Protein AF-A0A812T2Y7-F1 (afdb_monomer_lite)

InterPro domains:
  IPR005046 Protein of unknown function DUF285 [PF03382] (9-56)
  IPR009030 Growth factor receptor cysteine-rich domain superfamily [SSF57184] (56-132)

pLDDT: mean 75.28, std 18.83, range [27.0, 98.19]

Organism: Symbiodinium pilosum (NCBI:txid2952)

Foldseek 3Di:
DPPCVPPNAQLPDACQPPQDQFCVCALVQPDAGQNLNYDYPDDVCRNCHNNNPHDDAWAAKQWAQDPSNRHTDGDFAQWIDATNRHDTHHHAWQWAQDPRSRDIDGADPQFTQDRRDTDHADPPFHDDPRDTDRDDDDDDDDDDDDDDDDDDDPPPPVVPVVVVVVVVVVVVVVVVPDDVVVVLVVVLVPDPCLVVCVVVVVVVPDDPVRSVVVNLVSLQVLLLQKFFFLCCLLDPVNQVLQCVQLVHNWDFLVSSLCSADVDPDHQQQCPQASNPRHGAYFQSVRDDSVGMDGAQEEEQDDSPDISLWSNQFSVVVVVVDPDGHGYPDCNRRPRCCVVPVVVDVVNLVCVVVSLLVSCVVNLAYEYEFAALAQTLLQQALRSLVSLLSCVVVVRYYHYTTGPVRVVVLVVLLVVPPRSLVNSLCRQLPHFNCRRDDPDVVNSCVSQVCCCVPVHRVRSSVSSSVVSNVVSVVVSVVVVVVVVVVVVVVVVVVVVVVVVVVVVVVPDDD

Structure (mmCIF, N/CA/C/O backbone):
data_AF-A0A812T2Y7-F1
#
_entry.id   AF-A0A812T2Y7-F1
#
loop_
_atom_site.group_PDB
_atom_site.id
_atom_site.type_symbol
_atom_site.label_atom_id
_atom_site.label_alt_id
_atom_site.label_comp_id
_atom_site.label_asym_id
_atom_site.label_entity_id
_atom_site.label_seq_id
_atom_site.pdbx_PDB_ins_code
_atom_site.Cartn_x
_atom_site.Cartn_y
_atom_site.Cartn_z
_atom_site.occupancy
_atom_site.B_iso_or_equiv
_atom_site.auth_seq_id
_atom_site.auth_comp_id
_atom_site.auth_asym_id
_atom_site.auth_atom_id
_atom_site.pdbx_PDB_model_num
ATOM 1 N N . ILE A 1 1 ? 5.141 15.670 -42.143 1.00 45.75 1 ILE A N 1
ATOM 2 C CA . ILE A 1 1 ? 5.082 14.190 -41.992 1.00 45.75 1 ILE A CA 1
ATOM 3 C C . ILE A 1 1 ? 6.483 13.540 -41.997 1.00 45.75 1 ILE A C 1
ATOM 5 O O . ILE A 1 1 ? 6.673 12.600 -41.246 1.00 45.75 1 ILE A O 1
ATOM 9 N N . GLN A 1 2 ? 7.495 14.062 -42.711 1.00 49.53 2 GLN A N 1
ATOM 10 C CA . GLN A 1 2 ? 8.847 13.450 -42.784 1.00 49.53 2 GLN A CA 1
ATOM 11 C C . GLN A 1 2 ? 9.821 13.718 -41.607 1.00 49.53 2 GLN A C 1
ATOM 13 O O . GLN A 1 2 ? 10.803 12.994 -41.461 1.00 49.53 2 GLN A O 1
ATOM 18 N N . LEU A 1 3 ? 9.588 14.727 -40.756 1.00 50.50 3 LEU A N 1
ATOM 19 C CA . LEU A 1 3 ? 10.511 15.070 -39.654 1.00 50.50 3 LEU A CA 1
ATOM 20 C C . LEU A 1 3 ? 10.306 14.201 -38.400 1.00 50.50 3 LEU A C 1
ATOM 22 O O . LEU A 1 3 ? 11.281 13.743 -37.811 1.00 50.50 3 LEU A O 1
ATOM 26 N N . ARG A 1 4 ? 9.051 13.890 -38.044 1.00 56.31 4 ARG A N 1
ATOM 27 C CA . ARG A 1 4 ? 8.692 13.098 -36.847 1.00 56.31 4 ARG A CA 1
ATOM 28 C C . ARG A 1 4 ? 9.176 11.642 -36.932 1.00 56.31 4 ARG A C 1
ATOM 30 O O . ARG A 1 4 ? 9.530 11.058 -35.919 1.00 56.31 4 ARG A O 1
ATOM 37 N N . SER A 1 5 ? 9.239 11.075 -38.142 1.00 56.22 5 SER A N 1
ATOM 38 C CA . SER A 1 5 ? 9.780 9.728 -38.389 1.00 56.22 5 SER A CA 1
ATOM 39 C C . SER A 1 5 ? 11.308 9.668 -38.369 1.00 56.22 5 SER A C 1
ATOM 41 O O . SER A 1 5 ? 11.864 8.587 -38.223 1.00 56.22 5 SER A O 1
ATOM 43 N N . THR A 1 6 ? 11.980 10.807 -38.557 1.00 65.94 6 THR A N 1
ATOM 44 C CA . THR A 1 6 ? 13.444 10.879 -38.687 1.00 65.94 6 THR A CA 1
ATOM 45 C C . THR A 1 6 ? 14.108 11.305 -37.377 1.00 65.94 6 THR A C 1
ATOM 47 O O . THR A 1 6 ? 15.169 10.791 -37.043 1.00 65.94 6 THR A O 1
ATOM 50 N N . TYR A 1 7 ? 13.476 12.205 -36.616 1.00 65.12 7 TYR A N 1
ATOM 51 C CA . TYR A 1 7 ? 14.047 12.803 -35.400 1.00 65.12 7 TYR A CA 1
ATOM 52 C C . TYR A 1 7 ? 13.211 12.558 -34.135 1.00 65.12 7 TYR A C 1
ATOM 54 O O . TYR A 1 7 ? 13.529 13.079 -33.069 1.00 65.12 7 TYR A O 1
ATOM 62 N N . GLY A 1 8 ? 12.138 11.771 -34.233 1.00 71.50 8 GLY A N 1
ATOM 63 C CA . GLY A 1 8 ? 11.206 11.569 -33.129 1.00 71.50 8 GLY A CA 1
ATOM 64 C C . GLY A 1 8 ? 10.326 12.791 -32.863 1.00 71.50 8 GLY A C 1
ATOM 65 O O . GLY A 1 8 ? 10.373 13.806 -33.561 1.00 71.50 8 GLY A O 1
ATOM 66 N N . GLU A 1 9 ? 9.459 12.665 -31.867 1.00 75.94 9 GLU A N 1
ATOM 67 C CA . GLU A 1 9 ? 8.581 13.746 -31.439 1.00 75.94 9 GLU A CA 1
ATOM 68 C C . GLU A 1 9 ? 9.346 14.750 -30.565 1.00 75.94 9 GLU A C 1
ATOM 70 O O . GLU A 1 9 ? 10.039 14.373 -29.620 1.00 75.94 9 GLU A O 1
ATOM 75 N N . ILE A 1 10 ? 9.222 16.035 -30.911 1.00 78.25 10 ILE A N 1
ATOM 76 C CA . ILE A 1 10 ? 10.043 17.127 -30.371 1.00 78.25 10 ILE A CA 1
ATOM 77 C C . ILE A 1 10 ? 9.914 17.288 -28.848 1.00 78.25 10 ILE A C 1
ATOM 79 O O . ILE A 1 10 ? 10.864 17.701 -28.187 1.00 78.25 10 ILE A O 1
ATOM 83 N N . SER A 1 11 ? 8.777 16.889 -28.270 1.00 73.81 11 SER A N 1
ATOM 84 C CA . SER A 1 11 ? 8.529 16.917 -26.825 1.00 73.81 11 SER A CA 1
ATOM 85 C C . SER A 1 11 ? 9.474 16.019 -26.017 1.00 73.81 11 SER A C 1
ATOM 87 O O . SER A 1 11 ? 9.636 16.248 -24.822 1.00 73.81 11 SER A O 1
ATOM 89 N N . TYR A 1 12 ? 10.097 15.012 -26.644 1.00 71.44 12 TYR A N 1
ATOM 90 C CA . TYR A 1 12 ? 10.996 14.052 -25.987 1.00 71.44 12 TYR A CA 1
ATOM 91 C C . TYR A 1 12 ? 12.483 14.357 -26.175 1.00 71.44 12 TYR A C 1
ATOM 93 O O . TYR A 1 12 ? 13.330 13.565 -25.762 1.00 71.44 12 TYR A O 1
ATOM 101 N N . TRP A 1 13 ? 12.826 15.466 -26.827 1.00 81.62 13 TRP A N 1
ATOM 102 C CA . TRP A 1 13 ? 14.224 15.805 -27.068 1.00 81.62 13 TRP A CA 1
ATOM 103 C C . TRP A 1 13 ? 14.939 16.186 -25.767 1.00 81.62 13 TRP A C 1
ATOM 105 O O . TRP A 1 13 ? 14.469 17.018 -24.991 1.00 81.62 13 TRP A O 1
ATOM 115 N N . GLU A 1 14 ? 16.106 15.583 -25.550 1.00 77.75 14 GLU A N 1
ATOM 116 C CA . GLU A 1 14 ? 17.025 15.939 -24.473 1.00 77.75 14 GLU A CA 1
ATOM 117 C C . GLU A 1 14 ? 17.855 17.144 -24.940 1.00 77.75 14 GLU A C 1
ATOM 119 O O . GLU A 1 14 ? 18.667 17.031 -25.856 1.00 77.75 14 GLU A O 1
ATOM 124 N N . VAL A 1 15 ? 17.587 18.320 -24.365 1.00 79.81 15 VAL A N 1
ATOM 125 C CA . VAL A 1 15 ? 18.214 19.593 -24.771 1.00 79.81 15 VAL A CA 1
ATOM 126 C C . VAL A 1 15 ? 19.054 20.229 -23.661 1.00 79.81 15 VAL A C 1
ATOM 128 O O . VAL A 1 15 ? 19.528 21.352 -23.823 1.00 79.81 15 VAL A O 1
ATOM 131 N N . SER A 1 16 ? 19.271 19.538 -22.534 1.00 79.94 16 SER A N 1
ATOM 132 C CA . SER A 1 16 ? 19.928 20.142 -21.364 1.00 79.94 16 SER A CA 1
ATOM 133 C C . SER A 1 16 ? 21.415 20.424 -21.587 1.00 79.94 16 SER A C 1
ATOM 135 O O . SER A 1 16 ? 21.977 21.317 -20.954 1.00 79.94 16 SER A O 1
ATOM 137 N N . ALA A 1 17 ? 22.042 19.711 -22.527 1.00 79.88 17 ALA A N 1
ATOM 138 C CA . ALA A 1 17 ? 23.425 19.934 -22.939 1.00 79.88 17 ALA A CA 1
ATOM 139 C C . ALA A 1 17 ? 23.598 21.094 -23.942 1.00 79.88 17 ALA A C 1
ATOM 141 O O . ALA A 1 17 ? 24.732 21.471 -24.250 1.00 79.88 17 ALA A O 1
ATOM 142 N N . VAL A 1 18 ? 22.506 21.662 -24.471 1.00 79.38 18 VAL A N 1
ATOM 143 C CA . VAL A 1 18 ? 22.559 22.746 -25.461 1.00 79.38 18 VAL A CA 1
ATOM 144 C C . VAL A 1 18 ? 22.703 24.090 -24.749 1.00 79.38 18 VAL A C 1
ATOM 146 O O . VAL A 1 18 ? 21.869 24.478 -23.933 1.00 79.38 18 VAL A O 1
ATOM 149 N N . THR A 1 19 ? 23.776 24.817 -25.057 1.00 79.38 19 THR A N 1
ATOM 150 C CA . THR A 1 19 ? 24.141 26.066 -24.368 1.00 79.38 19 THR A CA 1
ATOM 151 C C . THR A 1 19 ? 23.641 27.334 -25.063 1.00 79.38 19 THR A C 1
ATOM 153 O O . THR A 1 19 ? 23.525 28.372 -24.412 1.00 79.38 19 THR A O 1
ATOM 156 N N . ASP A 1 20 ? 23.314 27.264 -26.355 1.00 81.06 20 ASP A N 1
ATOM 157 C CA . ASP A 1 20 ? 22.736 28.369 -27.122 1.00 81.06 20 ASP A CA 1
ATOM 158 C C . ASP A 1 20 ? 21.632 27.861 -28.053 1.00 81.06 20 ASP A C 1
ATOM 160 O O . ASP A 1 20 ? 21.867 27.026 -28.925 1.00 81.06 20 ASP A O 1
ATOM 164 N N . MET A 1 21 ? 20.419 28.371 -27.846 1.00 79.88 21 MET A N 1
ATOM 165 C CA . MET A 1 21 ? 19.246 28.117 -28.691 1.00 79.88 21 MET A CA 1
ATOM 166 C C . MET A 1 21 ? 18.643 29.411 -29.247 1.00 79.88 21 MET A C 1
ATOM 168 O O . MET A 1 21 ? 17.481 29.442 -29.657 1.00 79.88 21 MET A O 1
ATOM 172 N N . SER A 1 22 ? 19.413 30.502 -29.244 1.00 81.88 22 SER A N 1
ATOM 173 C CA . SER A 1 22 ? 18.971 31.790 -29.778 1.00 81.88 22 SER A CA 1
ATOM 174 C C . SER A 1 22 ? 18.583 31.647 -31.254 1.00 81.88 22 SER A C 1
ATOM 176 O O . SER A 1 22 ? 19.358 31.135 -32.056 1.00 81.88 22 SER A O 1
ATOM 178 N N . GLY A 1 23 ? 17.378 32.092 -31.610 1.00 79.94 23 GLY A N 1
ATOM 179 C CA . GLY A 1 23 ? 16.859 32.044 -32.977 1.00 79.94 23 GLY A CA 1
ATOM 180 C C . GLY A 1 23 ? 16.452 30.657 -33.492 1.00 79.94 23 GLY A C 1
ATOM 181 O O . GLY A 1 23 ? 16.157 30.526 -34.676 1.00 79.94 23 GLY A O 1
ATOM 182 N N . LEU A 1 24 ? 16.404 29.619 -32.641 1.00 82.38 24 LEU A N 1
ATOM 183 C CA . LEU A 1 24 ? 16.078 28.246 -33.066 1.00 82.38 24 LEU A CA 1
ATOM 184 C C . LEU A 1 24 ? 14.729 28.142 -33.802 1.00 82.38 24 LEU A C 1
ATOM 186 O O . LEU A 1 24 ? 14.595 27.337 -34.723 1.00 82.38 24 LEU A O 1
ATOM 190 N N . PHE A 1 25 ? 13.750 28.962 -33.409 1.00 83.81 25 PHE A N 1
ATOM 191 C CA . PHE A 1 25 ? 12.443 29.049 -34.058 1.00 83.81 25 PHE A CA 1
ATOM 192 C C . PHE A 1 25 ? 12.125 30.468 -34.552 1.00 83.81 25 PHE A C 1
ATOM 194 O O . PHE A 1 25 ? 10.954 30.844 -34.635 1.00 83.81 25 PHE A O 1
ATOM 201 N N . GLU A 1 26 ? 13.151 31.262 -34.875 1.00 83.81 26 GLU A N 1
ATOM 202 C CA . GLU A 1 26 ? 12.962 32.624 -35.381 1.00 83.81 26 GLU A CA 1
ATOM 203 C C . GLU A 1 26 ? 12.116 32.628 -36.664 1.00 83.81 26 GLU A C 1
ATOM 205 O O . GLU A 1 26 ? 12.333 31.823 -37.571 1.00 83.81 26 GLU A O 1
ATOM 210 N N . ASP A 1 27 ? 11.102 33.500 -36.704 1.00 82.56 27 ASP A N 1
ATOM 211 C CA . ASP A 1 27 ? 10.152 33.667 -37.817 1.00 82.56 27 ASP A CA 1
ATOM 212 C C . ASP A 1 27 ? 9.380 32.398 -38.251 1.00 82.56 27 ASP A C 1
ATOM 214 O O . ASP A 1 27 ? 8.727 32.373 -39.301 1.00 82.56 27 ASP A O 1
ATOM 218 N N . LEU A 1 28 ? 9.368 31.334 -37.438 1.00 81.88 28 LEU A N 1
ATOM 219 C CA . LEU A 1 28 ? 8.558 30.143 -37.706 1.00 81.88 28 LEU A CA 1
ATOM 220 C C . LEU A 1 28 ? 7.097 30.370 -37.309 1.00 81.88 28 LEU A C 1
ATOM 222 O O . LEU A 1 28 ? 6.607 29.897 -36.284 1.00 81.88 28 LEU A O 1
ATOM 226 N N . LEU A 1 29 ? 6.373 31.064 -38.187 1.00 80.06 29 LEU A N 1
ATOM 227 C CA . LEU A 1 29 ? 4.994 31.513 -37.969 1.00 80.06 29 LEU A CA 1
ATOM 228 C C . LEU A 1 29 ? 3.995 30.397 -37.630 1.00 80.06 29 LEU A C 1
ATOM 230 O O . LEU A 1 29 ? 2.953 30.701 -37.064 1.00 80.06 29 LEU A O 1
ATOM 234 N N . ALA A 1 30 ? 4.266 29.135 -37.978 1.00 80.38 30 ALA A N 1
ATOM 235 C CA . ALA A 1 30 ? 3.360 27.999 -37.764 1.00 80.38 30 ALA A CA 1
ATOM 236 C C . ALA A 1 30 ? 3.735 27.102 -36.567 1.00 80.38 30 ALA A C 1
ATOM 238 O O . ALA A 1 30 ? 3.055 26.106 -36.322 1.00 80.38 30 ALA A O 1
ATOM 239 N N . PHE A 1 31 ? 4.817 27.403 -35.845 1.00 79.06 31 PHE A N 1
ATOM 240 C CA . PHE A 1 31 ? 5.270 26.564 -34.737 1.00 79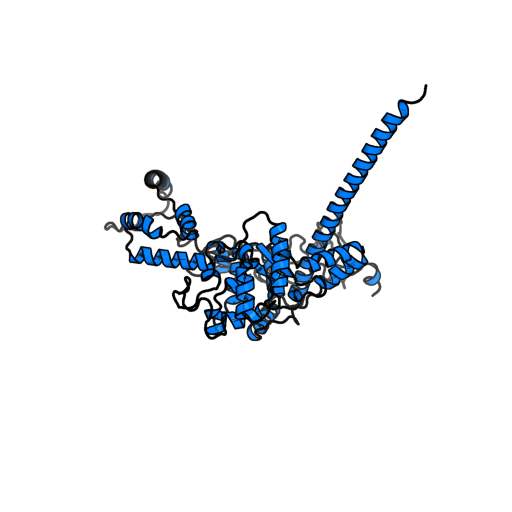.06 31 PHE A CA 1
ATOM 241 C C . PHE A 1 31 ? 4.368 26.727 -33.501 1.00 79.06 31 PHE A C 1
ATOM 243 O O . PHE A 1 31 ? 4.205 27.836 -32.997 1.00 79.06 31 PHE A O 1
ATOM 250 N N . ASN A 1 32 ? 3.793 25.621 -33.013 1.00 74.94 32 ASN A N 1
ATOM 251 C CA . ASN A 1 32 ? 2.955 25.574 -31.804 1.00 74.94 32 ASN A CA 1
ATOM 252 C C . ASN A 1 32 ? 2.981 24.182 -31.127 1.00 74.94 32 ASN A C 1
ATOM 254 O O . ASN A 1 32 ? 1.970 23.692 -30.628 1.00 74.94 32 ASN A O 1
ATOM 258 N N . GLU A 1 33 ? 4.119 23.489 -31.191 1.00 78.75 33 GLU A N 1
ATOM 259 C CA . GLU A 1 33 ? 4.272 22.150 -30.605 1.00 78.75 33 GLU A CA 1
ATOM 260 C C . GLU A 1 33 ? 4.494 22.224 -29.081 1.00 78.75 33 GLU A C 1
ATOM 262 O O . GLU A 1 33 ? 5.046 23.199 -28.565 1.00 78.75 33 GLU A O 1
ATOM 267 N N . ASN A 1 34 ? 4.098 21.179 -28.343 1.00 74.12 34 ASN A N 1
ATOM 268 C CA . ASN A 1 34 ? 4.289 21.125 -26.890 1.00 74.12 34 ASN A CA 1
ATOM 269 C C . ASN A 1 34 ? 5.749 20.794 -26.531 1.00 74.12 34 ASN A C 1
ATOM 271 O O . ASN A 1 34 ? 6.205 19.666 -26.709 1.00 74.12 34 ASN A O 1
ATOM 275 N N . ILE A 1 35 ? 6.456 21.773 -25.969 1.00 79.88 35 ILE A N 1
ATOM 276 C CA . ILE A 1 35 ? 7.863 21.672 -25.538 1.00 79.88 35 ILE A CA 1
ATOM 277 C C . ILE A 1 35 ? 8.047 22.009 -24.051 1.00 79.88 35 ILE A C 1
ATOM 279 O O . ILE A 1 35 ? 9.135 22.362 -23.604 1.00 79.88 35 ILE A O 1
ATOM 283 N N . THR A 1 36 ? 6.978 21.895 -23.260 1.00 73.88 36 THR A N 1
ATOM 284 C CA . THR A 1 36 ? 6.977 22.210 -21.816 1.00 73.88 36 THR A CA 1
ATOM 285 C C . THR A 1 36 ? 8.018 21.414 -21.012 1.00 73.88 36 THR A C 1
ATOM 287 O O . THR A 1 36 ? 8.483 21.887 -19.976 1.00 73.88 36 THR A O 1
ATOM 290 N N . ALA A 1 37 ? 8.412 20.232 -21.504 1.00 69.50 37 ALA A N 1
ATOM 291 C CA . ALA A 1 37 ? 9.387 19.334 -20.882 1.00 69.50 37 ALA A CA 1
ATOM 292 C C . ALA A 1 37 ? 10.862 19.705 -21.142 1.00 69.50 37 ALA A C 1
ATOM 294 O O . ALA A 1 37 ? 11.759 19.091 -20.566 1.00 69.50 37 ALA A O 1
ATOM 295 N N . TRP A 1 38 ? 11.141 20.685 -22.005 1.00 80.94 38 TRP A N 1
ATOM 296 C CA . TRP A 1 38 ? 12.512 21.060 -22.347 1.00 80.94 38 TRP A CA 1
ATOM 297 C C . TRP A 1 38 ? 13.209 21.782 -21.196 1.00 80.94 38 TRP A C 1
ATOM 299 O O . TRP A 1 38 ? 12.714 22.776 -20.665 1.00 80.94 38 TRP A O 1
ATOM 309 N N . ASN A 1 39 ? 14.400 21.315 -20.833 1.00 71.88 39 ASN A N 1
ATOM 310 C CA . ASN A 1 39 ? 15.233 21.972 -19.834 1.00 71.88 39 ASN A CA 1
ATOM 311 C C . ASN A 1 39 ? 16.254 22.882 -20.526 1.00 71.88 39 ASN A C 1
ATOM 313 O O . ASN A 1 39 ? 17.288 22.411 -20.992 1.00 71.88 39 ASN A O 1
ATOM 317 N N . THR A 1 40 ? 15.943 24.174 -20.626 1.00 71.31 40 THR A N 1
ATOM 318 C CA . THR A 1 40 ? 16.745 25.145 -21.380 1.00 71.31 40 THR A CA 1
ATOM 319 C C . THR A 1 40 ? 17.361 26.185 -20.455 1.00 71.31 40 THR A C 1
ATOM 321 O O . THR A 1 40 ? 16.677 26.719 -19.585 1.00 71.31 40 THR A O 1
ATOM 324 N N . THR A 1 41 ? 18.624 26.542 -20.684 1.00 67.56 41 THR A N 1
ATOM 325 C CA . THR A 1 41 ? 19.306 27.631 -19.956 1.00 67.56 41 THR A CA 1
ATOM 326 C C . THR A 1 41 ? 19.239 28.981 -20.685 1.00 67.56 41 THR A C 1
ATOM 328 O O . THR A 1 41 ? 19.570 30.015 -20.107 1.00 67.56 41 THR A O 1
ATOM 331 N N . SER A 1 42 ? 18.806 28.989 -21.951 1.00 62.81 42 SER A N 1
ATOM 332 C CA . SER A 1 42 ? 18.718 30.180 -22.803 1.00 62.81 42 SER A CA 1
ATOM 333 C C . SER A 1 42 ? 17.426 30.983 -22.577 1.00 62.81 42 SER A C 1
ATOM 335 O O . SER A 1 42 ? 16.393 30.442 -22.191 1.00 62.81 42 SER A O 1
ATOM 337 N N . ASN A 1 43 ? 17.467 32.290 -22.858 1.00 68.44 43 ASN A N 1
ATOM 338 C CA . ASN A 1 43 ? 16.298 33.169 -22.772 1.00 68.44 43 ASN A CA 1
ATOM 339 C C . ASN A 1 43 ? 15.286 32.851 -23.893 1.00 68.44 43 ASN A C 1
ATOM 341 O O . ASN A 1 43 ? 15.567 33.085 -25.068 1.00 68.44 43 ASN A O 1
ATOM 345 N N . ILE A 1 44 ? 14.105 32.367 -23.509 1.00 72.62 44 ILE A N 1
ATOM 346 C CA . ILE A 1 44 ? 13.008 31.928 -24.392 1.00 72.62 44 ILE A CA 1
ATOM 347 C C . ILE A 1 44 ? 12.558 33.005 -25.367 1.00 72.62 44 ILE A C 1
ATOM 349 O O . ILE A 1 44 ? 12.248 32.690 -26.513 1.00 72.62 44 ILE A O 1
ATOM 353 N N . ASP A 1 45 ? 12.570 34.273 -24.955 1.00 75.06 45 ASP A N 1
ATOM 354 C CA . ASP A 1 45 ? 12.126 35.370 -25.817 1.00 75.06 45 ASP A CA 1
ATOM 355 C C . ASP A 1 45 ? 13.021 35.499 -27.067 1.00 75.06 45 ASP A C 1
ATOM 357 O O . ASP A 1 45 ? 12.576 35.977 -28.107 1.00 75.06 45 ASP A O 1
ATOM 361 N N . ARG A 1 46 ? 14.273 35.013 -27.002 1.00 76.56 46 ARG A N 1
ATOM 362 C CA . ARG A 1 46 ? 15.197 34.955 -28.150 1.00 76.56 46 ARG A CA 1
ATOM 363 C C . ARG A 1 46 ? 15.046 33.686 -28.987 1.00 76.56 46 ARG A C 1
ATOM 365 O O . ARG A 1 46 ? 15.498 33.672 -30.124 1.00 76.56 46 ARG A O 1
ATOM 372 N N . ILE A 1 47 ? 14.452 32.626 -28.441 1.00 80.62 47 ILE A N 1
ATOM 373 C CA . ILE A 1 47 ? 14.223 31.359 -29.153 1.00 80.62 47 ILE A CA 1
ATOM 374 C C . ILE A 1 47 ? 13.035 31.510 -30.122 1.00 80.62 47 ILE A C 1
ATOM 376 O O . ILE A 1 47 ? 13.085 30.996 -31.236 1.00 80.62 47 ILE A O 1
ATOM 380 N N . PHE A 1 48 ? 12.005 32.260 -29.711 1.00 79.44 48 PHE A N 1
ATOM 381 C CA . PHE A 1 48 ? 10.729 32.434 -30.427 1.00 79.44 48 PHE A CA 1
ATOM 382 C C . PHE A 1 48 ? 10.534 33.837 -31.019 1.00 79.44 48 PHE A C 1
ATOM 384 O O . PHE A 1 48 ? 9.401 34.263 -31.255 1.00 79.44 48 PHE A O 1
ATOM 391 N N . HIS A 1 49 ? 11.615 34.587 -31.240 1.00 81.56 49 HIS A N 1
ATOM 392 C CA . HIS A 1 49 ? 11.528 35.919 -31.835 1.00 81.56 49 HIS A CA 1
ATOM 393 C C . HIS A 1 49 ? 10.818 35.843 -33.206 1.00 81.56 49 HIS A C 1
ATOM 395 O O . HIS A 1 49 ? 11.198 35.053 -34.061 1.00 81.56 49 HIS A O 1
ATOM 401 N N . GLY A 1 50 ? 9.728 36.593 -33.398 1.00 76.06 50 GLY A N 1
ATOM 402 C CA . GLY A 1 50 ? 8.942 36.556 -34.643 1.00 76.06 50 GLY A CA 1
ATOM 403 C C . GLY A 1 50 ? 8.004 35.346 -34.829 1.00 76.06 50 GLY A C 1
ATOM 404 O O . GLY A 1 50 ? 7.238 35.321 -35.792 1.00 76.06 50 GLY A O 1
ATOM 405 N N . ALA A 1 51 ? 7.970 34.367 -33.914 1.00 80.00 51 ALA A N 1
ATOM 406 C CA . ALA A 1 51 ? 7.086 33.197 -34.006 1.00 80.00 51 ALA A CA 1
ATOM 407 C C . ALA A 1 51 ? 5.650 33.518 -33.539 1.00 80.00 51 ALA A C 1
ATOM 409 O O . ALA A 1 51 ? 5.284 33.322 -32.381 1.00 80.00 51 ALA A O 1
ATOM 410 N N . SER A 1 52 ? 4.806 34.016 -34.446 1.00 73.56 52 SER A N 1
ATOM 411 C CA . SER A 1 52 ? 3.491 34.584 -34.096 1.00 73.56 52 SER A CA 1
ATOM 412 C C . SER A 1 52 ? 2.440 33.595 -33.569 1.00 73.56 52 SER A C 1
ATOM 414 O O . SER A 1 52 ? 1.506 34.028 -32.898 1.00 73.56 52 SER A O 1
ATOM 416 N N . SER A 1 53 ? 2.542 32.298 -33.887 1.00 77.50 53 SER A N 1
ATOM 417 C CA . SER A 1 53 ? 1.564 31.282 -33.443 1.00 77.50 53 SER A CA 1
ATOM 418 C C . SER A 1 53 ? 1.949 30.574 -32.146 1.00 77.50 53 SER A C 1
ATOM 420 O O . SER A 1 53 ? 1.130 29.837 -31.600 1.00 77.50 53 SER A O 1
ATOM 422 N N . PHE A 1 54 ? 3.165 30.792 -31.639 1.00 72.50 54 PHE A N 1
ATOM 423 C CA . PHE A 1 54 ? 3.589 30.221 -30.370 1.00 72.50 54 PHE A CA 1
ATOM 424 C C . PHE A 1 54 ? 3.023 31.069 -29.229 1.00 72.50 54 PHE A C 1
ATOM 426 O O . PHE A 1 54 ? 3.487 32.181 -28.966 1.00 72.50 54 PHE A O 1
ATOM 433 N N . HIS A 1 55 ? 1.998 30.556 -28.551 1.00 68.94 55 HIS A N 1
ATOM 434 C CA . HIS A 1 55 ? 1.400 31.222 -27.401 1.00 68.94 55 HIS A CA 1
ATOM 435 C C . HIS A 1 55 ? 1.525 30.351 -26.156 1.00 68.94 55 HIS A C 1
ATOM 437 O O . HIS A 1 55 ? 1.136 29.186 -26.155 1.00 68.94 55 HIS A O 1
ATOM 443 N N . ARG A 1 56 ? 2.046 30.939 -25.076 1.00 68.38 56 ARG A N 1
ATOM 444 C CA . ARG A 1 56 ? 2.081 30.294 -23.763 1.00 68.38 56 ARG A CA 1
ATOM 445 C C . ARG A 1 56 ? 0.695 30.428 -23.134 1.00 68.38 56 ARG A C 1
ATOM 447 O O . ARG A 1 56 ? 0.313 31.563 -22.841 1.00 68.38 56 ARG A O 1
ATOM 454 N N . PRO A 1 57 ? -0.059 29.335 -22.923 1.00 71.25 57 PRO A N 1
ATOM 455 C CA . PRO A 1 57 ? -1.285 29.439 -22.149 1.00 71.25 57 PRO A CA 1
ATOM 456 C C . PRO A 1 57 ? -0.951 29.951 -20.734 1.00 71.25 57 PRO A C 1
ATOM 458 O O . PRO A 1 57 ? 0.128 29.635 -20.215 1.00 71.25 57 PRO A O 1
ATOM 461 N N . PRO A 1 58 ? -1.831 30.754 -20.108 1.00 79.50 58 PRO A N 1
ATOM 462 C CA . PRO A 1 58 ? -1.656 31.146 -18.715 1.00 79.50 58 PRO A CA 1
ATOM 463 C C . PRO A 1 58 ? -1.571 29.897 -17.834 1.00 79.50 58 PRO A C 1
ATOM 465 O O . PRO A 1 58 ? -2.246 28.898 -18.087 1.00 79.50 58 PRO A O 1
ATOM 468 N N . CYS A 1 59 ? -0.721 29.940 -16.806 1.00 81.50 59 CYS A N 1
ATOM 469 C CA . CYS A 1 59 ? -0.597 28.810 -15.897 1.00 81.50 59 CYS A CA 1
ATOM 470 C C . CYS A 1 59 ? -1.903 28.596 -15.125 1.00 81.50 59 CYS A C 1
ATOM 472 O O . CYS A 1 59 ? -2.479 29.578 -14.648 1.00 81.50 59 CYS A O 1
ATOM 474 N N . PRO A 1 60 ? -2.378 27.344 -14.996 1.00 78.81 60 PRO A N 1
ATOM 475 C CA . PRO A 1 60 ? -3.571 27.059 -14.216 1.00 78.81 60 PRO A CA 1
ATOM 476 C C . PRO A 1 60 ? -3.345 27.424 -12.748 1.00 78.81 60 PRO A C 1
ATOM 478 O O . PRO A 1 60 ? -2.207 27.464 -12.265 1.00 78.81 60 PRO A O 1
ATOM 481 N N . ALA A 1 61 ? -4.442 27.664 -12.032 1.00 81.75 61 ALA A N 1
ATOM 482 C CA . ALA A 1 61 ? -4.402 27.920 -10.600 1.00 81.75 61 ALA A CA 1
ATOM 483 C C . ALA A 1 61 ? -3.579 26.855 -9.843 1.00 81.75 61 ALA A C 1
ATOM 485 O O . ALA A 1 61 ? -3.593 25.673 -10.186 1.00 81.75 61 ALA A O 1
ATOM 486 N N . GLY A 1 62 ? -2.819 27.292 -8.838 1.00 76.44 62 GLY A N 1
ATOM 487 C CA . GLY A 1 62 ? -1.864 26.460 -8.102 1.00 76.44 62 GLY A CA 1
ATOM 488 C C . GLY A 1 62 ? -0.511 26.271 -8.794 1.00 76.44 62 GLY A C 1
ATOM 489 O O . GLY A 1 62 ? 0.330 25.527 -8.286 1.00 76.44 62 GLY A O 1
ATOM 490 N N . SER A 1 63 ? -0.265 26.935 -9.926 1.00 81.88 63 SER A N 1
ATOM 491 C CA . SER A 1 63 ? 1.009 26.863 -10.644 1.00 81.88 63 SER A CA 1
ATOM 492 C C . SER A 1 63 ? 1.456 28.218 -11.197 1.00 81.88 63 SER A C 1
ATOM 494 O O . SER A 1 63 ? 0.645 29.103 -11.457 1.00 81.88 63 SER A O 1
ATOM 496 N N . ALA A 1 64 ? 2.764 28.374 -11.378 1.00 84.50 64 ALA A N 1
ATOM 497 C CA . ALA A 1 64 ? 3.400 29.564 -11.936 1.00 84.50 64 ALA A CA 1
ATOM 498 C C . ALA A 1 64 ? 4.442 29.162 -12.994 1.00 84.50 64 ALA A C 1
ATOM 500 O O . ALA A 1 64 ? 4.840 27.997 -13.033 1.00 84.50 64 ALA A O 1
ATOM 501 N N . PRO A 1 65 ? 4.916 30.078 -13.857 1.00 85.44 65 PRO A N 1
ATOM 502 C CA . PRO A 1 65 ? 5.947 29.771 -14.843 1.00 85.44 65 PRO A CA 1
ATOM 503 C C . PRO A 1 65 ? 7.164 29.075 -14.217 1.00 85.44 65 PRO A C 1
ATOM 505 O O . PRO A 1 65 ? 7.755 29.553 -13.248 1.00 85.44 65 PRO A O 1
ATOM 508 N N . ALA A 1 66 ? 7.530 27.921 -14.769 1.00 77.00 66 ALA A N 1
ATOM 509 C CA . ALA A 1 66 ? 8.714 27.178 -14.366 1.00 77.00 66 ALA A CA 1
ATOM 510 C C . ALA A 1 66 ? 9.989 27.979 -14.685 1.00 77.00 66 ALA A C 1
ATOM 512 O O . ALA A 1 66 ? 9.988 28.857 -15.544 1.00 77.00 66 ALA A O 1
ATOM 513 N N . GLY A 1 67 ? 11.105 27.673 -14.014 1.00 72.00 67 GLY A N 1
ATOM 514 C CA . GLY A 1 67 ? 12.369 28.409 -14.192 1.00 72.00 67 GLY A CA 1
ATOM 515 C C . GLY A 1 67 ? 12.953 28.344 -15.612 1.00 72.00 67 GLY A C 1
ATOM 516 O O . GLY A 1 67 ? 13.739 29.206 -15.985 1.00 72.00 67 GLY A O 1
ATOM 517 N N . ASN A 1 68 ? 12.531 27.359 -16.411 1.00 69.44 68 ASN A N 1
ATOM 518 C CA . ASN A 1 68 ? 12.839 27.238 -17.839 1.00 69.44 68 ASN A CA 1
ATOM 519 C C . ASN A 1 68 ? 11.894 28.060 -18.737 1.00 69.44 68 ASN A C 1
ATOM 521 O O . ASN A 1 68 ? 12.072 28.015 -19.943 1.00 69.44 68 ASN A O 1
ATOM 525 N N . GLY A 1 69 ? 10.866 28.711 -18.169 1.00 70.12 69 GLY A N 1
ATOM 526 C CA . GLY A 1 69 ? 9.824 29.564 -18.765 1.00 70.12 69 GLY A CA 1
ATOM 527 C C . GLY A 1 69 ? 8.963 28.969 -19.893 1.00 70.12 69 GLY A C 1
ATOM 528 O O . GLY A 1 69 ? 8.239 29.724 -20.556 1.00 70.12 69 GLY A O 1
ATOM 529 N N . LEU A 1 70 ? 9.072 27.657 -20.142 1.00 74.12 70 LEU A N 1
ATOM 530 C CA . LEU A 1 70 ? 8.373 26.922 -21.208 1.00 74.12 70 LEU A CA 1
ATOM 531 C C . LEU A 1 70 ? 7.132 26.171 -20.709 1.00 74.12 70 LEU A C 1
ATOM 533 O O . LEU A 1 70 ? 6.305 25.765 -21.519 1.00 74.12 70 LEU A O 1
ATOM 537 N N . GLY A 1 71 ? 6.991 25.987 -19.395 1.00 75.00 71 GLY A N 1
ATOM 538 C CA . GLY A 1 71 ? 5.861 25.299 -18.771 1.00 75.00 71 GLY A CA 1
ATOM 539 C C . GLY A 1 71 ? 5.515 25.880 -17.403 1.00 75.00 71 GLY A C 1
ATOM 540 O O . GLY A 1 71 ? 6.106 26.869 -16.970 1.00 75.00 71 GLY A O 1
ATOM 541 N N . CYS A 1 72 ? 4.560 25.260 -16.715 1.00 80.69 72 CYS A N 1
ATOM 542 C CA . CYS A 1 72 ? 4.120 25.677 -15.385 1.00 80.69 72 CYS A CA 1
ATOM 543 C C . CYS A 1 72 ? 4.687 24.737 -14.318 1.00 80.69 72 CYS A C 1
ATOM 545 O O . CYS A 1 72 ? 4.596 23.516 -14.438 1.00 80.69 72 CYS A O 1
ATOM 547 N N . LYS A 1 73 ? 5.274 25.310 -13.269 1.00 80.88 73 LYS A N 1
ATOM 548 C CA . LYS A 1 73 ? 5.675 24.621 -12.046 1.00 80.88 73 LYS A CA 1
ATOM 549 C C . LYS A 1 73 ? 4.566 24.802 -11.012 1.00 80.88 73 LYS A C 1
ATOM 551 O O . LYS A 1 73 ? 4.121 25.921 -10.767 1.00 80.88 73 LYS A O 1
ATOM 556 N N . ILE A 1 74 ? 4.144 23.708 -10.390 1.00 78.44 74 ILE A N 1
ATOM 557 C CA . ILE A 1 74 ? 3.225 23.757 -9.248 1.00 78.44 74 ILE A CA 1
ATOM 558 C C . ILE A 1 74 ? 3.898 24.506 -8.096 1.00 78.44 74 ILE A C 1
ATOM 560 O O . ILE A 1 74 ? 5.108 24.386 -7.876 1.00 78.44 74 ILE A O 1
ATOM 564 N N . CYS A 1 75 ? 3.108 25.296 -7.382 1.00 81.19 75 CYS A N 1
ATOM 565 C CA . CYS A 1 75 ? 3.581 26.040 -6.234 1.00 81.19 75 CYS A CA 1
ATOM 566 C C . CYS A 1 75 ? 4.069 25.119 -5.116 1.00 81.19 75 CYS A C 1
ATOM 568 O O . CYS A 1 75 ? 3.464 24.089 -4.823 1.00 81.19 75 CYS A O 1
ATOM 570 N N . ASP A 1 76 ? 5.190 25.501 -4.500 1.00 76.31 76 ASP A N 1
ATOM 571 C CA . ASP A 1 76 ? 5.764 24.752 -3.387 1.00 76.31 76 ASP A CA 1
ATOM 572 C C . ASP A 1 76 ? 4.790 24.749 -2.193 1.00 76.31 76 ASP A C 1
ATOM 574 O O . ASP A 1 76 ? 3.934 25.624 -2.055 1.00 76.31 76 ASP A O 1
ATOM 578 N N . MET A 1 77 ? 4.917 23.762 -1.306 1.00 67.00 77 MET A N 1
ATOM 579 C CA . MET A 1 77 ? 4.006 23.587 -0.171 1.00 67.00 77 MET A CA 1
ATOM 580 C C . MET A 1 77 ? 3.772 24.887 0.610 1.00 67.00 77 MET A C 1
ATOM 582 O O . MET A 1 77 ? 4.704 25.622 0.947 1.00 67.00 77 MET A O 1
ATOM 586 N N . GLY A 1 78 ? 2.502 25.166 0.911 1.00 71.81 78 GLY A N 1
ATOM 587 C CA . GLY A 1 78 ? 2.103 26.397 1.589 1.00 71.81 78 GLY A CA 1
ATOM 588 C C . GLY A 1 78 ? 2.071 27.629 0.687 1.00 71.81 78 GLY A C 1
ATOM 589 O O . GLY A 1 78 ? 1.910 28.721 1.218 1.00 71.81 78 GLY A O 1
ATOM 590 N N . HIS A 1 79 ? 2.214 27.475 -0.632 1.00 82.62 79 HIS A N 1
ATOM 591 C CA . HIS A 1 79 ? 2.088 28.559 -1.600 1.00 82.62 79 HIS A CA 1
ATOM 592 C C . HIS A 1 79 ? 0.914 28.322 -2.556 1.00 82.62 79 HIS A C 1
ATOM 594 O O . HIS A 1 79 ? 0.570 27.184 -2.868 1.00 82.62 79 HIS A O 1
ATOM 600 N N . PHE A 1 80 ? 0.304 29.405 -3.022 1.00 86.75 80 PHE A N 1
ATOM 601 C CA . PHE A 1 80 ? -0.832 29.417 -3.938 1.00 86.75 80 PHE A CA 1
ATOM 602 C C . PHE A 1 80 ? -0.527 30.322 -5.140 1.00 86.75 80 PHE A C 1
ATOM 604 O O . PHE A 1 80 ? 0.392 31.143 -5.101 1.00 86.75 80 PHE A O 1
ATOM 611 N N . ALA A 1 81 ? -1.292 30.170 -6.215 1.00 89.44 81 ALA A N 1
ATOM 612 C CA . ALA A 1 81 ? -1.218 31.036 -7.387 1.00 89.44 81 ALA A CA 1
ATOM 613 C C . ALA A 1 81 ? -2.585 31.075 -8.068 1.00 89.44 81 ALA A C 1
ATOM 615 O O . ALA A 1 81 ? -3.165 30.027 -8.346 1.00 89.44 81 ALA A O 1
ATOM 616 N N . ALA A 1 82 ? -3.101 32.268 -8.354 1.00 89.12 82 ALA A N 1
ATOM 617 C CA . ALA A 1 82 ? -4.273 32.397 -9.209 1.00 89.12 82 ALA A CA 1
ATOM 618 C C . ALA A 1 82 ? -3.914 32.010 -10.655 1.00 89.12 82 ALA A C 1
ATOM 620 O O . ALA A 1 82 ? -2.744 31.984 -11.041 1.00 89.12 82 ALA A O 1
ATOM 621 N N . GLU A 1 83 ? -4.924 31.709 -11.468 1.00 87.25 83 GLU A N 1
ATOM 622 C CA . GLU A 1 83 ? -4.706 31.444 -12.890 1.00 87.25 83 GLU A CA 1
ATOM 623 C C . GLU A 1 83 ? -3.999 32.635 -13.561 1.00 87.25 83 GLU A C 1
ATOM 625 O O . GLU A 1 83 ? -4.400 33.789 -13.405 1.00 87.25 83 GLU A O 1
ATOM 630 N N . GLY A 1 84 ? -2.917 32.355 -14.287 1.00 83.31 84 GLY A N 1
ATOM 631 C CA . GLY A 1 84 ? -2.096 33.366 -14.951 1.00 83.31 84 GLY A CA 1
ATOM 632 C C . GLY A 1 84 ? -1.109 34.113 -14.046 1.00 83.31 84 GLY A C 1
ATOM 633 O O . GLY A 1 84 ? -0.432 35.022 -14.531 1.00 83.31 84 GLY A O 1
ATOM 634 N N . SER A 1 85 ? -0.978 33.746 -12.766 1.00 87.81 85 SER A N 1
ATOM 635 C CA . SER A 1 85 ? 0.032 34.330 -11.877 1.00 87.81 85 SER A CA 1
ATOM 636 C C . SER A 1 85 ? 1.460 34.079 -12.380 1.00 87.81 85 SER A C 1
ATOM 638 O O . SER A 1 85 ? 1.804 32.999 -12.856 1.00 87.81 85 SER A O 1
ATOM 640 N N . SER A 1 86 ? 2.324 35.089 -12.240 1.00 85.44 86 SER A N 1
ATOM 641 C CA . SER A 1 86 ? 3.731 35.032 -12.670 1.00 85.44 86 SER A CA 1
ATOM 642 C C . SER A 1 86 ? 4.665 34.348 -11.666 1.00 85.44 86 SER A C 1
ATOM 644 O O . SER A 1 86 ? 5.793 34.009 -12.016 1.00 85.44 86 SER A O 1
ATOM 646 N N . HIS A 1 87 ? 4.219 34.163 -10.424 1.00 87.94 87 HIS A N 1
ATOM 647 C CA . HIS A 1 87 ? 4.951 33.500 -9.348 1.00 87.94 87 HIS A CA 1
ATOM 648 C C . HIS A 1 87 ? 3.972 32.944 -8.308 1.00 87.94 87 HIS A C 1
ATOM 650 O O . HIS A 1 87 ? 2.802 33.321 -8.274 1.00 87.94 87 HIS A O 1
ATOM 656 N N . CYS A 1 88 ? 4.472 32.042 -7.470 1.00 88.00 88 CYS A N 1
ATOM 657 C CA . CYS A 1 88 ? 3.734 31.484 -6.345 1.00 88.00 88 CYS A CA 1
ATOM 658 C C . CYS A 1 88 ? 3.880 32.370 -5.107 1.00 88.00 88 CYS A C 1
ATOM 660 O O . CYS A 1 88 ? 4.986 32.806 -4.781 1.00 88.00 88 CYS A O 1
ATOM 662 N N . GLU A 1 89 ? 2.780 32.584 -4.394 1.00 90.88 89 GLU A N 1
ATOM 663 C CA . GLU A 1 89 ? 2.720 33.397 -3.179 1.00 90.88 89 GLU A CA 1
ATOM 664 C C . GLU A 1 89 ? 2.523 32.516 -1.948 1.00 90.88 89 GLU A C 1
ATOM 666 O O . GLU A 1 89 ? 1.776 31.546 -1.990 1.00 90.88 89 GLU A O 1
ATOM 671 N N . ALA A 1 90 ? 3.182 32.838 -0.835 1.00 85.56 90 ALA A N 1
ATOM 672 C CA . ALA A 1 90 ? 3.040 32.075 0.402 1.00 85.56 90 ALA A CA 1
ATOM 673 C C . ALA A 1 90 ? 1.698 32.370 1.088 1.00 85.56 90 ALA A C 1
ATOM 675 O O . ALA A 1 90 ? 1.313 33.529 1.249 1.00 85.56 90 ALA A O 1
ATOM 676 N N . CYS A 1 91 ? 1.027 31.328 1.571 1.00 80.19 91 CYS A N 1
ATOM 677 C CA . CYS A 1 91 ? -0.119 31.477 2.451 1.00 80.19 91 CYS A CA 1
ATOM 678 C C . CYS A 1 91 ? 0.286 32.054 3.809 1.00 80.19 91 CYS A C 1
ATOM 680 O O . CYS A 1 91 ? 1.348 31.751 4.363 1.00 80.19 91 CYS A O 1
ATOM 682 N N . SER A 1 92 ? -0.607 32.875 4.362 1.00 80.44 92 SER A N 1
ATOM 683 C CA . SER A 1 92 ? -0.500 33.391 5.724 1.00 80.44 92 SER A CA 1
ATOM 684 C C . SER A 1 92 ? -0.423 32.252 6.747 1.00 80.44 92 SER A C 1
ATOM 686 O O . SER A 1 92 ? -0.920 31.146 6.527 1.00 80.44 92 SER A O 1
ATOM 688 N N . LYS A 1 93 ? 0.200 32.522 7.901 1.00 69.31 93 LYS A N 1
ATOM 689 C CA . LYS A 1 93 ? 0.251 31.560 9.012 1.00 69.31 93 LYS A CA 1
ATOM 690 C C . LYS A 1 93 ? -1.163 31.152 9.418 1.00 69.31 93 LYS A C 1
ATOM 692 O O . LYS A 1 93 ? -2.017 32.011 9.580 1.00 69.31 93 LYS A O 1
ATOM 697 N N . GLY A 1 94 ? -1.375 29.852 9.608 1.00 70.06 94 GLY A N 1
ATOM 698 C CA . GLY A 1 94 ? -2.696 29.306 9.932 1.00 70.06 94 GLY A CA 1
ATOM 699 C C . GLY A 1 94 ? -3.565 28.979 8.714 1.00 70.06 94 GLY A C 1
ATOM 700 O O . GLY A 1 94 ? -4.602 28.354 8.896 1.00 70.06 94 GLY A O 1
ATOM 701 N N . SER A 1 95 ? -3.118 29.289 7.495 1.00 77.56 95 SER A N 1
ATOM 702 C CA . SER A 1 95 ? -3.836 28.978 6.254 1.00 77.56 95 SER A CA 1
ATOM 703 C C . SER A 1 95 ? -3.000 28.058 5.350 1.00 77.56 95 SER A C 1
ATOM 705 O O . SER A 1 95 ? -1.765 28.049 5.402 1.00 77.56 95 SER A O 1
ATOM 707 N N . ILE A 1 96 ? -3.668 27.258 4.525 1.00 76.94 96 ILE A N 1
ATOM 708 C CA . ILE A 1 96 ? -3.067 26.391 3.500 1.00 76.94 96 ILE A CA 1
ATOM 709 C C . ILE A 1 96 ? -3.668 26.718 2.131 1.00 76.94 96 ILE A C 1
ATOM 711 O O . ILE A 1 96 ? -4.742 27.314 2.079 1.00 76.94 96 ILE A O 1
ATOM 715 N N . PRO A 1 97 ? -3.027 26.345 1.014 1.00 76.06 97 PRO A N 1
ATOM 716 C CA . PRO A 1 97 ? -3.649 26.470 -0.297 1.00 76.06 97 PRO A CA 1
ATOM 717 C C . PRO A 1 97 ? -4.985 25.712 -0.339 1.00 76.06 97 PRO A C 1
ATOM 719 O O . PRO A 1 97 ? -5.130 24.646 0.265 1.00 76.06 97 PRO A O 1
ATOM 722 N N . SER A 1 98 ? -5.976 26.275 -1.025 1.00 76.38 98 SER A N 1
ATOM 723 C CA . SER A 1 98 ? -7.255 25.616 -1.289 1.00 76.38 98 SER A CA 1
ATOM 724 C C . SER A 1 98 ? -7.063 24.380 -2.170 1.00 76.38 98 SER A C 1
ATOM 726 O O . SER A 1 98 ? -6.002 24.181 -2.761 1.00 76.38 98 SER A O 1
ATOM 728 N N . SER A 1 99 ? -8.090 23.535 -2.288 1.00 70.81 99 SER A N 1
ATOM 729 C CA . SER A 1 99 ? -8.029 22.316 -3.113 1.00 70.81 99 SER A CA 1
ATOM 730 C C . SER A 1 99 ? -7.666 22.583 -4.580 1.00 70.81 99 SER A C 1
ATOM 732 O O . SER A 1 99 ? -7.061 21.729 -5.223 1.00 70.81 99 SER A O 1
ATOM 734 N N . SER A 1 100 ? -7.988 23.773 -5.098 1.00 68.81 100 SER A N 1
ATOM 735 C CA . SER A 1 100 ? -7.613 24.228 -6.441 1.00 68.81 100 SER A CA 1
ATOM 736 C C . SER A 1 100 ? -6.253 24.933 -6.509 1.00 68.81 100 SER A C 1
ATOM 738 O O . SER A 1 100 ? -5.809 25.281 -7.598 1.00 68.81 100 SER A O 1
ATOM 740 N N . GLY A 1 101 ? -5.608 25.216 -5.371 1.00 71.25 101 GLY A N 1
ATOM 741 C CA . GLY A 1 101 ? -4.359 25.981 -5.293 1.00 71.25 101 GLY A CA 1
ATOM 742 C C . GLY A 1 101 ? -4.480 27.455 -5.710 1.00 71.25 101 GLY A C 1
ATOM 743 O O . GLY A 1 101 ? -3.469 28.155 -5.764 1.00 71.25 101 GLY A O 1
ATOM 744 N N . ALA A 1 102 ? -5.699 27.934 -5.992 1.00 78.69 102 ALA A N 1
ATOM 745 C CA . ALA A 1 102 ? -5.978 29.283 -6.493 1.00 78.69 102 ALA A CA 1
ATOM 746 C C . ALA A 1 102 ? -5.889 30.369 -5.415 1.00 78.69 102 ALA A C 1
ATOM 748 O O . ALA A 1 102 ? -5.690 31.543 -5.718 1.00 78.69 102 ALA A O 1
ATOM 749 N N . THR A 1 103 ? -6.107 29.983 -4.160 1.00 85.69 103 THR A N 1
ATOM 750 C CA . THR A 1 103 ? -6.251 30.866 -2.997 1.00 85.69 103 THR A CA 1
ATOM 751 C C . THR A 1 103 ? -5.763 30.148 -1.742 1.00 85.69 103 THR A C 1
ATOM 753 O O . THR A 1 103 ? -5.550 28.937 -1.764 1.00 85.69 103 THR A O 1
ATOM 756 N N . CYS A 1 104 ? -5.628 30.867 -0.629 1.00 85.44 104 CYS A N 1
ATOM 757 C CA . CYS A 1 104 ? -5.472 30.247 0.684 1.00 85.44 104 CYS A CA 1
ATOM 758 C C . CYS A 1 104 ? -6.832 30.058 1.360 1.00 85.44 104 CYS A C 1
ATOM 760 O O . CYS A 1 104 ? -7.725 30.894 1.230 1.00 85.44 104 CYS A O 1
ATOM 762 N N . GLN A 1 105 ? -6.954 28.975 2.114 1.00 84.88 105 GLN A N 1
ATOM 763 C CA . GLN A 1 105 ? -8.052 28.687 3.023 1.00 84.88 105 GLN A CA 1
ATOM 764 C C . GLN A 1 105 ? -7.500 28.495 4.434 1.00 84.88 105 GLN A C 1
ATOM 766 O O . GLN A 1 105 ? -6.407 27.953 4.616 1.00 84.88 105 GLN A O 1
ATOM 771 N N . ASP A 1 106 ? -8.250 28.939 5.435 1.00 81.88 106 ASP A N 1
ATOM 772 C CA . ASP A 1 106 ? -7.843 28.781 6.826 1.00 81.88 106 ASP A CA 1
ATOM 773 C C . ASP A 1 106 ? -7.888 27.318 7.249 1.00 81.88 106 ASP A C 1
ATOM 775 O O . ASP A 1 106 ? -8.728 26.533 6.797 1.00 81.88 106 ASP A O 1
ATOM 779 N N . CYS A 1 107 ? -6.964 26.945 8.128 1.00 69.88 107 CYS A N 1
ATOM 780 C CA . CYS A 1 107 ? -6.968 25.616 8.696 1.00 69.88 107 CYS A CA 1
ATOM 781 C C . CYS A 1 107 ? -8.241 25.370 9.515 1.00 69.88 107 CYS A C 1
ATOM 783 O O . CYS A 1 107 ? -8.708 26.271 10.220 1.00 69.88 107 CYS A O 1
ATOM 785 N N . PRO A 1 108 ? -8.793 24.142 9.472 1.00 69.75 108 PRO A N 1
ATOM 786 C CA . PRO A 1 108 ? -9.929 23.777 10.301 1.00 69.75 108 PRO A CA 1
ATOM 787 C C . PRO A 1 108 ? -9.667 24.080 11.786 1.00 69.75 108 PRO A C 1
ATOM 789 O O . PRO A 1 108 ? -8.527 23.915 12.251 1.00 69.75 108 PRO A O 1
ATOM 792 N N . PRO A 1 109 ? -10.703 24.465 12.557 1.00 60.72 109 PRO A N 1
ATOM 793 C CA . PRO A 1 109 ? -10.568 24.707 13.990 1.00 60.72 109 PRO A CA 1
ATOM 794 C C . PRO A 1 109 ? -9.850 23.544 14.689 1.00 60.72 109 PRO A C 1
ATOM 796 O O . PRO A 1 109 ? -10.241 22.390 14.534 1.00 60.72 109 PRO A O 1
ATOM 799 N N . GLY A 1 110 ? -8.795 23.838 15.456 1.00 54.44 110 GLY A N 1
ATOM 800 C CA . GLY A 1 110 ? -7.991 22.811 16.137 1.00 54.44 110 GLY A CA 1
ATOM 801 C C . GLY A 1 110 ? -6.675 22.429 15.441 1.00 54.44 110 GLY A C 1
ATOM 802 O O . GLY A 1 110 ? -5.919 21.630 15.995 1.00 54.44 110 GLY A O 1
ATOM 803 N N . THR A 1 111 ? -6.359 23.004 14.275 1.00 61.84 111 THR A N 1
ATOM 804 C CA . THR A 1 111 ? -5.145 22.689 13.497 1.00 61.84 111 THR A CA 1
ATOM 805 C C . THR A 1 111 ? -4.384 23.948 13.068 1.00 61.84 111 THR A C 1
ATOM 807 O O . THR A 1 111 ? -4.975 25.016 12.938 1.00 61.84 111 THR A O 1
ATOM 810 N N . VAL A 1 112 ? -3.061 23.853 12.885 1.00 69.31 112 VAL A N 1
ATOM 811 C CA . VAL A 1 112 ? -2.221 24.940 12.345 1.00 69.31 112 VAL A CA 1
ATOM 812 C C . VAL A 1 112 ? -1.564 24.529 11.039 1.00 69.31 112 VAL A C 1
ATOM 814 O O . VAL A 1 112 ? -1.165 23.379 10.859 1.00 69.31 112 VAL A O 1
ATOM 817 N N . SER A 1 113 ? -1.361 25.512 10.164 1.00 66.62 113 SER A N 1
ATOM 818 C CA . SER A 1 113 ? -0.546 25.359 8.962 1.00 66.62 113 SER A CA 1
ATOM 819 C C . SER A 1 113 ? 0.935 25.237 9.336 1.00 66.62 113 SER A C 1
ATOM 821 O O . SER A 1 113 ? 1.543 26.186 9.840 1.00 66.62 113 SER A O 1
ATOM 823 N N . LYS A 1 114 ? 1.533 24.065 9.106 1.00 65.44 114 LYS A N 1
ATOM 824 C CA . LYS A 1 114 ? 2.981 23.838 9.222 1.00 65.44 114 LYS A CA 1
ATOM 825 C C . LYS A 1 114 ? 3.448 22.981 8.050 1.00 65.44 114 LYS A C 1
ATOM 827 O O . LYS A 1 114 ? 2.884 21.925 7.781 1.00 65.44 114 LYS A O 1
ATOM 832 N N . ALA A 1 115 ? 4.472 23.478 7.352 1.00 58.34 115 ALA A N 1
ATOM 833 C CA . ALA A 1 115 ? 4.975 22.920 6.093 1.00 58.34 115 ALA A CA 1
ATOM 834 C C . ALA A 1 115 ? 3.893 22.772 4.998 1.00 58.34 115 ALA A C 1
ATOM 836 O O . ALA A 1 115 ? 3.943 21.844 4.202 1.00 58.34 115 ALA A O 1
ATOM 837 N N . GLY A 1 116 ? 2.911 23.683 4.966 1.00 59.53 116 GLY A N 1
ATOM 838 C CA . GLY A 1 116 ? 1.857 23.711 3.946 1.00 59.53 116 GLY A CA 1
ATOM 839 C C . GLY A 1 116 ? 0.664 22.785 4.192 1.00 59.53 116 GLY A C 1
ATOM 840 O O . GLY A 1 116 ? -0.206 22.707 3.332 1.00 59.53 116 GLY A O 1
ATOM 841 N N . PHE A 1 117 ? 0.592 22.132 5.356 1.00 63.91 117 PHE A N 1
ATOM 842 C CA . PHE A 1 117 ? -0.539 21.298 5.767 1.00 63.91 117 PHE A CA 1
ATOM 843 C C . PHE A 1 117 ? -1.115 21.756 7.102 1.00 63.91 117 PHE A C 1
ATOM 845 O O . PHE A 1 117 ? -0.374 22.203 7.983 1.00 63.91 117 PHE A O 1
ATOM 852 N N . CYS A 1 118 ? -2.421 21.565 7.275 1.00 67.25 118 CYS A N 1
ATOM 853 C CA . CYS A 1 118 ? -3.080 21.724 8.562 1.00 67.25 118 CYS A CA 1
ATOM 854 C C . CYS A 1 118 ? -2.814 20.492 9.416 1.00 67.25 118 CYS A C 1
ATOM 856 O O . CYS A 1 118 ? -3.314 19.405 9.140 1.00 67.25 118 CYS A O 1
ATOM 858 N N . GLN A 1 119 ? -2.007 20.663 10.453 1.00 60.84 119 GLN A N 1
ATOM 859 C CA . GLN A 1 119 ? -1.694 19.613 11.407 1.00 60.84 119 GLN A CA 1
ATOM 860 C C . GLN A 1 119 ? -2.152 20.026 12.808 1.00 60.84 119 GLN A C 1
ATOM 862 O O . GLN A 1 119 ? -2.027 21.198 13.179 1.00 60.84 119 GLN A O 1
ATOM 867 N N . PRO A 1 120 ? -2.691 19.094 13.609 1.00 57.56 120 PRO A N 1
ATOM 868 C CA . PRO A 1 120 ? -2.924 19.353 15.020 1.00 57.56 120 PRO A CA 1
ATOM 869 C C . PRO A 1 120 ? -1.576 19.552 15.719 1.00 57.56 120 PRO A C 1
ATOM 871 O O . PRO A 1 120 ? -0.569 18.946 15.341 1.00 57.56 120 PRO A O 1
ATOM 874 N N . CYS A 1 121 ? -1.536 20.390 16.753 1.00 54.12 121 CYS A N 1
ATOM 875 C CA . CYS A 1 121 ? -0.308 20.546 17.520 1.00 54.12 121 CYS A CA 1
ATOM 876 C C . CYS A 1 121 ? 0.081 19.217 18.177 1.00 54.12 121 CYS A C 1
ATOM 878 O O . CYS A 1 121 ? -0.691 18.626 18.934 1.00 54.12 121 CYS A O 1
ATOM 880 N N . GLN A 1 122 ? 1.289 18.741 17.869 1.00 45.34 122 GLN A N 1
ATOM 881 C CA . GLN A 1 122 ? 1.874 17.599 18.558 1.00 45.34 122 GLN A CA 1
ATOM 882 C C . GLN A 1 122 ? 2.188 17.997 19.998 1.00 45.34 122 GLN A C 1
ATOM 884 O O . GLN A 1 122 ? 2.768 19.053 20.255 1.00 45.34 122 GLN A O 1
ATOM 889 N N . PHE A 1 123 ? 1.815 17.138 20.941 1.00 39.59 123 PHE A N 1
ATOM 890 C CA . PHE A 1 123 ? 2.188 17.294 22.342 1.00 39.59 123 PHE A CA 1
ATOM 891 C C . PHE A 1 123 ? 3.720 17.439 22.463 1.00 39.59 123 PHE A C 1
ATOM 893 O O . PHE A 1 123 ? 4.431 16.715 21.765 1.00 39.59 123 PHE A O 1
ATOM 900 N N . PRO A 1 124 ? 4.256 18.347 23.306 1.00 36.75 124 PRO A N 1
ATOM 901 C CA . PRO A 1 124 ? 3.604 19.168 24.341 1.00 36.75 124 PRO A CA 1
ATOM 902 C C . PRO A 1 124 ? 3.110 20.561 23.886 1.00 36.75 124 PRO A C 1
ATOM 904 O O . PRO A 1 124 ? 2.964 21.466 24.712 1.00 36.75 124 PRO A O 1
ATOM 907 N N . PHE A 1 125 ? 2.869 20.769 22.592 1.00 45.75 125 PHE A N 1
ATOM 908 C CA . PHE A 1 125 ? 2.443 22.057 22.046 1.00 45.75 125 PHE A CA 1
ATOM 909 C C . PHE A 1 125 ? 0.921 22.096 21.848 1.00 45.75 125 PHE A C 1
ATOM 911 O O . PHE A 1 125 ? 0.327 21.096 21.445 1.00 45.75 125 PHE A O 1
ATOM 918 N N . LEU A 1 126 ? 0.278 23.236 22.119 1.00 47.31 126 LEU A N 1
ATOM 919 C CA . LEU A 1 126 ? -1.163 23.435 21.899 1.00 47.31 126 LEU A CA 1
ATOM 920 C C . LEU A 1 126 ? -1.434 24.636 20.989 1.00 47.31 126 LEU A C 1
ATOM 922 O O . LEU A 1 126 ? -0.601 25.534 20.856 1.00 47.31 126 LEU A O 1
ATOM 926 N N . LEU A 1 127 ? -2.595 24.592 20.330 1.00 45.22 127 LEU A N 1
ATOM 927 C CA . LEU A 1 127 ? -3.024 25.569 19.335 1.00 45.22 127 LEU A CA 1
ATOM 928 C C . LEU A 1 127 ? -3.413 26.887 20.016 1.00 45.22 127 LEU A C 1
ATOM 930 O O . LEU A 1 127 ? -4.337 26.911 20.829 1.00 45.22 127 LEU A O 1
ATOM 934 N N . GLN A 1 128 ? -2.732 27.973 19.668 1.00 51.50 128 GLN A N 1
ATOM 935 C CA . GLN A 1 128 ? -3.079 29.345 20.048 1.00 51.50 128 GLN A CA 1
ATOM 936 C C . GLN A 1 128 ? -3.246 30.187 18.770 1.00 51.50 128 GLN A C 1
ATOM 938 O O . GLN A 1 128 ? -2.871 29.707 17.703 1.00 51.50 128 GLN A O 1
ATOM 943 N N . GLU A 1 129 ? -3.817 31.399 18.860 1.00 47.59 129 GLU A N 1
ATOM 944 C CA . GLU A 1 129 ? -4.336 32.190 17.715 1.00 47.59 129 GLU A CA 1
ATOM 945 C C . GLU A 1 129 ? -3.439 32.208 16.453 1.00 47.59 129 GLU A C 1
ATOM 947 O O . GLU A 1 129 ? -3.985 32.164 15.358 1.00 47.59 129 GLU A O 1
ATOM 952 N N . ASP A 1 130 ? -2.101 32.144 16.583 1.00 48.66 130 ASP A N 1
ATOM 953 C CA . ASP A 1 130 ? -1.155 32.184 15.452 1.00 48.66 130 ASP A CA 1
ATOM 954 C C . ASP A 1 130 ? -0.116 31.024 15.390 1.00 48.66 130 ASP A C 1
ATOM 956 O O . ASP A 1 130 ? 0.898 31.142 14.686 1.00 48.66 130 ASP A O 1
ATOM 960 N N . GLY A 1 131 ? -0.282 29.905 16.120 1.00 52.47 131 GLY A N 1
ATOM 961 C CA . GLY A 1 131 ? 0.723 28.820 16.111 1.00 52.47 131 GLY A CA 1
ATOM 962 C C . GLY A 1 131 ? 0.613 27.731 17.189 1.00 52.47 131 GLY A C 1
ATOM 963 O O . GLY A 1 131 ? -0.242 27.775 18.068 1.00 52.47 131 GLY A O 1
ATOM 964 N N . CYS A 1 132 ? 1.524 26.747 17.132 1.00 50.22 132 CYS A N 1
ATOM 965 C CA . CYS A 1 132 ? 1.732 25.764 18.204 1.00 50.22 132 CYS A CA 1
ATOM 966 C C . CYS A 1 132 ? 2.760 26.286 19.214 1.00 50.22 132 CYS A C 1
ATOM 968 O O . CYS A 1 132 ? 3.958 26.305 18.917 1.00 50.22 132 CYS A O 1
ATOM 970 N N . GLU A 1 133 ? 2.317 26.673 20.409 1.00 48.19 133 GLU A N 1
ATOM 971 C CA . GLU A 1 133 ? 3.209 27.114 21.488 1.00 48.19 133 GLU A CA 1
ATOM 972 C C . GLU A 1 133 ? 3.434 26.005 22.524 1.00 48.19 133 GLU A C 1
ATOM 974 O O . GLU A 1 133 ? 2.541 25.207 22.817 1.00 48.19 133 GLU A O 1
ATOM 979 N N . LEU A 1 134 ? 4.662 25.934 23.061 1.00 40.84 134 LEU A N 1
ATOM 980 C CA . LEU A 1 134 ? 5.034 24.997 24.122 1.00 40.84 134 LEU A CA 1
ATOM 981 C C . LEU A 1 134 ? 4.265 25.401 25.380 1.00 40.84 134 LEU A C 1
ATOM 983 O O . LEU A 1 134 ? 4.403 26.536 25.834 1.00 40.84 134 LEU A O 1
ATOM 987 N N . TRP A 1 135 ? 3.480 24.495 25.952 1.00 38.38 135 TRP A N 1
ATOM 988 C CA . TRP A 1 135 ? 2.671 24.803 27.128 1.00 38.38 135 TRP A CA 1
ATOM 989 C C . TRP A 1 135 ? 3.560 25.213 28.319 1.00 38.38 135 TRP A C 1
ATOM 991 O O . TRP A 1 135 ? 4.335 24.404 28.837 1.00 38.38 135 TRP A O 1
ATOM 1001 N N . PRO A 1 136 ? 3.438 26.462 28.806 1.00 47.84 136 PRO A N 1
ATOM 1002 C CA . PRO A 1 136 ? 2.940 26.584 30.166 1.00 47.84 136 PRO A CA 1
ATOM 1003 C C . PRO A 1 136 ? 1.915 27.720 30.283 1.00 47.84 136 PRO A C 1
ATOM 1005 O O . PRO A 1 136 ? 2.190 28.854 29.908 1.00 47.84 136 PRO A O 1
ATOM 1008 N N . PHE A 1 137 ? 0.753 27.425 30.863 1.00 38.72 137 PHE A N 1
ATOM 1009 C CA . PHE A 1 137 ? 0.204 28.079 32.064 1.00 38.72 137 PHE A CA 1
ATOM 1010 C C . PHE A 1 137 ? -1.329 28.039 32.097 1.00 38.72 137 PHE A C 1
ATOM 1012 O O . PHE A 1 137 ? -2.018 28.448 31.169 1.00 38.72 137 PHE A O 1
ATOM 1019 N N . LEU A 1 138 ? -1.835 27.637 33.264 1.00 32.28 138 LEU A N 1
ATOM 1020 C CA . LEU A 1 138 ? -3.153 27.987 33.778 1.00 32.28 138 LEU A CA 1
ATOM 1021 C C . LEU A 1 138 ? -3.330 29.510 33.825 1.00 32.28 138 LEU A C 1
ATOM 1023 O O . LEU A 1 138 ? -2.486 30.239 34.356 1.00 32.28 138 LEU A O 1
ATOM 1027 N N . VAL A 1 139 ? -4.484 29.964 33.347 1.00 28.17 139 VAL A N 1
ATOM 1028 C CA . VAL A 1 139 ? -5.052 31.271 33.675 1.00 28.17 139 VAL A CA 1
ATOM 1029 C C . VAL A 1 139 ? -5.402 31.267 35.165 1.00 28.17 139 VAL A C 1
ATOM 1031 O O . VAL A 1 139 ? -6.252 30.498 35.600 1.00 28.17 139 VAL A O 1
ATOM 1034 N N . VAL A 1 140 ? -4.767 32.136 35.955 1.00 31.84 140 VAL A N 1
ATOM 1035 C CA . VAL A 1 140 ? -5.267 32.517 37.283 1.00 31.84 140 VAL A CA 1
ATOM 1036 C C . VAL A 1 140 ? -5.737 33.958 37.188 1.00 31.84 140 VAL A C 1
ATOM 1038 O O . VAL A 1 140 ? -4.946 34.876 36.970 1.00 31.84 140 VAL A O 1
ATOM 1041 N N . THR A 1 141 ? -7.040 34.155 37.351 1.00 39.47 141 THR A N 1
ATOM 1042 C CA . THR A 1 141 ? -7.639 35.466 37.583 1.00 39.47 141 THR A CA 1
ATOM 1043 C C . THR A 1 141 ? -7.122 36.042 38.897 1.00 39.47 141 THR A C 1
ATOM 1045 O O . THR A 1 141 ? -7.334 35.448 39.953 1.00 39.47 141 THR A O 1
ATOM 1048 N N . VAL A 1 142 ? -6.510 37.226 38.855 1.00 33.34 142 VAL A N 1
ATOM 1049 C CA . VAL A 1 142 ? -6.318 38.063 40.045 1.00 33.34 142 VAL A CA 1
ATOM 1050 C C . VAL A 1 142 ? -6.741 39.493 39.719 1.00 33.34 142 VAL A C 1
ATOM 1052 O O . VAL A 1 142 ? -6.082 40.177 38.948 1.00 33.34 142 VAL A O 1
ATOM 1055 N N . GLY A 1 143 ? -7.858 39.904 40.323 1.00 31.27 143 GLY A N 1
ATOM 1056 C CA . GLY A 1 143 ? -8.096 41.245 40.865 1.00 31.27 143 GLY A CA 1
ATOM 1057 C C . GLY A 1 143 ? -7.841 42.474 39.983 1.00 31.27 143 GLY A C 1
ATOM 1058 O O . GLY A 1 143 ? -6.730 42.980 39.926 1.00 31.27 143 GLY A O 1
ATOM 1059 N N . VAL A 1 144 ? -8.934 43.007 39.427 1.00 43.72 144 VAL A N 1
ATOM 1060 C CA . VAL A 1 144 ? -9.313 44.436 39.353 1.00 43.72 144 VAL A CA 1
ATOM 1061 C C . VAL A 1 144 ? -8.181 45.464 39.161 1.00 43.72 144 VAL A C 1
ATOM 1063 O O . VAL A 1 144 ? -7.587 45.931 40.127 1.00 43.72 144 VAL A O 1
ATOM 1066 N N . THR A 1 145 ? -7.977 45.925 37.921 1.00 31.33 145 THR A N 1
ATOM 1067 C CA . THR A 1 145 ? -7.994 47.358 37.529 1.00 31.33 145 THR A CA 1
ATOM 1068 C C . THR A 1 145 ? -7.737 47.507 36.025 1.00 31.33 145 THR A C 1
ATOM 1070 O O . THR A 1 145 ? -6.721 47.064 35.496 1.00 31.33 145 THR A O 1
ATOM 1073 N N . PHE A 1 146 ? -8.674 48.151 35.326 1.00 38.00 146 PHE A N 1
ATOM 1074 C CA . PHE A 1 146 ? -8.491 48.631 33.957 1.00 38.00 146 PHE A CA 1
ATOM 1075 C C . PHE A 1 146 ? -7.625 49.897 33.996 1.00 38.00 146 PHE A C 1
ATOM 1077 O O . PHE A 1 146 ? -8.064 50.915 34.526 1.00 38.00 146 PHE A O 1
ATOM 1084 N N . VAL A 1 147 ? -6.427 49.860 33.411 1.00 27.69 147 VAL A N 1
ATOM 1085 C CA . VAL A 1 147 ? -5.703 51.072 32.998 1.00 27.69 147 VAL A CA 1
ATOM 1086 C C . VAL A 1 147 ? -5.117 50.829 31.608 1.00 27.69 147 VAL A C 1
ATOM 1088 O O . VAL A 1 147 ? -4.155 50.083 31.444 1.00 27.69 147 VAL A O 1
ATOM 1091 N N . MET A 1 148 ? -5.717 51.458 30.593 1.00 33.53 148 MET A N 1
ATOM 1092 C CA . MET A 1 148 ? -5.125 51.594 29.262 1.00 33.53 148 MET A CA 1
ATOM 1093 C C . MET A 1 148 ? -4.000 52.633 29.311 1.00 33.53 148 MET A C 1
ATOM 1095 O O . MET A 1 148 ? -4.304 53.818 29.381 1.00 33.53 148 MET A O 1
ATOM 1099 N N . VAL A 1 149 ? -2.732 52.216 29.202 1.00 27.61 149 VAL A N 1
ATOM 1100 C CA . VAL A 1 149 ? -1.652 53.057 28.644 1.00 27.61 149 VAL A CA 1
ATOM 1101 C C . VAL A 1 149 ? -0.649 52.188 27.861 1.00 27.61 149 VAL A C 1
ATOM 1103 O O . VAL A 1 149 ? 0.113 51.411 28.428 1.00 27.61 149 VAL A O 1
ATOM 1106 N N . SER A 1 150 ? -0.691 52.357 26.539 1.00 28.45 150 SER A N 1
ATOM 1107 C CA . SER A 1 150 ? 0.362 52.228 25.516 1.00 28.45 150 SER A CA 1
ATOM 1108 C C . SER A 1 150 ? 1.316 51.018 25.522 1.00 28.45 150 SER A C 1
ATOM 1110 O O . SER A 1 150 ? 2.394 50.989 26.113 1.00 28.45 150 SER A O 1
ATOM 1112 N N . VAL A 1 151 ? 0.920 50.064 24.681 1.00 42.25 151 VAL A N 1
ATOM 1113 C CA . VAL A 1 151 ? 1.637 48.923 24.101 1.00 42.25 151 VAL A CA 1
ATOM 1114 C C . VAL A 1 151 ? 2.910 49.358 23.349 1.00 42.25 151 VAL A C 1
ATOM 1116 O O . VAL A 1 151 ? 2.803 50.094 22.375 1.00 42.25 151 VAL A O 1
ATOM 1119 N N . ARG A 1 152 ? 4.100 48.873 23.761 1.00 29.45 152 ARG A N 1
ATOM 1120 C CA . ARG A 1 152 ? 5.165 48.306 22.877 1.00 29.45 152 ARG A CA 1
ATOM 1121 C C . ARG A 1 152 ? 6.532 48.046 23.532 1.00 29.45 152 ARG A C 1
ATOM 1123 O O . ARG A 1 152 ? 7.317 47.324 22.932 1.00 29.45 152 ARG A O 1
ATOM 1130 N N . PHE A 1 153 ? 6.838 48.530 24.741 1.00 27.72 153 PHE A N 1
ATOM 1131 C CA . PHE A 1 153 ? 8.229 48.467 25.252 1.00 27.72 153 PHE A CA 1
ATOM 1132 C C . PHE A 1 153 ? 8.523 47.477 26.401 1.00 27.72 153 PHE A C 1
ATOM 1134 O O . PHE A 1 153 ? 9.685 47.239 26.716 1.00 27.72 153 PHE A O 1
ATOM 1141 N N . LEU A 1 154 ? 7.519 46.829 27.008 1.00 27.00 154 LEU A N 1
ATOM 1142 C CA . LEU A 1 154 ? 7.730 45.934 28.168 1.00 27.00 154 LEU A CA 1
ATOM 1143 C C . LEU A 1 154 ? 7.766 44.425 27.850 1.00 27.00 154 LEU A C 1
ATOM 1145 O O . LEU A 1 154 ? 8.017 43.616 28.747 1.00 27.00 154 LEU A O 1
ATOM 1149 N N . LEU A 1 155 ? 7.564 44.018 26.592 1.00 31.84 155 LEU A N 1
ATOM 1150 C CA . LEU A 1 155 ? 7.521 42.596 26.208 1.00 31.84 155 LEU A CA 1
ATOM 1151 C C . LEU A 1 155 ? 8.903 41.926 26.108 1.00 31.84 155 LEU A C 1
ATOM 1153 O O . LEU A 1 155 ? 8.988 40.702 26.192 1.00 31.84 155 LEU A O 1
ATOM 1157 N N . VAL A 1 156 ? 9.993 42.693 26.015 1.00 33.38 156 VAL A N 1
ATOM 1158 C CA . VAL A 1 156 ? 11.343 42.122 25.852 1.00 33.38 156 VAL A CA 1
ATOM 1159 C C . VAL A 1 156 ? 11.964 41.703 27.196 1.00 33.38 156 VAL A C 1
ATOM 1161 O O . VAL A 1 156 ? 12.586 40.647 27.284 1.00 33.38 156 VAL A O 1
ATOM 1164 N N . CYS A 1 157 ? 11.713 42.426 28.293 1.00 32.84 157 CYS A N 1
ATOM 1165 C CA . CYS A 1 157 ? 12.369 42.139 29.580 1.00 32.84 157 CYS A CA 1
ATOM 1166 C C . CYS A 1 157 ? 11.662 41.089 30.460 1.00 32.84 157 CYS A C 1
ATOM 1168 O O . CYS A 1 157 ? 12.250 40.601 31.425 1.00 32.84 157 CYS A O 1
ATOM 1170 N N . ARG A 1 158 ? 10.415 40.695 30.154 1.00 33.97 158 ARG A N 1
ATOM 1171 C CA . ARG A 1 158 ? 9.670 39.699 30.957 1.00 33.97 158 ARG A CA 1
ATOM 1172 C C . ARG A 1 158 ? 9.907 38.244 30.517 1.00 33.97 158 ARG A C 1
ATOM 1174 O O . ARG A 1 158 ? 9.527 37.335 31.257 1.00 33.97 158 ARG A O 1
ATOM 1181 N N . ARG A 1 159 ? 10.564 38.020 29.367 1.00 36.75 159 ARG A N 1
ATOM 1182 C CA . ARG A 1 159 ? 10.921 36.683 28.851 1.00 36.75 159 ARG A CA 1
ATOM 1183 C C . ARG A 1 159 ? 12.076 36.025 29.626 1.00 36.75 159 ARG A C 1
ATOM 1185 O O . ARG A 1 159 ? 11.984 34.835 29.904 1.00 36.75 159 ARG A O 1
ATOM 1192 N N . SER A 1 160 ? 13.091 36.768 30.090 1.00 39.50 160 SER A N 1
ATOM 1193 C CA . SER A 1 160 ? 14.263 36.144 30.746 1.00 39.50 160 SER A CA 1
ATOM 1194 C C . SER A 1 160 ? 13.999 35.656 32.178 1.00 39.50 160 SER A C 1
ATOM 1196 O O . SER A 1 160 ? 14.415 34.561 32.544 1.00 39.50 160 SER A O 1
ATOM 1198 N N . ARG A 1 161 ? 13.230 36.401 32.990 1.00 37.81 161 ARG A N 1
ATOM 1199 C CA . ARG A 1 161 ? 12.885 35.969 34.363 1.00 37.81 161 ARG A CA 1
ATOM 1200 C C . ARG A 1 161 ? 11.861 34.830 34.402 1.00 37.81 161 ARG A C 1
ATOM 1202 O O . ARG A 1 161 ? 11.828 34.082 35.374 1.00 37.81 161 ARG A O 1
ATOM 1209 N N . LYS A 1 162 ? 11.024 34.695 33.366 1.00 36.91 162 LYS A N 1
ATOM 1210 C CA . LYS A 1 162 ? 10.083 33.572 33.227 1.00 36.91 162 LYS A CA 1
ATOM 1211 C C . LYS A 1 162 ? 10.788 32.304 32.737 1.00 36.91 162 LYS A C 1
ATOM 1213 O O . LYS A 1 162 ? 10.522 31.252 33.303 1.00 36.91 162 LYS A O 1
ATOM 1218 N N . ALA A 1 163 ? 11.734 32.412 31.798 1.00 35.69 163 ALA A N 1
ATOM 1219 C CA . ALA A 1 163 ? 12.562 31.285 31.355 1.00 35.69 163 ALA A CA 1
ATOM 1220 C C . ALA A 1 163 ? 13.355 30.657 32.519 1.00 35.69 163 ALA A C 1
ATOM 1222 O O . ALA A 1 163 ? 13.257 29.456 32.744 1.00 35.69 163 ALA A O 1
ATOM 1223 N N . ALA A 1 164 ? 13.998 31.478 33.357 1.00 38.59 164 ALA A N 1
ATOM 1224 C CA . ALA A 1 164 ? 14.745 30.999 34.527 1.00 38.59 164 ALA A CA 1
ATOM 1225 C C . ALA A 1 164 ? 13.866 30.295 35.587 1.00 38.59 164 ALA A C 1
ATOM 1227 O O . ALA A 1 164 ? 14.324 29.407 36.302 1.00 38.59 164 ALA A O 1
ATOM 1228 N N . LYS A 1 165 ? 12.581 30.668 35.695 1.00 35.00 165 LYS A N 1
ATOM 1229 C CA . LYS A 1 165 ? 11.628 30.035 36.625 1.00 35.00 165 LYS A CA 1
ATOM 1230 C C . LYS A 1 165 ? 11.052 28.726 36.064 1.00 35.00 165 LYS A C 1
ATOM 1232 O O . LYS A 1 165 ? 10.754 27.813 36.830 1.00 35.00 165 LYS A O 1
ATOM 1237 N N . VAL A 1 166 ? 10.926 28.628 34.740 1.00 36.50 166 VAL A N 1
ATOM 1238 C CA . VAL A 1 166 ? 10.511 27.413 34.020 1.00 36.50 166 VAL A CA 1
ATOM 1239 C C . VAL A 1 166 ? 11.612 26.353 34.068 1.00 36.50 166 VAL A C 1
ATOM 1241 O O . VAL A 1 166 ? 11.324 25.202 34.378 1.00 36.50 166 VAL A O 1
ATOM 1244 N N . GLU A 1 167 ? 12.870 26.748 33.888 1.00 35.66 167 GLU A N 1
ATOM 1245 C CA . GLU A 1 167 ? 14.026 25.850 33.981 1.00 35.66 167 GLU A CA 1
ATOM 1246 C C . GLU A 1 167 ? 14.185 25.269 35.398 1.00 35.66 167 GLU A C 1
ATOM 1248 O O . GLU A 1 167 ? 14.350 24.064 35.559 1.00 35.66 167 GLU A O 1
ATOM 1253 N N . ALA A 1 168 ? 13.963 26.080 36.442 1.00 38.59 168 ALA A N 1
ATOM 1254 C CA . ALA A 1 168 ? 13.936 25.610 37.830 1.00 38.59 168 ALA A CA 1
ATOM 1255 C C . ALA A 1 168 ? 12.776 24.634 38.131 1.00 38.59 168 ALA A C 1
ATOM 1257 O O . ALA A 1 168 ? 12.919 23.729 38.953 1.00 38.59 168 ALA A O 1
ATOM 1258 N N . THR A 1 169 ? 11.627 24.782 37.462 1.00 38.00 169 THR A N 1
ATOM 1259 C CA . THR A 1 169 ? 10.452 23.912 37.667 1.00 38.00 169 THR A CA 1
ATOM 1260 C C . THR A 1 169 ? 10.587 22.594 36.895 1.00 38.00 169 THR A C 1
ATOM 1262 O O . THR A 1 169 ? 10.250 21.538 37.429 1.00 38.00 169 THR A O 1
ATOM 1265 N N . LEU A 1 170 ? 11.163 22.629 35.687 1.00 36.62 170 LEU A N 1
ATOM 1266 C CA . LEU A 1 170 ? 11.551 21.441 34.917 1.00 36.62 170 LEU A CA 1
ATOM 1267 C C . LEU A 1 170 ? 12.619 20.626 35.647 1.00 36.62 170 LEU A C 1
ATOM 1269 O O . LEU A 1 170 ? 12.512 19.404 35.710 1.00 36.62 170 LEU A O 1
ATOM 1273 N N . ASP A 1 171 ? 13.587 21.288 36.281 1.00 38.50 171 ASP A N 1
ATOM 1274 C CA . ASP A 1 171 ? 14.589 20.618 37.112 1.00 38.50 171 ASP A CA 1
ATOM 1275 C C . ASP A 1 171 ? 13.951 19.976 38.362 1.00 38.50 171 ASP A C 1
ATOM 1277 O O . ASP A 1 171 ? 14.370 18.913 38.811 1.00 38.50 171 ASP A O 1
ATOM 1281 N N . THR A 1 172 ? 12.849 20.542 38.872 1.00 39.44 172 THR A N 1
ATOM 1282 C CA . THR A 1 172 ? 12.065 19.959 39.979 1.00 39.44 172 THR A CA 1
ATOM 1283 C C . THR A 1 172 ? 11.218 18.754 39.528 1.00 39.44 172 THR A C 1
ATOM 1285 O O . THR A 1 172 ? 11.115 17.767 40.254 1.00 39.44 172 THR A O 1
ATOM 1288 N N . GLY A 1 173 ? 10.653 18.782 38.314 1.00 40.03 173 GLY A N 1
ATOM 1289 C CA . GLY A 1 173 ? 9.933 17.651 37.707 1.00 40.03 173 GLY A CA 1
ATOM 1290 C C . GLY A 1 173 ? 10.854 16.490 37.317 1.00 40.03 173 GLY A C 1
ATOM 1291 O O . GLY A 1 173 ? 10.522 15.328 37.551 1.00 40.03 173 GLY A O 1
ATOM 1292 N N . ARG A 1 174 ? 12.063 16.802 36.832 1.00 41.94 174 ARG A N 1
ATOM 1293 C CA . ARG A 1 174 ? 13.131 15.827 36.561 1.00 41.94 174 ARG A CA 1
ATOM 1294 C C . ARG A 1 174 ? 13.671 15.205 37.854 1.00 41.94 174 ARG A C 1
ATOM 1296 O O . ARG A 1 174 ? 13.922 14.005 37.882 1.00 41.94 174 ARG A O 1
ATOM 1303 N N . ARG A 1 175 ? 13.743 15.980 38.948 1.00 42.09 175 ARG A N 1
ATOM 1304 C CA . ARG A 1 175 ? 14.025 15.485 40.314 1.00 42.09 175 ARG A CA 1
ATOM 1305 C C . ARG A 1 175 ? 12.907 14.605 40.898 1.00 42.09 175 ARG A C 1
ATOM 1307 O O . ARG A 1 175 ? 13.192 13.823 41.797 1.00 42.09 175 ARG A O 1
ATOM 1314 N N . ASN A 1 176 ? 11.680 14.688 40.371 1.00 41.53 176 ASN A N 1
ATOM 1315 C CA . ASN A 1 176 ? 10.513 13.900 40.801 1.00 41.53 176 ASN A CA 1
ATOM 1316 C C . ASN A 1 176 ? 10.126 12.754 39.834 1.00 41.53 176 ASN A C 1
ATOM 1318 O O . ASN A 1 176 ? 9.130 12.073 40.074 1.00 41.53 176 ASN A O 1
ATOM 1322 N N . GLY A 1 177 ? 10.901 12.518 38.766 1.00 44.47 177 GLY A N 1
ATOM 1323 C CA . GLY A 1 177 ? 10.833 11.296 37.948 1.00 44.47 177 GLY A CA 1
ATOM 1324 C C . GLY A 1 177 ? 9.755 11.216 36.852 1.00 44.47 177 GLY A C 1
ATOM 1325 O O . GLY A 1 177 ? 9.527 10.124 36.340 1.00 44.47 177 GLY A O 1
ATOM 1326 N N . PHE A 1 178 ? 9.092 12.312 36.463 1.00 45.97 178 PHE A N 1
ATOM 1327 C CA . PHE A 1 178 ? 8.048 12.294 35.418 1.00 45.97 178 PHE A CA 1
ATOM 1328 C C . PHE A 1 178 ? 8.620 12.594 34.015 1.00 45.97 178 PHE A C 1
ATOM 1330 O O . PHE A 1 178 ? 9.247 13.635 33.819 1.00 45.97 178 PHE A O 1
ATOM 1337 N N . ASN A 1 179 ? 8.398 11.699 33.040 1.00 56.34 179 ASN A N 1
ATOM 1338 C CA . ASN A 1 179 ? 8.818 11.839 31.637 1.00 56.34 179 ASN A CA 1
ATOM 1339 C C . ASN A 1 179 ? 7.633 11.525 30.701 1.00 56.34 179 ASN A C 1
ATOM 1341 O O . ASN A 1 179 ? 7.131 10.404 30.698 1.00 56.34 179 ASN A O 1
ATOM 1345 N N . ALA A 1 180 ? 7.189 12.513 29.921 1.00 46.06 180 ALA A N 1
ATOM 1346 C CA . ALA A 1 180 ? 5.989 12.408 29.093 1.00 46.06 180 ALA A CA 1
ATOM 1347 C C . ALA A 1 180 ? 6.189 11.602 27.794 1.00 46.06 180 ALA A C 1
ATOM 1349 O O . ALA A 1 180 ? 5.278 10.878 27.398 1.00 46.06 180 ALA A O 1
ATOM 1350 N N . ASP A 1 181 ? 7.374 11.660 27.176 1.00 45.09 181 ASP A N 1
ATOM 1351 C CA . ASP A 1 181 ? 7.709 10.828 26.007 1.00 45.09 181 ASP A CA 1
ATOM 1352 C C . ASP A 1 181 ? 7.794 9.356 26.411 1.00 45.09 181 ASP A C 1
ATOM 1354 O O . ASP A 1 181 ? 7.295 8.474 25.715 1.00 45.09 181 ASP A O 1
ATOM 1358 N N . LYS A 1 182 ? 8.347 9.111 27.606 1.00 52.25 182 LYS A N 1
ATOM 1359 C CA . LYS A 1 182 ? 8.355 7.786 28.217 1.00 52.25 182 LYS A CA 1
ATOM 1360 C C . LYS A 1 182 ? 6.933 7.304 28.513 1.00 52.25 182 LYS A C 1
ATOM 1362 O O . LYS A 1 182 ? 6.607 6.198 28.138 1.00 52.25 182 LYS A O 1
ATOM 1367 N N . MET A 1 183 ? 6.051 8.140 29.066 1.00 49.81 183 MET A N 1
ATOM 1368 C CA . MET A 1 183 ? 4.644 7.773 29.296 1.00 49.81 183 MET A CA 1
ATOM 1369 C C . MET A 1 183 ? 3.907 7.414 27.994 1.00 49.81 183 MET A C 1
ATOM 1371 O O . MET A 1 183 ? 3.116 6.476 27.977 1.00 49.81 183 MET A O 1
ATOM 1375 N N . TYR A 1 184 ? 4.157 8.142 26.900 1.00 48.34 184 TYR A N 1
ATOM 1376 C CA . TYR A 1 184 ? 3.575 7.828 25.592 1.00 48.34 184 TYR A CA 1
ATOM 1377 C C . TYR A 1 184 ? 4.067 6.472 25.062 1.00 48.34 184 TYR A C 1
ATOM 1379 O O . TYR A 1 184 ? 3.251 5.688 24.584 1.00 48.34 184 TYR A O 1
ATOM 1387 N N . GLN A 1 185 ? 5.365 6.174 25.195 1.00 51.66 185 GLN A N 1
ATOM 1388 C CA . GLN A 1 185 ? 5.955 4.877 24.833 1.00 51.66 185 GLN A CA 1
ATOM 1389 C C . GLN A 1 185 ? 5.500 3.735 25.764 1.00 51.66 185 GLN A C 1
ATOM 1391 O O . GLN A 1 185 ? 5.074 2.693 25.279 1.00 51.66 185 GLN A O 1
ATOM 1396 N N . ASP A 1 186 ? 5.477 3.951 27.080 1.00 47.50 186 ASP A N 1
ATOM 1397 C CA . ASP A 1 186 ? 5.042 2.989 28.104 1.00 47.50 186 ASP A CA 1
ATOM 1398 C C . ASP A 1 186 ? 3.554 2.600 27.923 1.00 47.50 186 ASP A C 1
ATOM 1400 O O . ASP A 1 186 ? 3.132 1.500 28.280 1.00 47.50 186 ASP A O 1
ATOM 1404 N N . LEU A 1 187 ? 2.740 3.478 27.320 1.00 50.19 187 LEU A N 1
ATOM 1405 C CA . LEU A 1 187 ? 1.338 3.201 26.981 1.00 50.19 187 LEU A CA 1
ATOM 1406 C C . LEU A 1 187 ? 1.159 2.384 25.695 1.00 50.19 187 LEU A C 1
ATOM 1408 O O . LEU A 1 187 ? 0.063 1.865 25.473 1.00 50.19 187 LEU A O 1
ATOM 1412 N N . TRP A 1 188 ? 2.183 2.261 24.843 1.00 47.78 188 TRP A N 1
ATOM 1413 C CA . TRP A 1 188 ? 2.185 1.283 23.747 1.00 47.78 188 TRP A CA 1
ATOM 1414 C C . TRP A 1 188 ? 2.425 -0.144 24.268 1.00 47.78 188 TRP A C 1
ATOM 1416 O O . TRP A 1 188 ? 1.896 -1.089 23.686 1.00 47.78 188 TRP A O 1
ATOM 1426 N N . GLU A 1 189 ? 3.131 -0.302 25.394 1.00 44.12 189 GLU A N 1
ATOM 1427 C CA . GLU A 1 189 ? 3.467 -1.605 25.999 1.00 44.12 189 GLU A CA 1
ATOM 1428 C C . GLU A 1 189 ? 2.366 -2.212 26.893 1.00 44.12 189 GLU A C 1
ATOM 1430 O O . GLU A 1 189 ? 2.567 -3.259 27.500 1.00 44.12 189 GLU A O 1
ATOM 1435 N N . GLU A 1 190 ? 1.174 -1.611 26.952 1.00 45.78 190 GLU A N 1
ATOM 1436 C CA . GLU A 1 190 ? 0.016 -2.135 27.694 1.00 45.78 190 GLU A CA 1
ATOM 1437 C C . GLU A 1 190 ? 0.312 -2.557 29.150 1.00 45.78 190 GLU A C 1
ATOM 1439 O O . GLU A 1 190 ? -0.316 -3.470 29.687 1.00 45.78 190 GLU A O 1
ATOM 1444 N N . PHE A 1 191 ? 1.206 -1.858 29.853 1.00 40.84 191 PHE A N 1
ATOM 1445 C CA . PHE A 1 191 ? 1.134 -1.882 31.309 1.00 40.84 191 PHE A CA 1
ATOM 1446 C C . PHE A 1 191 ? 0.000 -0.946 31.771 1.00 40.84 191 PHE A C 1
ATOM 1448 O O . PHE A 1 191 ? -0.249 0.094 31.155 1.00 40.84 191 PHE A O 1
ATOM 1455 N N . PRO A 1 192 ? -0.705 -1.258 32.872 1.00 44.09 192 PRO A N 1
ATOM 1456 C CA . PRO A 1 192 ? -1.729 -0.393 33.465 1.00 44.09 192 PRO A CA 1
ATOM 1457 C C . PRO A 1 192 ? -1.122 0.877 34.112 1.00 44.09 192 PRO A C 1
ATOM 1459 O O . PRO A 1 192 ? -1.374 1.184 35.273 1.00 44.09 192 PRO A O 1
ATOM 1462 N N . GLU A 1 193 ? -0.286 1.635 33.397 1.00 49.09 193 GLU A N 1
ATOM 1463 C CA . GLU A 1 193 ? 0.580 2.668 33.982 1.00 49.09 193 GLU A CA 1
ATOM 1464 C C . GLU A 1 193 ? 0.031 4.083 33.951 1.00 49.09 193 GLU A C 1
ATOM 1466 O O . GLU A 1 193 ? 0.542 4.912 34.703 1.00 49.09 193 GLU A O 1
ATOM 1471 N N . ILE A 1 194 ? -1.092 4.356 33.274 1.00 50.56 194 ILE A N 1
ATOM 1472 C CA . ILE A 1 194 ? -1.875 5.519 33.718 1.00 50.56 194 ILE A CA 1
ATOM 1473 C C . ILE A 1 194 ? -2.291 5.333 35.179 1.00 50.56 194 ILE A C 1
ATOM 1475 O O . ILE A 1 194 ? -2.286 6.312 35.907 1.00 50.56 194 ILE A O 1
ATOM 1479 N N . GLU A 1 195 ? -2.483 4.109 35.674 1.00 50.84 195 GLU A N 1
ATOM 1480 C CA . GLU A 1 195 ? -2.741 3.875 37.097 1.00 50.84 195 GLU A CA 1
ATOM 1481 C C . GLU A 1 195 ? -1.501 4.119 37.975 1.00 50.84 195 GLU A C 1
ATOM 1483 O O . GLU A 1 195 ? -1.629 4.636 39.085 1.00 50.84 195 GLU A O 1
ATOM 1488 N N . ARG A 1 196 ? -0.283 3.863 37.465 1.00 56.06 196 ARG A N 1
ATOM 1489 C CA . ARG A 1 196 ? 0.972 4.246 38.150 1.00 56.06 196 ARG A CA 1
ATOM 1490 C C . ARG A 1 196 ? 1.190 5.757 38.163 1.00 56.06 196 ARG A C 1
ATOM 1492 O O . ARG A 1 196 ? 1.697 6.297 39.148 1.00 56.06 196 ARG A O 1
ATOM 1499 N N . HIS A 1 197 ? 0.789 6.446 37.100 1.00 58.19 197 HIS A N 1
ATOM 1500 C CA . HIS A 1 197 ? 0.871 7.898 37.000 1.00 58.19 197 HIS A CA 1
ATOM 1501 C C . HIS A 1 197 ? -0.356 8.611 37.573 1.00 58.19 197 HIS A C 1
ATOM 1503 O O . HIS A 1 197 ? -0.264 9.806 37.836 1.00 58.19 197 HIS A O 1
ATOM 1509 N N . ARG A 1 198 ? -1.460 7.913 37.867 1.00 65.31 198 ARG A N 1
ATOM 1510 C CA . ARG A 1 198 ? -2.716 8.486 38.381 1.00 65.31 198 ARG A CA 1
ATOM 1511 C C . ARG A 1 198 ? -2.463 9.281 39.646 1.00 65.31 198 ARG A C 1
ATOM 1513 O O . ARG A 1 198 ? -2.827 10.446 39.717 1.00 65.31 198 ARG A O 1
ATOM 1520 N N . SER A 1 199 ? -1.726 8.707 40.591 1.00 62.62 199 SER A N 1
ATOM 1521 C CA . SER A 1 199 ? -1.352 9.382 41.837 1.00 62.62 199 SER A CA 1
ATOM 1522 C C . SER A 1 199 ? -0.444 10.598 41.609 1.00 62.62 199 SER A C 1
ATOM 1524 O O . SER A 1 199 ? -0.396 11.500 42.442 1.00 62.62 199 SER A O 1
ATOM 1526 N N . ALA A 1 200 ? 0.328 10.641 40.519 1.00 63.19 200 ALA A N 1
ATOM 1527 C CA . ALA A 1 200 ? 1.114 11.816 40.137 1.00 63.19 200 ALA A CA 1
ATOM 1528 C C . ALA A 1 200 ? 0.241 12.878 39.441 1.00 63.19 200 ALA A C 1
ATOM 1530 O O . ALA A 1 200 ? 0.351 14.053 39.772 1.00 63.19 200 ALA A O 1
ATOM 1531 N N . LEU A 1 201 ? -0.669 12.467 38.553 1.00 64.12 201 LEU A N 1
ATOM 1532 C CA . LEU A 1 201 ? -1.615 13.324 37.829 1.00 64.12 201 LEU A CA 1
ATOM 1533 C C . LEU A 1 201 ? -2.636 13.976 38.778 1.00 64.12 201 LEU A C 1
ATOM 1535 O O . LEU A 1 201 ? -2.861 15.182 38.711 1.00 64.12 201 LEU A O 1
ATOM 1539 N N . GLN A 1 202 ? -3.158 13.219 39.745 1.00 68.12 202 GLN A N 1
ATOM 1540 C CA . GLN A 1 202 ? -4.016 13.727 40.820 1.00 68.12 202 GLN A CA 1
ATOM 1541 C C . GLN A 1 202 ? -3.272 14.732 41.713 1.00 68.12 202 GLN A C 1
ATOM 1543 O O . GLN A 1 202 ? -3.817 15.778 42.058 1.00 68.12 202 GLN A O 1
ATOM 1548 N N . ARG A 1 203 ? -1.991 14.479 42.035 1.00 66.44 203 ARG A N 1
ATOM 1549 C CA . ARG A 1 203 ? -1.138 15.443 42.764 1.00 66.44 203 ARG A CA 1
ATOM 1550 C C . ARG A 1 203 ? -0.881 16.734 41.980 1.00 66.44 203 ARG A C 1
ATOM 1552 O O . ARG A 1 203 ? -0.557 17.748 42.592 1.00 66.44 203 ARG A O 1
ATOM 1559 N N . MET A 1 204 ? -1.043 16.706 40.659 1.00 59.00 204 MET A N 1
ATOM 1560 C CA . MET A 1 204 ? -0.975 17.876 39.778 1.00 59.00 204 MET A CA 1
ATOM 1561 C C . MET A 1 204 ? -2.342 18.552 39.561 1.00 59.00 204 MET A C 1
ATOM 1563 O O . MET A 1 204 ? -2.419 19.524 38.814 1.00 59.00 204 MET A O 1
ATOM 1567 N N . GLY A 1 205 ? -3.400 18.091 40.241 1.00 72.81 205 GLY A N 1
ATOM 1568 C CA . GLY A 1 205 ? -4.720 18.726 40.250 1.00 72.81 205 GLY A CA 1
ATOM 1569 C C . GLY A 1 205 ? -5.717 18.197 39.217 1.00 72.81 205 GLY A C 1
ATOM 1570 O O . GLY A 1 205 ? -6.778 18.797 39.077 1.00 72.81 205 GLY A O 1
ATOM 1571 N N . MET A 1 206 ? -5.412 17.103 38.509 1.00 61.97 206 MET A N 1
ATOM 1572 C CA . MET A 1 206 ? -6.365 16.479 37.582 1.00 61.97 206 MET A CA 1
ATOM 1573 C C . MET A 1 206 ? -7.407 15.638 38.321 1.00 61.97 206 MET A C 1
ATOM 1575 O O . MET A 1 206 ? -7.083 14.866 39.226 1.00 61.97 206 MET A O 1
ATOM 1579 N N . THR A 1 207 ? -8.657 15.750 37.888 1.00 78.81 207 THR A N 1
ATOM 1580 C CA . THR A 1 207 ? -9.765 14.901 38.334 1.00 78.81 207 THR A CA 1
ATOM 1581 C C . THR A 1 207 ? -9.712 13.524 37.665 1.00 78.81 207 THR A C 1
ATOM 1583 O O . THR A 1 207 ? -9.166 13.364 36.572 1.00 78.81 207 THR A O 1
ATOM 1586 N N . ASP A 1 208 ? -10.324 12.510 38.283 1.00 75.69 208 ASP A N 1
ATOM 1587 C CA . ASP A 1 208 ? -10.382 11.160 37.698 1.00 75.69 208 ASP A CA 1
ATOM 1588 C C . ASP A 1 208 ? -11.088 11.130 36.335 1.00 75.69 208 ASP A C 1
ATOM 1590 O O . ASP A 1 208 ? -10.684 10.372 35.452 1.00 75.69 208 ASP A O 1
ATOM 1594 N N . THR A 1 209 ? -12.089 11.991 36.135 1.00 79.50 209 THR A N 1
ATOM 1595 C CA . THR A 1 209 ? -12.797 12.139 34.858 1.00 79.50 209 THR A CA 1
ATOM 1596 C C . THR A 1 209 ? -11.877 12.676 33.761 1.00 79.50 209 THR A C 1
ATOM 1598 O O . THR A 1 209 ? -11.905 12.186 32.633 1.00 79.50 209 THR A O 1
ATOM 1601 N N . GLU A 1 210 ? -11.029 13.661 34.076 1.00 70.94 210 GLU A N 1
ATOM 1602 C CA . GLU A 1 210 ? -10.049 14.208 33.128 1.00 70.94 210 GLU A CA 1
ATOM 1603 C C . GLU A 1 210 ? -8.975 13.179 32.778 1.00 70.94 210 GLU A C 1
ATOM 1605 O O . GLU A 1 210 ? -8.618 13.042 31.609 1.00 70.94 210 GLU A O 1
ATOM 1610 N N . ILE A 1 211 ? -8.508 12.411 33.768 1.00 68.06 211 ILE A N 1
ATOM 1611 C CA . ILE A 1 211 ? -7.551 11.320 33.551 1.00 68.06 211 ILE A CA 1
ATOM 1612 C C . ILE A 1 211 ? -8.171 10.260 32.636 1.00 68.06 211 ILE A C 1
ATOM 1614 O O . ILE A 1 211 ? -7.563 9.887 31.637 1.00 68.06 211 ILE A O 1
ATOM 1618 N N . GLN A 1 212 ? -9.398 9.810 32.916 1.00 72.56 212 GLN A N 1
ATOM 1619 C CA . GLN A 1 212 ? -10.092 8.830 32.075 1.00 72.56 212 GLN A CA 1
ATOM 1620 C C . GLN A 1 212 ? -10.304 9.330 30.647 1.00 72.56 212 GLN A C 1
ATOM 1622 O O . GLN A 1 212 ? -10.071 8.572 29.708 1.00 72.56 212 GLN A O 1
ATOM 1627 N N . LYS A 1 213 ? -10.697 10.595 30.467 1.00 73.69 213 LYS A N 1
ATOM 1628 C CA . LYS A 1 213 ? -10.841 11.182 29.132 1.00 73.69 213 LYS A CA 1
ATOM 1629 C C . LYS A 1 213 ? -9.513 11.173 28.374 1.00 73.69 213 LYS A C 1
ATOM 1631 O O . LYS A 1 213 ? -9.476 10.723 27.236 1.00 73.69 213 LYS A O 1
ATOM 1636 N N . GLN A 1 214 ? -8.416 11.576 29.018 1.00 65.75 214 GLN A N 1
ATOM 1637 C CA . GLN A 1 214 ? -7.099 11.547 28.381 1.00 65.75 214 GLN A CA 1
ATOM 1638 C C . GLN A 1 214 ? -6.649 10.132 28.011 1.00 65.75 214 GLN A C 1
ATOM 1640 O O . GLN A 1 214 ? -6.123 9.939 26.919 1.00 65.75 214 GLN A O 1
ATOM 1645 N N . VAL A 1 215 ? -6.899 9.131 28.864 1.00 70.25 215 VAL A N 1
ATOM 1646 C CA . VAL A 1 215 ? -6.633 7.719 28.525 1.00 70.25 215 VAL A CA 1
ATOM 1647 C C . VAL A 1 215 ? -7.350 7.336 27.235 1.00 70.25 215 VAL A C 1
ATOM 1649 O O . VAL A 1 215 ? -6.752 6.707 26.366 1.00 70.25 215 VAL A O 1
ATOM 1652 N N . GLN A 1 216 ? -8.635 7.681 27.124 1.00 73.50 216 GLN A N 1
ATOM 1653 C CA . GLN A 1 216 ? -9.439 7.321 25.960 1.00 73.50 216 GLN A CA 1
ATOM 1654 C C . GLN A 1 216 ? -8.952 8.038 24.701 1.00 73.50 216 GLN A C 1
ATOM 1656 O O . GLN A 1 216 ? -8.711 7.374 23.697 1.00 73.50 216 GLN A O 1
ATOM 1661 N N . ASP A 1 217 ? -8.690 9.345 24.773 1.00 69.75 217 ASP A N 1
ATOM 1662 C CA . ASP A 1 217 ? -8.155 10.115 23.643 1.00 69.75 217 ASP A CA 1
ATOM 1663 C C . ASP A 1 217 ? -6.804 9.550 23.161 1.00 69.75 217 ASP A C 1
ATOM 1665 O O . ASP A 1 217 ? -6.517 9.507 21.964 1.00 69.75 217 ASP A O 1
ATOM 1669 N N . MET A 1 218 ? -5.960 9.076 24.083 1.00 67.50 218 MET A N 1
ATOM 1670 C CA . MET A 1 218 ? -4.688 8.436 23.740 1.00 67.50 218 MET A CA 1
ATOM 1671 C C . MET A 1 218 ? -4.885 7.073 23.077 1.00 67.50 218 MET A C 1
ATOM 1673 O O . MET A 1 218 ? -4.247 6.799 22.060 1.00 67.50 218 MET A O 1
ATOM 1677 N N . LYS A 1 219 ? -5.780 6.235 23.611 1.00 73.38 219 LYS A N 1
ATOM 1678 C CA . LYS A 1 219 ? -6.112 4.929 23.024 1.00 73.38 219 LYS A CA 1
ATOM 1679 C C . LYS A 1 219 ? -6.711 5.069 21.624 1.00 73.38 219 LYS A C 1
ATOM 1681 O O . LYS A 1 219 ? -6.363 4.283 20.743 1.00 73.38 219 LYS A O 1
ATOM 1686 N N . ALA A 1 220 ? -7.552 6.079 21.405 1.00 77.44 220 ALA A N 1
ATOM 1687 C CA . ALA A 1 220 ? -8.088 6.418 20.091 1.00 77.44 220 ALA A CA 1
ATOM 1688 C C . ALA A 1 220 ? -6.958 6.726 19.099 1.00 77.44 220 ALA A C 1
ATOM 1690 O O . ALA A 1 220 ? -6.847 6.066 18.068 1.00 77.44 220 ALA A O 1
ATOM 1691 N N . ARG A 1 221 ? -6.039 7.632 19.462 1.00 73.19 221 ARG A N 1
ATOM 1692 C CA . ARG A 1 221 ? -4.885 7.992 18.617 1.00 73.19 221 ARG A CA 1
ATOM 1693 C C . ARG A 1 221 ? -3.959 6.812 18.336 1.00 73.19 221 ARG A C 1
ATOM 1695 O O . ARG A 1 221 ? -3.470 6.667 17.218 1.00 73.19 221 ARG A O 1
ATOM 1702 N N . GLN A 1 222 ? -3.696 5.970 19.336 1.00 75.31 222 GLN A N 1
ATOM 1703 C CA . GLN A 1 222 ? -2.907 4.751 19.145 1.00 75.31 222 GLN A CA 1
ATOM 1704 C C . GLN A 1 222 ? -3.581 3.827 18.135 1.00 75.31 222 GLN A C 1
ATOM 1706 O O . GLN A 1 222 ? -2.930 3.375 17.205 1.00 75.31 222 GLN A O 1
ATOM 1711 N N . SER A 1 223 ? -4.888 3.601 18.268 1.00 83.69 223 SER A N 1
ATOM 1712 C CA . SER A 1 223 ? -5.651 2.784 17.325 1.00 83.69 223 SER A CA 1
ATOM 1713 C C . SER A 1 223 ? -5.647 3.364 15.904 1.00 83.69 223 SER A C 1
ATOM 1715 O O . SER A 1 223 ? -5.497 2.616 14.940 1.00 83.69 223 SER A O 1
ATOM 1717 N N . GLU A 1 224 ? -5.776 4.684 15.742 1.00 81.69 224 GLU A N 1
ATOM 1718 C CA . GLU A 1 224 ? -5.725 5.371 14.436 1.00 81.69 224 GLU A CA 1
ATOM 1719 C C . GLU A 1 224 ? -4.354 5.257 13.755 1.00 81.69 224 GLU A C 1
ATOM 1721 O O . GLU A 1 224 ? -4.253 5.128 12.532 1.00 81.69 224 GLU A O 1
ATOM 1726 N N . THR A 1 225 ? -3.290 5.278 14.556 1.00 80.19 225 THR A N 1
ATOM 1727 C CA . THR A 1 225 ? -1.899 5.222 14.089 1.00 80.19 225 THR A CA 1
ATOM 1728 C C . THR A 1 225 ? -1.293 3.822 14.158 1.00 80.19 225 THR A C 1
ATOM 1730 O O . THR A 1 225 ? -0.119 3.657 13.829 1.00 80.19 225 THR A O 1
ATOM 1733 N N . ALA A 1 226 ? -2.077 2.807 14.535 1.00 85.62 226 ALA A N 1
ATOM 1734 C CA . ALA A 1 226 ? -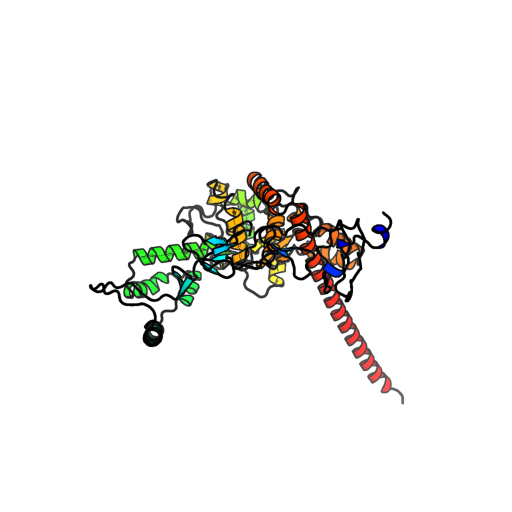1.626 1.427 14.641 1.00 85.62 226 ALA A CA 1
ATOM 1735 C C . ALA A 1 226 ? -1.483 0.770 13.263 1.00 85.62 226 ALA A C 1
ATOM 1737 O O . ALA A 1 226 ? -2.348 0.888 12.394 1.00 85.62 226 ALA A O 1
ATOM 1738 N N . GLY A 1 227 ? -0.384 0.054 13.077 1.00 92.06 227 GLY A N 1
ATOM 1739 C CA . GLY A 1 227 ? -0.086 -0.795 11.936 1.00 92.06 227 GLY A CA 1
ATOM 1740 C C . GLY A 1 227 ? 0.168 -2.230 12.384 1.00 92.06 227 GLY A C 1
ATOM 1741 O O . GLY A 1 227 ? 0.420 -2.498 13.560 1.00 92.06 227 GLY A O 1
ATOM 1742 N N . VAL A 1 228 ? 0.091 -3.150 11.428 1.00 94.88 228 VAL A N 1
ATOM 1743 C CA . VAL A 1 228 ? 0.315 -4.585 11.638 1.00 94.88 228 VAL A CA 1
ATOM 1744 C C . VAL A 1 228 ? 1.761 -4.958 11.328 1.00 94.88 228 VAL A C 1
ATOM 1746 O O . VAL A 1 228 ? 2.324 -4.510 10.331 1.00 94.88 228 VAL A O 1
ATOM 1749 N N . SER A 1 229 ? 2.372 -5.787 12.171 1.00 93.69 229 SER A N 1
ATOM 1750 C CA . SER A 1 229 ? 3.710 -6.314 11.924 1.00 93.69 229 SER A CA 1
ATOM 1751 C C . SER A 1 229 ? 3.706 -7.244 10.690 1.00 93.69 229 SER A C 1
ATOM 1753 O O . SER A 1 229 ? 2.795 -8.065 10.516 1.00 93.69 229 SER A O 1
ATOM 1755 N N . PRO A 1 230 ? 4.753 -7.211 9.849 1.00 94.62 230 PRO A N 1
ATOM 1756 C CA . PRO A 1 230 ? 4.944 -8.208 8.800 1.00 94.62 230 PRO A CA 1
ATOM 1757 C C . PRO A 1 230 ? 5.059 -9.632 9.367 1.00 94.62 230 PRO A C 1
ATOM 1759 O O . PRO A 1 230 ? 4.651 -10.595 8.727 1.00 94.62 230 PRO A O 1
ATOM 1762 N N . ARG A 1 231 ? 5.556 -9.771 10.605 1.00 92.62 231 ARG A N 1
ATOM 1763 C CA . ARG A 1 231 ? 5.676 -11.058 11.301 1.00 92.62 231 ARG A CA 1
ATOM 1764 C C . ARG A 1 231 ? 4.316 -11.718 11.535 1.00 92.62 231 ARG A C 1
ATOM 1766 O O . ARG A 1 231 ? 4.207 -12.929 11.378 1.00 92.62 231 ARG A O 1
ATOM 1773 N N . TYR A 1 232 ? 3.286 -10.946 11.877 1.00 93.94 232 TYR A N 1
ATOM 1774 C CA . TYR A 1 232 ? 1.934 -11.476 12.026 1.00 93.94 232 TYR A CA 1
ATOM 1775 C C . TYR A 1 232 ? 1.340 -11.903 10.692 1.00 93.94 232 TYR A C 1
ATOM 1777 O O . TYR A 1 232 ? 0.768 -12.987 10.604 1.00 93.94 232 TYR A O 1
ATOM 1785 N N . LEU A 1 233 ? 1.527 -11.087 9.650 1.00 93.94 233 LEU A N 1
ATOM 1786 C CA . LEU A 1 233 ? 1.103 -11.437 8.294 1.00 93.94 233 LEU A CA 1
ATOM 1787 C C . LEU A 1 233 ? 1.717 -12.755 7.828 1.00 93.94 233 LEU A C 1
ATOM 1789 O O . LEU A 1 233 ? 1.044 -13.494 7.136 1.00 93.94 233 LEU A O 1
ATOM 1793 N N . LEU A 1 234 ? 2.953 -13.057 8.227 1.00 94.38 234 LEU A N 1
ATOM 1794 C CA . LEU A 1 234 ? 3.664 -14.286 7.863 1.00 94.38 234 LEU A CA 1
ATOM 1795 C C . LEU A 1 234 ? 3.439 -15.453 8.830 1.00 94.38 234 LEU A C 1
ATOM 1797 O O . LEU A 1 234 ? 4.019 -16.521 8.645 1.00 94.38 234 LEU A O 1
ATOM 1801 N N . SER A 1 235 ? 2.643 -15.259 9.880 1.00 94.69 235 SER A N 1
ATOM 1802 C CA . SER A 1 235 ? 2.499 -16.246 10.946 1.00 94.69 235 SER A CA 1
ATOM 1803 C C . SER A 1 235 ? 1.567 -17.399 10.566 1.00 94.69 235 SER A C 1
ATOM 1805 O O . SER A 1 235 ? 0.510 -17.206 9.959 1.00 94.69 235 SER A O 1
ATOM 1807 N N . ASP A 1 236 ? 1.905 -18.605 11.031 1.00 94.31 236 ASP A N 1
ATOM 1808 C CA . ASP A 1 236 ? 1.037 -19.783 10.906 1.00 94.31 236 ASP A CA 1
ATOM 1809 C C . ASP A 1 236 ? -0.306 -19.586 11.617 1.00 94.31 236 ASP A C 1
ATOM 1811 O O . ASP A 1 236 ? -1.316 -20.160 11.209 1.00 94.31 236 ASP A O 1
ATOM 1815 N N . SER A 1 237 ? -0.342 -18.770 12.677 1.00 93.94 237 SER A N 1
ATOM 1816 C CA . SER A 1 237 ? -1.572 -18.467 13.409 1.00 93.94 237 SER A CA 1
ATOM 1817 C C . SER A 1 237 ? -2.542 -17.654 12.557 1.00 93.94 237 SER A C 1
ATOM 1819 O O . SER A 1 237 ? -3.721 -18.005 12.494 1.00 93.94 237 SER A O 1
ATOM 1821 N N . PHE A 1 238 ? -2.064 -16.620 11.856 1.00 95.75 238 PHE A N 1
ATOM 1822 C CA . PHE A 1 238 ? -2.902 -15.854 10.937 1.00 95.75 238 PHE A CA 1
ATOM 1823 C C . PHE A 1 238 ? -3.345 -16.700 9.738 1.00 95.75 238 PHE A C 1
ATOM 1825 O O . PHE A 1 238 ? -4.532 -16.710 9.408 1.00 95.75 238 PHE A O 1
ATOM 1832 N N . ALA A 1 239 ? -2.436 -17.482 9.146 1.00 96.94 239 ALA A N 1
ATOM 1833 C CA . ALA A 1 239 ? -2.7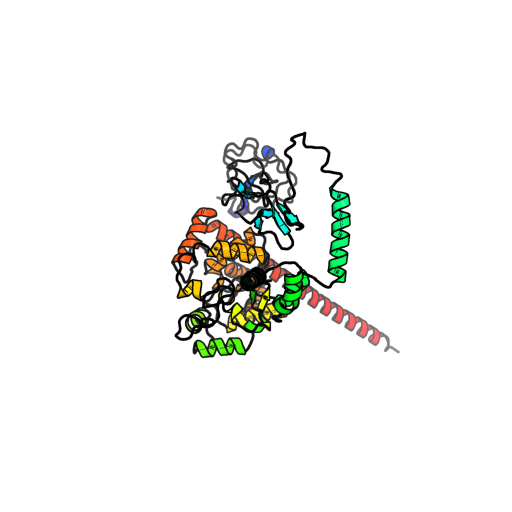72 -18.381 8.042 1.00 96.94 239 ALA A CA 1
ATOM 1834 C C . ALA A 1 239 ? -3.810 -19.442 8.436 1.00 96.94 239 ALA A C 1
ATOM 1836 O O . ALA A 1 239 ? -4.776 -19.679 7.706 1.00 96.94 239 ALA A O 1
ATOM 1837 N N . SER A 1 240 ? -3.666 -20.031 9.625 1.00 97.19 240 SER A N 1
ATOM 1838 C CA . SER A 1 240 ? -4.631 -20.994 10.161 1.00 97.19 240 SER A CA 1
ATOM 1839 C C . SER A 1 240 ? -5.987 -20.346 10.425 1.00 97.19 240 SER A C 1
ATOM 1841 O O . SER A 1 240 ? -7.009 -20.923 10.064 1.00 97.19 240 SER A O 1
ATOM 1843 N N . LEU A 1 241 ? -6.015 -19.138 11.002 1.00 96.69 241 LEU A N 1
ATOM 1844 C CA . LEU A 1 241 ? -7.252 -18.385 11.230 1.00 96.69 241 LEU A CA 1
ATOM 1845 C C . LEU A 1 241 ? -7.981 -18.099 9.910 1.00 96.69 241 LEU A C 1
ATOM 1847 O O . LEU A 1 241 ? -9.181 -18.356 9.796 1.00 96.69 241 LEU A O 1
ATOM 1851 N N . ALA A 1 242 ? -7.251 -17.601 8.910 1.00 97.50 242 ALA A N 1
ATOM 1852 C CA . ALA A 1 242 ? -7.778 -17.330 7.579 1.00 97.50 242 ALA A CA 1
ATOM 1853 C C . ALA A 1 242 ? -8.356 -18.596 6.935 1.00 97.50 242 ALA A C 1
ATOM 1855 O O . ALA A 1 242 ? -9.492 -18.579 6.455 1.00 97.50 242 ALA A O 1
ATOM 1856 N N . SER A 1 243 ? -7.613 -19.706 6.962 1.00 97.94 243 SER A N 1
ATOM 1857 C CA . SER A 1 243 ? -8.047 -20.960 6.345 1.00 97.94 243 SER A CA 1
ATOM 1858 C C . SER A 1 243 ? -9.254 -21.574 7.054 1.00 97.94 243 SER A C 1
ATOM 1860 O O . SER A 1 243 ? -10.229 -21.941 6.400 1.00 97.94 243 SER A O 1
ATOM 1862 N N . GLN A 1 244 ? -9.237 -21.627 8.389 1.00 97.38 244 GLN A N 1
ATOM 1863 C CA . GLN A 1 244 ? -10.318 -22.221 9.177 1.00 97.38 244 GLN A CA 1
ATOM 1864 C C . GLN A 1 244 ? -11.629 -21.455 9.016 1.00 97.38 244 GLN A C 1
ATOM 1866 O O . GLN A 1 244 ? -12.668 -22.078 8.810 1.00 97.38 244 GLN A O 1
ATOM 1871 N N . ARG A 1 245 ? -11.594 -20.116 9.076 1.00 97.62 245 ARG A N 1
ATOM 1872 C CA . ARG A 1 245 ? -12.819 -19.312 8.954 1.00 97.62 245 ARG A CA 1
ATOM 1873 C C . ARG A 1 245 ? -13.355 -19.273 7.525 1.00 97.62 245 ARG A C 1
ATOM 1875 O O . ARG A 1 245 ? -14.565 -19.300 7.342 1.00 97.62 245 ARG A O 1
ATOM 1882 N N . SER A 1 246 ? -12.481 -19.210 6.518 1.00 97.50 246 SER A N 1
ATOM 1883 C CA . SER A 1 246 ? -12.907 -19.176 5.108 1.00 97.50 246 SER A CA 1
ATOM 1884 C C . SER A 1 246 ? -13.252 -20.552 4.530 1.00 97.50 246 SER A C 1
ATOM 1886 O O . SER A 1 246 ? -13.885 -20.631 3.478 1.00 97.50 246 SER A O 1
ATOM 1888 N N . GLY A 1 247 ? -12.801 -21.638 5.167 1.00 97.50 247 GLY A N 1
ATOM 1889 C CA . GLY A 1 247 ? -12.904 -22.998 4.636 1.00 97.50 247 GLY A CA 1
ATOM 1890 C C . GLY A 1 247 ? -12.022 -23.256 3.404 1.00 97.50 247 GLY A C 1
ATOM 1891 O O . GLY A 1 247 ? -12.214 -24.257 2.714 1.00 97.50 247 GLY A O 1
ATOM 1892 N N . LYS A 1 248 ? -11.069 -22.363 3.097 1.00 97.88 248 LYS A N 1
ATOM 1893 C CA . LYS A 1 248 ? -10.180 -22.438 1.927 1.00 97.88 248 LYS A CA 1
ATOM 1894 C C . LYS A 1 248 ? -8.728 -22.602 2.356 1.00 97.88 248 LYS A C 1
ATOM 1896 O O . LYS A 1 248 ? -8.285 -21.985 3.317 1.00 97.88 248 LYS A O 1
ATOM 1901 N N . ALA A 1 249 ? -7.962 -23.409 1.624 1.00 96.75 249 ALA A N 1
ATOM 1902 C CA . ALA A 1 249 ? -6.540 -23.611 1.919 1.00 96.75 249 ALA A CA 1
ATOM 1903 C C . ALA A 1 249 ? -5.702 -22.341 1.678 1.00 96.75 249 ALA A C 1
ATOM 1905 O O . ALA A 1 249 ? -4.777 -22.062 2.430 1.00 96.75 249 ALA A O 1
ATOM 1906 N N . ASP A 1 250 ? -6.056 -21.570 0.649 1.00 97.38 250 ASP A N 1
ATOM 1907 C CA . ASP A 1 250 ? -5.408 -20.306 0.291 1.00 97.38 250 ASP A CA 1
ATOM 1908 C C . ASP A 1 250 ? -6.489 -19.273 -0.082 1.00 97.38 250 ASP A C 1
ATOM 1910 O O . ASP A 1 250 ? -6.852 -19.133 -1.258 1.00 97.38 250 ASP A O 1
ATOM 1914 N N . PRO A 1 251 ? -7.128 -18.637 0.916 1.00 98.19 251 PRO A N 1
ATOM 1915 C CA . PRO A 1 251 ? -8.151 -17.630 0.666 1.00 98.19 251 PRO A CA 1
ATOM 1916 C C . PRO A 1 251 ? -7.531 -16.345 0.113 1.00 98.19 251 PRO A C 1
ATOM 1918 O O . PRO A 1 251 ? -6.390 -16.000 0.424 1.00 98.19 251 PRO A O 1
ATOM 1921 N N . ASP A 1 252 ? -8.296 -15.604 -0.688 1.00 97.50 252 ASP A N 1
ATOM 1922 C CA . ASP A 1 252 ? -7.994 -14.185 -0.907 1.00 97.50 252 ASP A CA 1
ATOM 1923 C C . ASP A 1 252 ? -8.643 -13.308 0.174 1.00 97.50 252 ASP A C 1
ATOM 1925 O O . ASP A 1 252 ? -9.363 -13.782 1.055 1.00 97.50 252 ASP A O 1
ATOM 1929 N N . PHE A 1 253 ? -8.370 -12.007 0.151 1.00 95.75 253 PHE A N 1
ATOM 1930 C CA . PHE A 1 253 ? -8.885 -11.099 1.176 1.00 95.75 253 PHE A CA 1
ATOM 1931 C C . PHE A 1 253 ? -10.364 -10.750 0.991 1.00 95.75 253 PHE A C 1
ATOM 1933 O O . PHE A 1 253 ? -10.976 -10.269 1.943 1.00 95.75 253 PHE A O 1
ATOM 1940 N N . ASN A 1 254 ? -10.978 -11.047 -0.161 1.00 93.81 254 ASN A N 1
ATOM 1941 C CA . ASN A 1 254 ? -12.439 -11.007 -0.272 1.00 93.81 254 ASN A CA 1
ATOM 1942 C C . ASN A 1 254 ? -13.062 -12.221 0.426 1.00 93.81 254 ASN A C 1
ATOM 1944 O O . ASN A 1 254 ? -14.020 -12.053 1.175 1.00 93.81 254 ASN A O 1
ATOM 1948 N N . ASP A 1 255 ? -12.474 -13.408 0.263 1.00 96.81 255 ASP A N 1
ATOM 1949 C CA . ASP A 1 255 ? -12.889 -14.605 1.003 1.00 96.81 255 ASP A CA 1
ATOM 1950 C C . ASP A 1 255 ? -12.777 -14.384 2.520 1.00 96.81 255 ASP A C 1
ATOM 1952 O O . ASP A 1 255 ? -13.699 -14.689 3.280 1.00 96.81 255 ASP A O 1
ATOM 1956 N N . MET A 1 256 ? -11.656 -13.809 2.973 1.00 97.25 256 MET A N 1
ATOM 1957 C CA . MET A 1 256 ? -11.455 -13.499 4.390 1.00 97.25 256 MET A CA 1
ATOM 1958 C C . MET A 1 256 ? -12.393 -12.397 4.885 1.00 97.25 256 MET A C 1
ATOM 1960 O O . MET A 1 256 ? -12.857 -12.485 6.015 1.00 97.25 256 MET A O 1
ATOM 1964 N N . LYS A 1 257 ? -12.716 -11.388 4.063 1.00 93.81 257 LYS A N 1
ATOM 1965 C CA . LYS A 1 257 ? -13.703 -10.351 4.409 1.00 93.81 257 LYS A CA 1
ATOM 1966 C C . LYS A 1 257 ? -15.029 -10.974 4.832 1.00 93.81 257 LYS A C 1
ATOM 1968 O O . LYS A 1 257 ? -15.569 -10.627 5.882 1.00 93.81 257 LYS A O 1
ATOM 1973 N N . ASP A 1 258 ? -15.539 -11.882 4.005 1.00 93.50 258 ASP A N 1
ATOM 1974 C CA . ASP A 1 258 ? -16.812 -12.548 4.260 1.00 93.50 258 ASP A CA 1
ATOM 1975 C C . ASP A 1 258 ? -16.715 -13.414 5.520 1.00 93.50 258 ASP A C 1
ATOM 1977 O O . ASP A 1 258 ? -17.534 -13.300 6.427 1.00 93.50 258 ASP A O 1
ATOM 1981 N N . ALA A 1 259 ? -15.639 -14.192 5.639 1.00 96.38 259 ALA A N 1
ATOM 1982 C CA . ALA A 1 259 ? -15.413 -15.084 6.771 1.00 96.38 259 ALA A CA 1
ATOM 1983 C C . ALA A 1 259 ? -15.159 -14.374 8.118 1.00 96.38 259 ALA A C 1
ATOM 1985 O O . ALA A 1 259 ? -15.408 -14.954 9.181 1.00 96.38 259 ALA A O 1
ATOM 1986 N N . PHE A 1 260 ? -14.608 -13.158 8.097 1.00 95.88 260 PHE A N 1
ATOM 1987 C CA . PHE A 1 260 ? -14.208 -12.419 9.298 1.00 95.88 260 PHE A CA 1
ATOM 1988 C C . PHE A 1 260 ? -15.275 -11.442 9.776 1.00 95.88 260 PHE A C 1
ATOM 1990 O O . PHE A 1 260 ? -15.384 -11.258 10.985 1.00 95.88 260 PHE A O 1
ATOM 1997 N N . TRP A 1 261 ? -16.042 -10.823 8.871 1.00 93.88 261 TRP A N 1
ATOM 1998 C CA . TRP A 1 261 ? -17.026 -9.800 9.247 1.00 93.88 261 TRP A CA 1
ATOM 1999 C C . TRP A 1 261 ? -18.438 -10.044 8.731 1.00 93.88 261 TRP A C 1
ATOM 2001 O O . TRP A 1 261 ? -19.374 -9.609 9.392 1.00 93.88 261 TRP A O 1
ATOM 2011 N N . LEU A 1 262 ? -18.624 -10.719 7.592 1.00 90.94 262 LEU A N 1
ATOM 2012 C CA . LEU A 1 262 ? -19.961 -11.021 7.057 1.00 90.94 262 LEU A CA 1
ATOM 2013 C C . LEU A 1 262 ? -20.390 -12.447 7.432 1.00 90.94 262 LEU A C 1
ATOM 2015 O O . LEU A 1 262 ? -20.790 -13.242 6.582 1.00 90.94 262 LEU A O 1
ATOM 2019 N N . CYS A 1 263 ? -20.272 -12.768 8.718 1.00 91.19 263 CYS A N 1
ATOM 2020 C CA . CYS A 1 263 ? -20.607 -14.066 9.294 1.00 91.19 263 CYS A CA 1
ATOM 2021 C C . CYS A 1 263 ? -21.348 -13.895 10.630 1.00 91.19 263 CYS A C 1
ATOM 2023 O O . CYS A 1 263 ? -21.501 -12.776 11.115 1.00 91.19 263 CYS A O 1
ATOM 2025 N N . ASP A 1 264 ? -21.803 -15.001 11.224 1.00 90.56 264 ASP A N 1
ATOM 2026 C CA . ASP A 1 264 ? -22.599 -14.977 12.463 1.00 90.56 264 ASP A CA 1
ATOM 2027 C C . ASP A 1 264 ? -21.783 -14.623 13.723 1.00 90.56 264 ASP A C 1
ATOM 2029 O O . ASP A 1 264 ? -22.364 -14.229 14.730 1.00 90.56 264 ASP A O 1
ATOM 2033 N N . ASP A 1 265 ? -20.449 -14.736 13.668 1.00 92.44 265 ASP A N 1
ATOM 2034 C CA . ASP A 1 265 ? -19.521 -14.402 14.766 1.00 92.44 265 ASP A CA 1
ATOM 2035 C C . ASP A 1 265 ? -18.367 -13.481 14.294 1.00 92.44 265 ASP A C 1
ATOM 2037 O O . ASP A 1 265 ? -17.220 -13.926 14.166 1.00 92.44 265 ASP A O 1
ATOM 2041 N N . PRO A 1 266 ? -18.635 -12.212 13.935 1.00 94.94 266 PRO A N 1
ATOM 2042 C CA . PRO A 1 266 ? -17.627 -11.289 13.423 1.00 94.94 266 PRO A CA 1
ATOM 2043 C C . PRO A 1 266 ? -16.447 -11.035 14.373 1.00 94.94 266 PRO A C 1
ATOM 2045 O O . PRO A 1 266 ? -16.604 -10.707 15.552 1.00 94.94 266 PRO A O 1
ATOM 2048 N N . LEU A 1 267 ? -15.230 -11.051 13.826 1.00 94.31 267 LEU A N 1
ATOM 2049 C CA . LEU A 1 267 ? -14.023 -10.724 14.583 1.00 94.31 267 LEU A CA 1
ATOM 2050 C C . LEU A 1 267 ? -14.069 -9.288 15.123 1.00 94.31 267 LEU A C 1
ATOM 2052 O O . LEU A 1 267 ? -14.338 -8.327 14.398 1.00 94.31 267 LEU A O 1
ATOM 2056 N N . GLY A 1 268 ? -13.756 -9.141 16.411 1.00 93.00 268 GLY A N 1
ATOM 2057 C CA . GLY A 1 268 ? -13.707 -7.845 17.089 1.00 93.00 268 GLY A CA 1
ATOM 2058 C C . GLY A 1 268 ? -15.066 -7.245 17.452 1.00 93.00 268 GLY A C 1
ATOM 2059 O O . GLY A 1 268 ? -15.078 -6.134 17.976 1.00 93.00 268 GLY A O 1
ATOM 2060 N N . GLN A 1 269 ? -16.190 -7.940 17.218 1.00 94.06 269 GLN A N 1
ATOM 2061 C CA . GLN A 1 269 ? -17.527 -7.435 17.565 1.00 94.06 269 GLN A CA 1
ATOM 2062 C C . GLN A 1 269 ? -17.671 -7.144 19.066 1.00 94.06 269 GLN A C 1
ATOM 2064 O O . GLN A 1 269 ? -18.151 -6.076 19.445 1.00 94.06 269 GLN A O 1
ATOM 2069 N N . ASP A 1 270 ? -17.168 -8.046 19.908 1.00 91.50 270 ASP A N 1
ATOM 2070 C CA . ASP A 1 270 ? -17.269 -7.955 21.372 1.00 91.50 270 ASP A CA 1
ATOM 2071 C C . ASP A 1 270 ? -16.278 -6.964 22.003 1.00 91.50 270 ASP A C 1
ATOM 2073 O O . ASP A 1 270 ? -16.241 -6.783 23.222 1.00 91.50 270 ASP A O 1
ATOM 2077 N N . VAL A 1 271 ? -15.445 -6.318 21.186 1.00 90.69 271 VAL A N 1
ATOM 2078 C CA . VAL A 1 271 ? -14.435 -5.366 21.642 1.00 90.69 271 VAL A CA 1
ATOM 2079 C C . VAL A 1 271 ? -14.893 -3.956 21.299 1.00 90.69 271 VAL A C 1
ATOM 2081 O O . VAL A 1 271 ? -15.090 -3.614 20.133 1.00 90.69 271 VAL A O 1
ATOM 2084 N N . ASN A 1 272 ? -15.018 -3.104 22.317 1.00 89.88 272 ASN A N 1
ATOM 2085 C CA . ASN A 1 272 ? -15.292 -1.687 22.099 1.00 89.88 272 ASN A CA 1
ATOM 2086 C C . ASN A 1 272 ? -14.116 -1.039 21.364 1.00 89.88 272 ASN A C 1
ATOM 2088 O O . ASN A 1 272 ? -12.967 -1.116 21.810 1.00 89.88 272 ASN A O 1
ATOM 2092 N N . CYS A 1 273 ? -14.406 -0.387 20.242 1.00 89.00 273 CYS A N 1
ATOM 2093 C CA . CYS A 1 273 ? -13.409 0.290 19.437 1.00 89.00 273 CYS A CA 1
ATOM 2094 C C . CYS A 1 273 ? -12.779 1.437 20.240 1.00 89.00 273 CYS A C 1
ATOM 2096 O O . CYS A 1 273 ? -13.504 2.313 20.716 1.00 89.00 273 CYS A O 1
ATOM 2098 N N . PRO A 1 274 ? -11.442 1.499 20.354 1.00 85.00 274 PRO A N 1
ATOM 2099 C CA . PRO A 1 274 ? -10.775 2.598 21.048 1.00 85.00 274 PRO A CA 1
ATOM 2100 C C . PRO A 1 274 ? -11.049 3.979 20.440 1.00 85.00 274 PRO A C 1
ATOM 2102 O O . PRO A 1 274 ? -10.915 4.976 21.137 1.00 85.00 274 PRO A O 1
ATOM 2105 N N . ARG A 1 275 ? -11.412 4.036 19.151 1.00 84.44 275 ARG A N 1
ATOM 2106 C CA . ARG A 1 275 ? -11.615 5.283 18.395 1.00 84.44 275 ARG A CA 1
ATOM 2107 C C . ARG A 1 275 ? -12.947 5.961 18.710 1.00 84.44 275 ARG A C 1
ATOM 2109 O O . ARG A 1 275 ? -13.011 7.181 18.742 1.00 84.44 275 ARG A O 1
ATOM 2116 N N . ASP A 1 276 ? -14.007 5.180 18.928 1.00 86.50 276 ASP A N 1
ATOM 2117 C CA . ASP A 1 276 ? -15.369 5.710 19.095 1.00 86.50 276 ASP A CA 1
ATOM 2118 C C . ASP A 1 276 ? -16.148 5.125 20.286 1.00 86.50 276 ASP A C 1
ATOM 2120 O O . ASP A 1 276 ? -17.285 5.520 20.538 1.00 86.50 276 ASP A O 1
ATOM 2124 N N . GLY A 1 277 ? -15.553 4.194 21.034 1.00 85.06 277 GLY A N 1
ATOM 2125 C CA . GLY A 1 277 ? -16.137 3.574 22.223 1.00 85.06 277 GLY A CA 1
ATOM 2126 C C . GLY A 1 277 ? -17.291 2.602 21.955 1.00 85.06 277 GLY A C 1
ATOM 2127 O O . GLY A 1 277 ? -17.832 2.049 22.912 1.00 85.06 277 GLY A O 1
ATOM 2128 N N . ARG A 1 278 ? -17.676 2.373 20.692 1.00 90.12 278 ARG A N 1
ATOM 2129 C CA . ARG A 1 278 ? -18.786 1.481 20.317 1.00 90.12 278 ARG A CA 1
ATOM 2130 C C . ARG A 1 278 ? -18.291 0.044 20.073 1.00 90.12 278 ARG A C 1
ATOM 2132 O O . ARG A 1 278 ? -17.141 -0.118 19.660 1.00 90.12 278 ARG A O 1
ATOM 2139 N N . PRO A 1 279 ? -19.134 -0.993 20.251 1.00 91.44 279 PRO A N 1
ATOM 2140 C CA . PRO A 1 279 ? -18.792 -2.374 19.888 1.00 91.44 279 PRO A CA 1
ATOM 2141 C C . PRO A 1 279 ? -18.328 -2.503 18.426 1.00 91.44 279 PRO A C 1
ATOM 2143 O O . PRO A 1 279 ? -18.744 -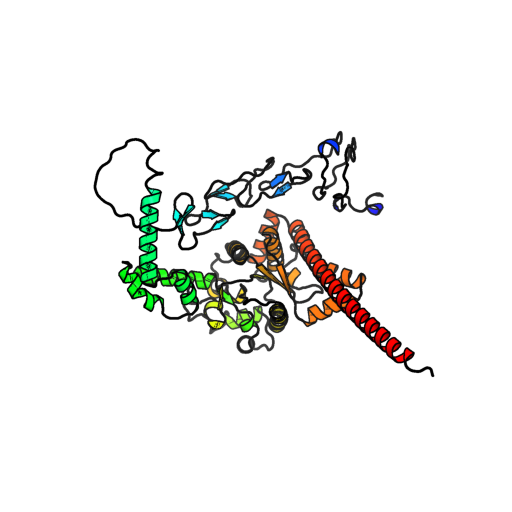1.718 17.566 1.00 91.44 279 PRO A O 1
ATOM 2146 N N . GLY A 1 280 ? -17.460 -3.472 18.138 1.00 92.06 280 GLY A N 1
ATOM 2147 C CA . GLY A 1 280 ? -16.853 -3.660 16.818 1.00 92.06 280 GLY A CA 1
ATOM 2148 C C . GLY A 1 280 ? -15.610 -2.796 16.604 1.00 92.06 280 GLY A C 1
ATOM 2149 O O . GLY A 1 280 ? -15.709 -1.629 16.211 1.00 92.06 280 GLY A O 1
ATOM 2150 N N . CYS A 1 281 ? -14.427 -3.368 16.836 1.00 91.81 281 CYS A N 1
ATOM 2151 C CA . CYS A 1 281 ? -13.136 -2.706 16.625 1.00 91.81 281 CYS A CA 1
ATOM 2152 C C . CYS A 1 281 ? -12.462 -3.090 15.293 1.00 91.81 281 CYS A C 1
ATOM 2154 O O . CYS A 1 281 ? -12.865 -4.037 14.615 1.00 91.81 281 CYS A O 1
ATOM 2156 N N . ALA A 1 282 ? -11.419 -2.349 14.898 1.00 93.62 282 ALA A N 1
ATOM 2157 C CA . ALA A 1 282 ? -10.589 -2.747 13.763 1.00 93.62 282 ALA A CA 1
ATOM 2158 C C . ALA A 1 282 ? -9.791 -4.018 14.106 1.00 93.62 282 ALA A C 1
ATOM 2160 O O . ALA A 1 282 ? -9.475 -4.268 15.269 1.00 93.62 282 ALA A O 1
ATOM 2161 N N . LEU A 1 283 ? -9.401 -4.813 13.105 1.00 95.00 283 LEU A N 1
ATOM 2162 C CA . LEU A 1 283 ? -8.666 -6.060 13.360 1.00 95.00 283 LEU A CA 1
ATOM 2163 C C . LEU A 1 283 ? -7.320 -5.808 14.050 1.00 95.00 283 LEU A C 1
ATOM 2165 O O . LEU A 1 283 ? -6.910 -6.608 14.889 1.00 95.00 283 LEU A O 1
ATOM 2169 N N . VAL A 1 284 ? -6.682 -4.667 13.764 1.00 93.69 284 VAL A N 1
ATOM 2170 C CA . VAL A 1 284 ? -5.469 -4.219 14.463 1.00 93.69 284 VAL A CA 1
ATOM 2171 C C . VAL A 1 284 ? -5.690 -4.027 15.968 1.00 93.69 284 VAL A C 1
ATOM 2173 O O . VAL A 1 284 ? -4.773 -4.229 16.756 1.00 93.69 284 VAL A O 1
ATOM 2176 N N . ASP A 1 285 ? -6.910 -3.705 16.402 1.00 92.00 285 ASP A N 1
ATOM 2177 C CA . ASP A 1 285 ? -7.248 -3.570 17.821 1.00 92.00 285 ASP A CA 1
ATOM 2178 C C . ASP A 1 285 ? -7.576 -4.921 18.484 1.00 92.00 285 ASP A C 1
ATOM 2180 O O . ASP A 1 285 ? -7.457 -5.046 19.707 1.00 92.00 285 ASP A O 1
ATOM 2184 N N . TRP A 1 286 ? -7.951 -5.930 17.690 1.00 92.88 286 TRP A N 1
ATOM 2185 C CA . TRP A 1 286 ? -8.312 -7.279 18.143 1.00 92.88 286 TRP A CA 1
ATOM 2186 C C . TRP A 1 286 ? -7.118 -8.253 18.188 1.00 92.88 286 TRP A C 1
ATOM 2188 O O . TRP A 1 286 ? -7.017 -9.062 19.107 1.00 92.88 286 TRP A O 1
ATOM 2198 N N . MET A 1 287 ? -6.190 -8.166 17.231 1.00 89.00 287 MET A N 1
ATOM 2199 C CA . MET A 1 287 ? -5.043 -9.081 17.074 1.00 89.00 287 MET A CA 1
ATOM 2200 C C . MET A 1 287 ? -4.020 -9.013 18.227 1.00 89.00 287 MET A C 1
ATOM 2202 O O . MET A 1 287 ? -4.038 -8.055 18.983 1.00 89.00 287 MET A O 1
ATOM 2206 N N . PRO A 1 288 ? -3.072 -9.949 18.405 1.00 85.31 288 PRO A N 1
ATOM 2207 C CA . PRO A 1 288 ? -2.124 -9.892 19.527 1.00 85.31 288 PRO A CA 1
ATOM 2208 C C . PRO A 1 288 ? -1.310 -8.584 19.593 1.00 85.31 288 PRO A C 1
ATOM 2210 O O . PRO A 1 288 ? -0.901 -8.042 18.573 1.00 85.31 288 PRO A O 1
ATOM 2213 N N . ARG A 1 289 ? -1.059 -8.058 20.800 1.00 75.88 289 ARG A N 1
ATOM 2214 C CA . ARG A 1 289 ? -0.397 -6.751 21.027 1.00 75.88 289 ARG A CA 1
ATOM 2215 C C . ARG A 1 289 ? 1.014 -6.641 20.459 1.00 75.88 289 ARG A C 1
ATOM 2217 O O . ARG A 1 289 ? 1.326 -5.631 19.846 1.00 75.88 289 ARG A O 1
ATOM 2224 N N . LEU A 1 290 ? 1.821 -7.693 20.613 1.00 80.44 290 LEU A N 1
ATOM 2225 C CA . LEU A 1 290 ? 3.205 -7.774 20.111 1.00 80.44 290 LEU A CA 1
ATOM 2226 C C . LEU A 1 290 ? 3.313 -7.669 18.579 1.00 80.44 290 LEU A C 1
ATOM 2228 O O . LEU A 1 290 ? 4.409 -7.671 18.026 1.00 80.44 290 LEU A O 1
ATOM 2232 N N . GLU A 1 291 ? 2.175 -7.636 17.892 1.00 87.25 291 GLU A N 1
ATOM 2233 C CA . GLU A 1 291 ? 2.064 -7.533 16.444 1.00 87.25 291 GLU A CA 1
ATOM 2234 C C . GLU A 1 291 ? 1.587 -6.156 15.981 1.00 87.25 291 GLU A C 1
ATOM 2236 O O . GLU A 1 291 ? 1.360 -5.950 14.789 1.00 87.25 291 GLU A O 1
ATOM 2241 N N . ARG A 1 292 ? 1.390 -5.225 16.915 1.00 86.50 292 ARG A N 1
ATOM 2242 C CA . ARG A 1 292 ? 0.884 -3.881 16.660 1.00 86.50 292 ARG A CA 1
ATOM 2243 C C . ARG A 1 292 ? 1.978 -2.875 16.983 1.00 86.50 292 ARG A C 1
ATOM 2245 O O . ARG A 1 292 ? 2.698 -3.031 17.963 1.00 86.50 292 ARG A O 1
ATOM 2252 N N . GLY A 1 293 ? 2.048 -1.811 16.206 1.00 83.38 293 GLY A N 1
ATOM 2253 C CA . GLY A 1 293 ? 2.985 -0.717 16.441 1.00 83.38 293 GLY A CA 1
ATOM 2254 C C . GLY A 1 293 ? 2.593 0.506 15.637 1.00 83.38 293 GLY A C 1
ATOM 2255 O O . GLY A 1 293 ? 1.635 0.460 14.869 1.00 83.38 293 GLY A O 1
ATOM 2256 N N . GLN A 1 294 ? 3.303 1.613 15.817 1.00 83.00 294 GLN A N 1
ATOM 2257 C CA . GLN A 1 294 ? 3.045 2.814 15.030 1.00 83.00 294 GLN A CA 1
ATOM 2258 C C . GLN A 1 294 ? 3.339 2.547 13.548 1.00 83.00 294 GLN A C 1
ATOM 2260 O O . GLN A 1 294 ? 4.394 2.013 13.221 1.00 83.00 294 GLN A O 1
ATOM 2265 N N . GLN A 1 295 ? 2.415 2.920 12.660 1.00 87.81 295 GLN A N 1
ATOM 2266 C CA . GLN A 1 295 ? 2.557 2.745 11.210 1.00 87.81 295 GLN A CA 1
ATOM 2267 C C . GLN A 1 295 ? 3.866 3.364 10.698 1.00 87.81 295 GLN A C 1
ATOM 2269 O O . GLN A 1 295 ? 4.152 4.530 10.969 1.00 87.81 295 GLN A O 1
ATOM 2274 N N . THR A 1 296 ? 4.617 2.595 9.912 1.00 89.81 296 THR A N 1
ATOM 2275 C CA . THR A 1 296 ? 5.854 3.030 9.243 1.00 89.81 296 THR A CA 1
ATOM 2276 C C . THR A 1 296 ? 5.788 2.901 7.729 1.00 89.81 296 THR A C 1
ATOM 2278 O O . THR A 1 296 ? 6.504 3.618 7.043 1.00 89.81 296 THR A O 1
ATOM 2281 N N . HIS A 1 297 ? 4.926 2.027 7.196 1.00 93.38 297 HIS A N 1
ATOM 2282 C CA . HIS A 1 297 ? 4.767 1.845 5.752 1.00 93.38 297 HIS A CA 1
ATOM 2283 C C . HIS A 1 297 ? 3.292 1.764 5.369 1.00 93.38 297 HIS A C 1
ATOM 2285 O O . HIS A 1 297 ? 2.511 1.061 6.012 1.00 93.38 297 HIS A O 1
ATOM 2291 N N . PHE A 1 298 ? 2.907 2.478 4.316 1.00 95.44 298 PHE A N 1
ATOM 2292 C CA . PHE A 1 298 ? 1.598 2.354 3.697 1.00 95.44 298 PHE A CA 1
ATOM 2293 C C . PHE A 1 298 ? 1.646 1.218 2.683 1.00 95.44 298 PHE A C 1
ATOM 2295 O O . PHE A 1 298 ? 2.487 1.239 1.791 1.00 95.44 298 PHE A O 1
ATOM 2302 N N . ILE A 1 299 ? 0.761 0.231 2.795 1.00 96.31 299 ILE A N 1
ATOM 2303 C CA . ILE A 1 299 ? 0.700 -0.866 1.829 1.00 96.31 299 ILE A CA 1
ATOM 2304 C C . ILE A 1 299 ? -0.354 -0.544 0.779 1.00 96.31 299 ILE A C 1
ATOM 2306 O O . ILE A 1 299 ? -1.541 -0.489 1.101 1.00 96.31 299 ILE A O 1
ATOM 2310 N N . SER A 1 300 ? 0.081 -0.391 -0.472 1.00 96.00 300 SER A N 1
ATOM 2311 C CA . SER A 1 300 ? -0.798 -0.379 -1.641 1.00 96.00 300 SER A CA 1
ATOM 2312 C C . SER A 1 300 ? -0.864 -1.784 -2.238 1.00 96.00 300 SER A C 1
ATOM 2314 O O . SER A 1 300 ? 0.154 -2.408 -2.548 1.00 96.00 300 SER A O 1
ATOM 2316 N N . TRP A 1 301 ? -2.073 -2.334 -2.328 1.00 95.94 301 TRP A N 1
ATOM 2317 C CA . TRP A 1 301 ? -2.323 -3.735 -2.677 1.00 95.94 301 TRP A CA 1
ATOM 2318 C C . TRP A 1 301 ? -3.805 -3.941 -3.029 1.00 95.94 301 TRP A C 1
ATOM 2320 O O . TRP A 1 301 ? -4.618 -3.022 -2.938 1.00 95.94 301 TRP A O 1
ATOM 2330 N N . THR A 1 302 ? -4.192 -5.159 -3.417 1.00 93.62 302 THR A N 1
ATOM 2331 C CA . THR A 1 302 ? -5.587 -5.487 -3.753 1.00 93.62 302 THR A CA 1
ATOM 2332 C C . THR A 1 302 ? -6.095 -6.708 -3.003 1.00 93.62 302 THR A C 1
ATOM 2334 O O . THR A 1 302 ? -5.398 -7.708 -2.843 1.00 93.62 302 THR A O 1
ATOM 2337 N N . TRP A 1 303 ? -7.374 -6.665 -2.623 1.00 93.38 303 TRP A N 1
ATOM 2338 C CA . TRP A 1 303 ? -8.028 -7.746 -1.887 1.00 93.38 303 TRP A CA 1
ATOM 2339 C C . TRP A 1 303 ? -8.221 -9.018 -2.730 1.00 93.38 303 TRP A C 1
ATOM 2341 O O . TRP A 1 303 ? -8.579 -10.061 -2.195 1.00 93.38 303 TRP A O 1
ATOM 2351 N N . ARG A 1 304 ? -7.982 -8.947 -4.050 1.00 93.62 304 ARG A N 1
ATOM 2352 C CA . ARG A 1 304 ? -7.983 -10.112 -4.955 1.00 93.62 304 ARG A CA 1
ATOM 2353 C C . ARG A 1 304 ? -6.774 -11.032 -4.752 1.00 93.62 304 ARG A C 1
ATOM 2355 O O . ARG A 1 304 ? -6.798 -12.156 -5.244 1.00 93.62 304 ARG A O 1
ATOM 2362 N N . TYR A 1 305 ? -5.724 -10.565 -4.080 1.00 96.62 305 TYR A N 1
ATOM 2363 C CA . TYR A 1 305 ? -4.537 -11.379 -3.856 1.00 96.62 305 TYR A CA 1
ATOM 2364 C C . TYR A 1 305 ? -4.806 -12.510 -2.878 1.00 96.62 305 TYR A C 1
ATOM 2366 O O . TYR A 1 305 ? -5.491 -12.335 -1.871 1.00 96.62 305 TYR A O 1
ATOM 2374 N N . LYS A 1 306 ? -4.222 -13.665 -3.182 1.00 97.44 306 LYS A N 1
ATOM 2375 C CA . LYS A 1 306 ? -4.205 -14.822 -2.295 1.00 97.44 306 LYS A CA 1
ATOM 2376 C C . LYS A 1 306 ? -3.279 -14.576 -1.113 1.00 97.44 306 LYS A C 1
ATOM 2378 O O . LYS A 1 306 ? -2.288 -13.846 -1.226 1.00 97.44 306 LYS A O 1
ATOM 2383 N N . LEU A 1 307 ? -3.586 -15.206 0.016 1.00 97.44 307 LEU A N 1
ATOM 2384 C CA . LEU A 1 307 ? -2.765 -15.101 1.214 1.00 97.44 307 LEU A CA 1
ATOM 2385 C C . LEU A 1 307 ? -1.325 -15.557 0.941 1.00 97.44 307 LEU A C 1
ATOM 2387 O O . LEU A 1 307 ? -0.384 -14.871 1.336 1.00 97.44 307 LEU A O 1
ATOM 2391 N N . SER A 1 308 ? -1.146 -16.642 0.183 1.00 96.94 308 SER A N 1
ATOM 2392 C CA . SER A 1 308 ? 0.172 -17.136 -0.234 1.00 96.94 308 SER A CA 1
ATOM 2393 C C . SER A 1 308 ? 0.993 -16.109 -1.029 1.00 96.94 308 SER A C 1
ATOM 2395 O O . SER A 1 308 ? 2.208 -16.005 -0.839 1.00 96.94 308 SER A O 1
ATOM 2397 N N . GLN A 1 309 ? 0.344 -15.304 -1.879 1.00 97.06 309 GLN A N 1
ATOM 2398 C CA . GLN A 1 309 ? 1.000 -14.241 -2.647 1.00 97.06 309 GLN A CA 1
ATOM 2399 C C . GLN A 1 309 ? 1.480 -13.118 -1.724 1.00 97.06 309 GLN A C 1
ATOM 2401 O O . GLN A 1 309 ? 2.636 -12.705 -1.819 1.00 97.06 309 GLN A O 1
ATOM 2406 N N . ILE A 1 310 ? 0.628 -12.674 -0.792 1.00 97.25 310 ILE A N 1
ATOM 2407 C CA . ILE A 1 310 ? 1.010 -11.676 0.217 1.00 97.25 310 ILE A CA 1
ATOM 2408 C C . ILE A 1 310 ? 2.145 -12.203 1.097 1.00 97.25 310 ILE A C 1
ATOM 2410 O O . ILE A 1 310 ? 3.134 -11.497 1.274 1.00 97.25 310 ILE A O 1
ATOM 2414 N N . HIS A 1 311 ? 2.063 -13.446 1.585 1.00 96.25 311 HIS A N 1
ATOM 2415 C CA . HIS A 1 311 ? 3.140 -14.061 2.365 1.00 96.25 311 HIS A CA 1
ATOM 2416 C C . HIS A 1 311 ? 4.463 -14.044 1.594 1.00 96.25 311 HIS A C 1
ATOM 2418 O O . HIS A 1 311 ? 5.488 -13.614 2.114 1.00 96.25 311 HIS A O 1
ATOM 2424 N N . SER A 1 312 ? 4.449 -14.486 0.335 1.00 96.75 312 SER A N 1
ATOM 2425 C CA . SER A 1 312 ? 5.664 -14.545 -0.474 1.00 96.75 312 SER A CA 1
ATOM 2426 C C . SER A 1 312 ? 6.281 -13.160 -0.695 1.00 96.75 312 SER A C 1
ATOM 2428 O O . SER A 1 312 ? 7.490 -13.009 -0.531 1.00 96.75 312 SER A O 1
ATOM 2430 N N . ALA A 1 313 ? 5.467 -12.147 -1.007 1.00 96.06 313 ALA A N 1
ATOM 2431 C CA . ALA A 1 313 ? 5.943 -10.782 -1.230 1.00 96.06 313 ALA A CA 1
ATOM 2432 C C . ALA A 1 313 ? 6.452 -10.118 0.061 1.00 96.06 313 ALA A C 1
ATOM 2434 O O . ALA A 1 313 ? 7.525 -9.518 0.080 1.00 96.06 313 ALA A O 1
ATOM 2435 N N . VAL A 1 314 ? 5.723 -10.259 1.170 1.00 95.56 314 VAL A N 1
ATOM 2436 C CA . VAL A 1 314 ? 6.116 -9.678 2.463 1.00 95.56 314 VAL A CA 1
ATOM 2437 C C . VAL A 1 314 ? 7.380 -10.348 3.017 1.00 95.56 314 VAL A C 1
ATOM 2439 O O . VAL A 1 314 ? 8.209 -9.674 3.627 1.00 95.56 314 VAL A O 1
ATOM 2442 N N . ALA A 1 315 ? 7.586 -11.642 2.754 1.00 93.94 315 ALA A N 1
ATOM 2443 C CA . ALA A 1 315 ? 8.826 -12.331 3.108 1.00 93.94 315 ALA A CA 1
ATOM 2444 C C . ALA A 1 315 ? 10.045 -11.782 2.344 1.00 93.94 315 ALA A C 1
ATOM 2446 O O . ALA A 1 315 ? 11.129 -11.694 2.919 1.00 93.94 315 ALA A O 1
ATOM 2447 N N . VAL A 1 316 ? 9.882 -11.388 1.074 1.00 88.81 316 VAL A N 1
ATOM 2448 C CA . VAL A 1 316 ? 10.933 -10.677 0.320 1.00 88.81 316 VAL A CA 1
ATOM 2449 C C . VAL A 1 316 ? 11.246 -9.349 1.002 1.00 88.81 316 VAL A C 1
ATOM 2451 O O . VAL A 1 316 ? 12.401 -9.104 1.342 1.00 88.81 316 VAL A O 1
ATOM 2454 N N . PHE A 1 317 ? 10.223 -8.538 1.282 1.00 91.19 317 PHE A N 1
ATOM 2455 C CA . PHE A 1 317 ? 10.400 -7.246 1.949 1.00 91.19 317 PHE A CA 1
ATOM 2456 C C . PHE A 1 317 ? 11.160 -7.375 3.277 1.00 91.19 317 PHE A C 1
ATOM 2458 O O . PHE A 1 317 ? 12.097 -6.625 3.537 1.00 91.19 317 PHE A O 1
ATOM 2465 N N . GLN A 1 318 ? 10.796 -8.355 4.109 1.00 89.00 318 GLN A N 1
ATOM 2466 C CA . GLN A 1 318 ? 11.495 -8.602 5.371 1.00 89.00 318 GLN A CA 1
ATOM 2467 C C . GLN A 1 318 ? 12.948 -9.043 5.186 1.00 89.00 318 GLN A C 1
ATOM 2469 O O . GLN A 1 318 ? 13.774 -8.749 6.042 1.00 89.00 318 GLN A O 1
ATOM 2474 N N . SER A 1 319 ? 13.271 -9.757 4.104 1.00 85.12 319 SER A N 1
ATOM 2475 C CA . SER A 1 319 ? 14.652 -10.176 3.844 1.00 85.12 319 SER A CA 1
ATOM 2476 C C . SER A 1 319 ? 15.566 -9.027 3.410 1.00 85.12 319 SER A C 1
ATOM 2478 O O . SER A 1 319 ? 16.781 -9.131 3.562 1.00 85.12 319 SER A O 1
ATOM 2480 N N . GLU A 1 320 ? 14.990 -7.936 2.904 1.00 77.81 320 GLU A N 1
ATOM 2481 C CA . GLU A 1 320 ? 15.715 -6.763 2.399 1.00 77.81 320 GLU A CA 1
ATOM 2482 C C . GLU A 1 320 ? 15.712 -5.584 3.388 1.00 77.81 320 GLU A C 1
ATOM 2484 O O . GLU A 1 320 ? 16.549 -4.688 3.288 1.00 77.81 320 GLU A O 1
ATOM 2489 N N . SER A 1 321 ? 14.800 -5.581 4.366 1.00 77.19 321 SER A N 1
ATOM 2490 C CA . SER A 1 321 ? 14.659 -4.513 5.359 1.00 77.19 321 SER A CA 1
ATOM 2491 C C . SER A 1 321 ? 15.284 -4.879 6.706 1.00 77.19 321 SER A C 1
ATOM 2493 O O . SER A 1 321 ? 15.071 -5.964 7.240 1.00 77.19 321 SER A O 1
ATOM 2495 N N . THR A 1 322 ? 16.025 -3.940 7.299 1.00 65.06 322 THR A N 1
ATOM 2496 C CA . THR A 1 322 ? 16.656 -4.098 8.623 1.00 65.06 322 THR A CA 1
ATOM 2497 C C . THR A 1 322 ? 15.885 -3.415 9.757 1.00 65.06 322 THR A C 1
ATOM 2499 O O . THR A 1 322 ? 16.333 -3.458 10.900 1.00 65.06 322 THR A O 1
ATOM 2502 N N . SER A 1 323 ? 14.775 -2.731 9.461 1.00 71.94 323 SER A N 1
ATOM 2503 C CA . SER A 1 323 ? 13.985 -1.972 10.441 1.00 71.94 323 SER A CA 1
ATOM 2504 C C . SER A 1 323 ? 12.685 -2.680 10.809 1.00 71.94 323 SER A C 1
ATOM 2506 O O . SER A 1 323 ? 12.028 -3.244 9.932 1.00 71.94 323 SER A O 1
ATOM 2508 N N . ASP A 1 324 ? 12.258 -2.547 12.067 1.00 80.31 324 ASP A N 1
ATOM 2509 C CA . ASP A 1 324 ? 10.925 -2.968 12.501 1.00 80.31 324 ASP A CA 1
ATOM 2510 C C . ASP A 1 324 ? 9.850 -2.191 11.727 1.00 80.31 324 ASP A C 1
ATOM 2512 O O . ASP A 1 324 ? 9.653 -0.986 11.904 1.00 80.31 324 ASP A O 1
ATOM 2516 N N . ALA A 1 325 ? 9.169 -2.890 10.821 1.00 91.00 325 ALA A N 1
ATOM 2517 C CA . ALA A 1 325 ? 8.114 -2.323 10.000 1.00 91.00 325 ALA A CA 1
ATOM 2518 C C . ALA A 1 325 ? 6.731 -2.617 10.597 1.00 91.00 325 ALA A C 1
ATOM 2520 O O . ALA A 1 325 ? 6.492 -3.675 11.174 1.00 91.00 325 ALA A O 1
ATOM 2521 N N . PHE A 1 326 ? 5.805 -1.682 10.403 1.00 93.12 326 PHE A N 1
ATOM 2522 C CA . PHE A 1 326 ? 4.408 -1.781 10.797 1.00 93.12 326 PHE A CA 1
ATOM 2523 C C . PHE A 1 326 ? 3.564 -1.187 9.684 1.00 93.12 326 PHE A C 1
ATOM 2525 O O . PHE A 1 326 ? 3.696 -0.020 9.307 1.00 93.12 326 PHE A O 1
ATOM 2532 N N . PHE A 1 327 ? 2.710 -2.022 9.126 1.00 96.00 327 PHE A N 1
ATOM 2533 C CA . PHE A 1 327 ? 2.006 -1.741 7.897 1.00 96.00 327 PHE A CA 1
ATOM 2534 C C . PHE A 1 327 ? 0.660 -1.092 8.188 1.00 96.00 327 PHE A C 1
ATOM 2536 O O . PHE A 1 327 ? -0.185 -1.663 8.883 1.00 96.00 327 PHE A O 1
ATOM 2543 N N . TYR A 1 328 ? 0.427 0.080 7.602 1.00 95.25 328 TYR A N 1
ATOM 2544 C CA . TYR A 1 328 ? -0.930 0.480 7.281 1.00 95.25 328 TYR A CA 1
ATOM 2545 C C . TYR A 1 328 ? -1.405 -0.403 6.129 1.00 95.25 328 TYR A C 1
ATOM 2547 O O . TYR A 1 328 ? -1.036 -0.207 4.975 1.00 95.25 328 TYR A O 1
ATOM 2555 N N . MET A 1 329 ? -2.212 -1.404 6.456 1.00 95.06 329 MET A N 1
ATOM 2556 C CA . MET A 1 329 ? -2.852 -2.280 5.487 1.00 95.06 329 MET A CA 1
ATOM 2557 C C . MET A 1 329 ? -4.352 -2.213 5.742 1.00 95.06 329 MET A C 1
ATOM 2559 O O . MET A 1 329 ? -4.819 -2.589 6.820 1.00 95.06 329 MET A O 1
ATOM 2563 N N . CYS A 1 330 ? -5.104 -1.695 4.768 1.00 91.31 330 CYS A N 1
ATOM 2564 C CA . CYS A 1 330 ? -6.507 -1.306 4.941 1.00 91.31 330 CYS A CA 1
ATOM 2565 C C . CYS A 1 330 ? -7.397 -2.415 5.536 1.00 91.31 330 CYS A C 1
ATOM 2567 O O . CYS A 1 330 ? -8.273 -2.112 6.340 1.00 91.31 330 CYS A O 1
ATOM 2569 N N . PHE A 1 331 ? -7.127 -3.688 5.232 1.00 94.38 331 PHE A N 1
ATOM 2570 C CA . PHE A 1 331 ? -7.830 -4.843 5.808 1.00 94.38 331 PHE A CA 1
ATOM 2571 C C . PHE A 1 331 ? -7.717 -4.924 7.340 1.00 94.38 331 PHE A C 1
ATOM 2573 O O . PHE A 1 331 ? -8.687 -5.260 8.012 1.00 94.38 331 PHE A O 1
ATOM 2580 N N . PHE A 1 332 ? -6.555 -4.576 7.901 1.00 95.62 332 PHE A N 1
ATOM 2581 C CA . PHE A 1 332 ? -6.294 -4.651 9.341 1.00 95.62 332 PHE A CA 1
ATOM 2582 C C . PHE A 1 332 ? -6.660 -3.367 10.079 1.00 95.62 332 PHE A C 1
ATOM 2584 O O . PHE A 1 332 ? -7.210 -3.410 11.180 1.00 95.62 332 PHE A O 1
ATOM 2591 N N . VAL A 1 333 ? -6.308 -2.225 9.487 1.00 92.75 333 VAL A N 1
ATOM 2592 C CA . VAL A 1 333 ? -6.324 -0.933 10.182 1.00 92.75 333 VAL A CA 1
ATOM 2593 C C . VAL A 1 333 ? -7.667 -0.226 10.064 1.00 92.75 333 VAL A C 1
ATOM 2595 O O . VAL A 1 333 ? -8.096 0.445 11.008 1.00 92.75 333 VAL A O 1
ATOM 2598 N N . ASN A 1 334 ? -8.358 -0.357 8.933 1.00 90.00 334 ASN A N 1
ATOM 2599 C CA . ASN A 1 334 ? -9.671 0.256 8.807 1.00 90.00 334 ASN A CA 1
ATOM 2600 C C . ASN A 1 334 ? -10.684 -0.529 9.643 1.00 90.00 334 ASN A C 1
ATOM 2602 O O . ASN A 1 334 ? -10.653 -1.760 9.692 1.00 90.00 334 ASN A O 1
ATOM 2606 N N . ASN A 1 335 ? -11.591 0.188 10.309 1.00 90.94 335 ASN A N 1
ATOM 2607 C CA . ASN A 1 335 ? -12.640 -0.464 11.080 1.00 90.94 335 ASN A CA 1
ATOM 2608 C C . ASN A 1 335 ? -13.719 -0.993 10.124 1.00 90.94 335 ASN A C 1
ATOM 2610 O O . ASN A 1 335 ? -14.618 -0.261 9.707 1.00 90.94 335 ASN A O 1
ATOM 2614 N N . GLN A 1 336 ? -13.615 -2.279 9.790 1.00 88.88 336 GLN A N 1
ATOM 2615 C CA . GLN A 1 336 ? -14.523 -2.944 8.857 1.00 88.88 336 GLN A CA 1
ATOM 2616 C C . GLN A 1 336 ? -15.964 -3.021 9.377 1.00 88.88 336 GLN A C 1
ATOM 2618 O O . GLN A 1 336 ? -16.882 -3.054 8.565 1.00 88.88 336 GLN A O 1
ATOM 2623 N N . HIS A 1 337 ? -16.199 -2.948 10.694 1.00 88.00 337 HIS A N 1
ATOM 2624 C CA . HIS A 1 337 ? -17.562 -2.848 11.235 1.00 88.00 337 HIS A CA 1
ATOM 2625 C C . HIS A 1 337 ? -18.242 -1.552 10.782 1.00 88.00 337 HIS A C 1
ATOM 2627 O O . HIS A 1 337 ? -19.397 -1.563 10.366 1.00 88.00 337 HIS A O 1
ATOM 2633 N N . ARG A 1 338 ? -17.508 -0.435 10.765 1.00 86.50 338 ARG A N 1
ATOM 2634 C CA . ARG A 1 338 ? -18.050 0.858 10.313 1.00 86.50 338 ARG A CA 1
ATOM 2635 C C . ARG A 1 338 ? -18.215 0.920 8.798 1.00 86.50 338 ARG A C 1
ATOM 2637 O O . ARG A 1 338 ? -19.199 1.469 8.313 1.00 86.50 338 ARG A O 1
ATOM 2644 N N . ILE A 1 339 ? -17.257 0.349 8.066 1.00 77.38 339 ILE A N 1
ATOM 2645 C CA . ILE A 1 339 ? -17.209 0.431 6.601 1.00 77.38 339 ILE A CA 1
ATOM 2646 C C . ILE A 1 339 ? -18.161 -0.568 5.936 1.00 77.38 339 ILE A C 1
ATOM 2648 O O . ILE A 1 339 ? -18.848 -0.206 4.985 1.00 77.38 339 ILE A O 1
ATOM 2652 N N . LEU A 1 340 ? -18.200 -1.817 6.409 1.00 75.38 340 LEU A N 1
ATOM 2653 C CA . LEU A 1 340 ? -18.938 -2.903 5.759 1.00 75.38 340 LEU A CA 1
ATOM 2654 C C . LEU A 1 340 ? -20.307 -3.160 6.392 1.00 75.38 340 LEU A C 1
ATOM 2656 O O . LEU A 1 340 ? -21.259 -3.405 5.658 1.00 75.38 340 LEU A O 1
ATOM 2660 N N . LEU A 1 341 ? -20.413 -3.128 7.727 1.00 68.69 341 LEU A N 1
ATOM 2661 C CA . LEU A 1 341 ? -21.633 -3.546 8.435 1.00 68.69 341 LEU A CA 1
ATOM 2662 C C . LEU A 1 341 ? -22.592 -2.388 8.710 1.00 68.69 341 LEU A C 1
ATOM 2664 O O . LEU A 1 341 ? -23.801 -2.546 8.578 1.00 68.69 341 LEU A O 1
ATOM 2668 N N . GLU A 1 342 ? -22.069 -1.220 9.079 1.00 64.12 342 GLU A N 1
ATOM 2669 C CA . GLU A 1 342 ? -22.912 -0.072 9.433 1.00 64.12 342 GLU A CA 1
ATOM 2670 C C . GLU A 1 342 ? -23.332 0.778 8.229 1.00 64.12 342 GLU A C 1
ATOM 2672 O O . GLU A 1 342 ? -24.199 1.633 8.395 1.00 64.12 342 GLU A O 1
ATOM 2677 N N . ALA A 1 343 ? -22.739 0.559 7.045 1.00 54.41 343 ALA A N 1
ATOM 2678 C CA . ALA A 1 343 ? -23.029 1.266 5.789 1.00 54.41 343 ALA A CA 1
ATOM 2679 C C . ALA A 1 343 ? -23.328 2.768 5.978 1.00 54.41 343 ALA A C 1
ATOM 2681 O O . ALA A 1 343 ? -24.198 3.340 5.319 1.00 54.41 343 ALA A O 1
ATOM 2682 N N . SER A 1 344 ? -22.628 3.424 6.908 1.00 43.47 344 SER A N 1
ATOM 2683 C CA . SER A 1 344 ? -22.800 4.853 7.107 1.00 43.47 344 SER A CA 1
ATOM 2684 C C . SER A 1 344 ? -22.146 5.534 5.909 1.00 43.47 344 SER A C 1
ATOM 2686 O O . SER A 1 344 ? -20.956 5.360 5.652 1.00 43.47 344 SER A O 1
ATOM 2688 N N . GLY A 1 345 ? -22.939 6.287 5.140 1.00 41.09 345 GLY A N 1
ATOM 2689 C CA . GLY A 1 345 ? -22.535 6.996 3.915 1.00 41.09 345 GLY A CA 1
ATOM 2690 C C . GLY A 1 345 ? -21.374 7.991 4.069 1.00 41.09 345 GLY A C 1
ATOM 2691 O O . GLY A 1 345 ? -21.015 8.656 3.110 1.00 41.09 345 GLY A O 1
ATOM 2692 N N . VAL A 1 346 ? -20.758 8.056 5.249 1.00 41.03 346 VAL A N 1
ATOM 2693 C CA . VAL A 1 346 ? -19.520 8.777 5.565 1.00 41.03 346 VAL A CA 1
ATOM 2694 C C . VAL A 1 346 ? -18.289 8.049 4.997 1.00 41.03 346 VAL A C 1
ATOM 2696 O O . VAL A 1 346 ? -17.269 8.669 4.715 1.00 41.03 346 VAL A O 1
ATOM 2699 N N . GLY A 1 347 ? -18.392 6.734 4.759 1.00 41.12 347 GLY A N 1
ATOM 2700 C CA . GLY A 1 347 ? -17.266 5.897 4.345 1.00 41.12 347 GLY A CA 1
ATOM 2701 C C . GLY A 1 347 ? -16.633 6.312 3.019 1.00 41.12 347 GLY A C 1
ATOM 2702 O O . GLY A 1 347 ? -15.427 6.472 2.960 1.00 41.12 347 GLY A O 1
ATOM 2703 N N . SER A 1 348 ? -17.394 6.531 1.945 1.00 41.72 348 SER A N 1
ATOM 2704 C CA . SER A 1 348 ? -16.775 6.862 0.650 1.00 41.72 348 SER A CA 1
ATOM 2705 C C . SER A 1 348 ? -16.335 8.319 0.551 1.00 41.72 348 SER A C 1
ATOM 2707 O O . SER A 1 348 ? -15.319 8.585 -0.083 1.00 41.72 348 SER A O 1
ATOM 2709 N N . GLU A 1 349 ? -17.057 9.264 1.163 1.00 40.09 349 GLU A N 1
ATOM 2710 C CA . GLU A 1 349 ? -16.735 10.699 1.099 1.00 40.09 349 GLU A CA 1
ATOM 2711 C C . GLU A 1 349 ? -15.417 11.046 1.802 1.00 40.09 349 GLU A C 1
ATOM 2713 O O . GLU A 1 349 ? -14.670 11.876 1.289 1.00 40.09 349 GLU A O 1
ATOM 2718 N N . GLU A 1 350 ? -15.072 10.344 2.885 1.00 55.16 350 GLU A N 1
ATOM 2719 C CA . GLU A 1 350 ? -13.878 10.623 3.691 1.00 55.16 350 GLU A CA 1
ATOM 2720 C C . GLU A 1 350 ? -12.686 9.698 3.386 1.00 55.16 350 GLU A C 1
ATOM 2722 O O . GLU A 1 350 ? -11.561 10.011 3.769 1.00 55.16 350 GLU A O 1
ATOM 2727 N N . LEU A 1 351 ? -12.890 8.582 2.670 1.00 59.16 351 LEU A N 1
ATOM 2728 C CA . LEU A 1 351 ? -11.846 7.577 2.412 1.00 59.16 351 LEU A CA 1
ATOM 2729 C C . LEU A 1 351 ? -10.607 8.145 1.712 1.00 59.16 351 LEU A C 1
ATOM 2731 O O . LEU A 1 351 ? -9.505 7.705 2.018 1.00 59.16 351 LEU A O 1
ATOM 2735 N N . GLU A 1 352 ? -10.762 9.130 0.826 1.00 62.81 352 GLU A N 1
ATOM 2736 C CA . GLU A 1 352 ? -9.625 9.797 0.176 1.00 62.81 352 GLU A CA 1
ATOM 2737 C C . GLU A 1 352 ? -8.865 10.702 1.140 1.00 62.81 352 GLU A C 1
ATOM 2739 O O . GLU A 1 352 ? -7.645 10.636 1.181 1.00 62.81 352 GLU A O 1
ATOM 2744 N N . ASN A 1 353 ? -9.562 11.494 1.959 1.00 61.91 353 ASN A N 1
ATOM 2745 C CA . ASN A 1 353 ? -8.921 12.338 2.969 1.00 61.91 353 ASN A CA 1
ATOM 2746 C C . ASN A 1 353 ? -8.216 11.480 4.025 1.00 61.91 353 ASN A C 1
ATOM 2748 O O . ASN A 1 353 ? -7.105 11.792 4.449 1.00 61.91 353 ASN A O 1
ATOM 2752 N N . ILE A 1 354 ? -8.839 10.366 4.419 1.00 66.56 354 ILE A N 1
ATOM 2753 C CA . ILE A 1 354 ? -8.255 9.361 5.308 1.00 66.56 354 ILE A CA 1
ATOM 2754 C C . ILE A 1 354 ? -7.032 8.736 4.639 1.00 66.56 354 ILE A C 1
ATOM 2756 O O . ILE A 1 354 ? -5.989 8.619 5.275 1.00 66.56 354 ILE A O 1
ATOM 2760 N N . PHE A 1 355 ? -7.131 8.368 3.363 1.00 74.12 355 PHE A N 1
ATOM 2761 C CA . PHE A 1 355 ? -6.027 7.806 2.597 1.00 74.12 355 PHE A CA 1
ATOM 2762 C C . PHE A 1 355 ? -4.857 8.788 2.470 1.00 74.12 355 PHE A C 1
ATOM 2764 O O . PHE A 1 355 ? -3.760 8.452 2.906 1.00 74.12 355 PHE A O 1
ATOM 2771 N N . GLU A 1 356 ? -5.076 9.994 1.941 1.00 76.69 356 GLU A N 1
ATOM 2772 C CA . GLU A 1 356 ? -4.041 11.018 1.774 1.00 76.69 356 GLU A CA 1
ATOM 2773 C C . GLU A 1 356 ? -3.405 11.371 3.120 1.00 76.69 356 GLU A C 1
ATOM 2775 O O . GLU A 1 356 ? -2.181 11.453 3.218 1.00 76.69 356 GLU A O 1
ATOM 2780 N N . SER A 1 357 ? -4.208 11.496 4.182 1.00 75.50 357 SER A N 1
ATOM 2781 C CA . SER A 1 357 ? -3.721 11.736 5.544 1.00 75.50 357 SER A CA 1
ATOM 2782 C C . SER A 1 357 ? -2.870 10.578 6.067 1.00 75.50 357 SER A C 1
ATOM 2784 O O . SER A 1 357 ? -1.798 10.807 6.628 1.00 75.50 357 SER A O 1
ATOM 2786 N N . ASN A 1 358 ? -3.293 9.328 5.859 1.00 79.25 358 ASN A N 1
ATOM 2787 C CA . ASN A 1 358 ? -2.538 8.148 6.281 1.00 79.25 358 ASN A CA 1
ATOM 2788 C C . ASN A 1 358 ? -1.234 8.017 5.493 1.00 79.25 358 ASN A C 1
ATOM 2790 O O . ASN A 1 358 ? -0.178 7.829 6.091 1.00 79.25 358 ASN A O 1
ATOM 2794 N N . LEU A 1 359 ? -1.290 8.161 4.171 1.00 82.62 359 LEU A N 1
ATOM 2795 C CA . LEU A 1 359 ? -0.125 8.085 3.303 1.00 82.62 359 LEU A CA 1
ATOM 2796 C C . LEU A 1 359 ? 0.878 9.203 3.632 1.00 82.62 359 LEU A C 1
ATOM 2798 O O . LEU A 1 359 ? 2.060 8.922 3.809 1.00 82.62 359 LEU A O 1
ATOM 2802 N N . THR A 1 360 ? 0.405 10.438 3.831 1.00 79.81 360 THR A N 1
ATOM 2803 C CA . THR A 1 360 ? 1.235 11.585 4.250 1.00 79.81 360 THR A CA 1
ATOM 2804 C C . THR A 1 360 ? 1.847 11.372 5.630 1.00 79.81 360 THR A C 1
ATOM 2806 O O . THR A 1 360 ? 3.029 11.641 5.831 1.00 79.81 360 THR A O 1
ATOM 2809 N N . ARG A 1 361 ? 1.060 10.880 6.595 1.00 79.31 361 ARG A N 1
ATOM 2810 C CA . ARG A 1 361 ? 1.528 10.622 7.964 1.00 79.31 361 ARG A CA 1
ATOM 2811 C C . ARG A 1 361 ? 2.623 9.563 8.000 1.00 79.31 361 ARG A C 1
ATOM 2813 O O . ARG A 1 361 ? 3.543 9.680 8.803 1.00 79.31 361 ARG A O 1
ATOM 2820 N N . VAL A 1 362 ? 2.493 8.532 7.172 1.00 84.75 362 VAL A N 1
ATOM 2821 C CA . VAL A 1 362 ? 3.444 7.424 7.116 1.00 84.75 362 VAL A CA 1
ATOM 2822 C C . VAL A 1 362 ? 4.695 7.799 6.318 1.00 84.75 362 VAL A C 1
ATOM 2824 O O . VAL A 1 362 ? 5.804 7.478 6.731 1.00 84.75 362 VAL A O 1
ATOM 2827 N N . GLY A 1 363 ? 4.536 8.507 5.198 1.00 84.44 363 GLY A N 1
ATOM 2828 C CA . GLY A 1 363 ? 5.647 9.060 4.420 1.00 84.44 363 GLY A CA 1
ATOM 2829 C C . GLY A 1 363 ? 6.458 8.039 3.617 1.00 84.44 363 GLY A C 1
ATOM 2830 O O . GLY A 1 363 ? 7.450 8.417 3.000 1.00 84.44 363 GLY A O 1
ATOM 2831 N N . GLN A 1 364 ? 6.050 6.768 3.595 1.00 89.06 364 GLN A N 1
ATOM 2832 C CA . GLN A 1 364 ? 6.635 5.702 2.776 1.00 89.06 364 GLN A CA 1
ATOM 2833 C C . GLN A 1 364 ? 5.541 4.749 2.295 1.00 89.06 364 GLN A C 1
ATOM 2835 O O . GLN A 1 364 ? 4.635 4.407 3.061 1.00 89.06 364 GLN A O 1
ATOM 2840 N N . MET A 1 365 ? 5.635 4.290 1.047 1.00 94.06 365 MET A N 1
ATOM 2841 C CA . MET A 1 365 ? 4.690 3.337 0.470 1.00 94.06 365 MET A CA 1
ATOM 2842 C C . MET A 1 365 ? 5.391 2.068 -0.013 1.00 94.06 365 MET A C 1
ATOM 2844 O O . MET A 1 365 ? 6.444 2.124 -0.640 1.00 94.06 365 MET A O 1
ATOM 2848 N N . VAL A 1 366 ? 4.771 0.920 0.237 1.00 95.19 366 VAL A N 1
ATOM 2849 C CA . VAL A 1 366 ? 5.139 -0.370 -0.345 1.00 95.19 366 VAL A CA 1
ATOM 2850 C C . VAL A 1 366 ? 3.991 -0.831 -1.234 1.00 95.19 366 VAL A C 1
ATOM 2852 O O . VAL A 1 366 ? 2.871 -1.025 -0.764 1.00 95.19 366 VAL A O 1
ATOM 2855 N N . ALA A 1 367 ? 4.265 -0.996 -2.521 1.00 96.38 367 ALA A N 1
ATOM 2856 C CA . ALA A 1 367 ? 3.308 -1.445 -3.521 1.00 96.38 367 ALA A CA 1
ATOM 2857 C C . ALA A 1 367 ? 3.531 -2.930 -3.833 1.00 96.38 367 ALA A C 1
ATOM 2859 O O . ALA A 1 367 ? 4.629 -3.330 -4.221 1.00 96.38 367 ALA A O 1
ATOM 2860 N N . ILE A 1 368 ? 2.494 -3.754 -3.664 1.00 96.94 368 ILE A N 1
ATOM 2861 C CA . ILE A 1 368 ? 2.575 -5.204 -3.880 1.00 96.94 368 ILE A CA 1
ATOM 2862 C C . ILE A 1 368 ? 2.017 -5.567 -5.257 1.00 96.94 368 ILE A C 1
ATOM 2864 O O . ILE A 1 368 ? 0.817 -5.425 -5.510 1.00 96.94 368 ILE A O 1
ATOM 2868 N N . LEU A 1 369 ? 2.865 -6.107 -6.127 1.00 96.19 369 LEU A N 1
ATOM 2869 C CA . LEU A 1 369 ? 2.467 -6.685 -7.409 1.00 96.19 369 LEU A CA 1
ATOM 2870 C C . LEU A 1 369 ? 2.327 -8.202 -7.267 1.00 96.19 369 LEU A C 1
ATOM 2872 O O . LEU A 1 369 ? 3.195 -8.856 -6.701 1.00 96.19 369 LEU A O 1
ATOM 2876 N N . ASP A 1 370 ? 1.258 -8.783 -7.805 1.00 95.75 370 ASP A N 1
ATOM 2877 C CA . ASP A 1 370 ? 1.091 -10.238 -7.893 1.00 95.75 370 ASP A CA 1
ATOM 2878 C C . ASP A 1 370 ? 2.071 -10.890 -8.873 1.00 95.75 370 ASP A C 1
ATOM 2880 O O . ASP A 1 370 ? 2.536 -12.007 -8.643 1.00 95.75 370 ASP A O 1
ATOM 2884 N N . THR A 1 371 ? 2.369 -10.196 -9.967 1.00 95.38 371 THR A N 1
ATOM 2885 C CA . THR A 1 371 ? 3.247 -10.646 -11.049 1.00 95.38 371 THR A CA 1
ATOM 2886 C C . THR A 1 371 ? 3.870 -9.441 -11.755 1.00 95.38 371 THR A C 1
ATOM 2888 O O . THR A 1 371 ? 3.433 -8.311 -11.565 1.00 95.38 371 THR A O 1
ATOM 2891 N N . TRP A 1 372 ? 4.890 -9.655 -12.584 1.00 94.00 372 TRP A N 1
ATOM 2892 C CA . TRP A 1 372 ? 5.379 -8.620 -13.496 1.00 94.00 372 TRP A CA 1
ATOM 2893 C C . TRP A 1 372 ? 4.628 -8.621 -14.837 1.00 94.00 372 TRP A C 1
ATOM 2895 O O . TRP A 1 372 ? 4.612 -7.595 -15.513 1.00 94.00 372 TRP A O 1
ATOM 2905 N N . ASP A 1 373 ? 4.028 -9.752 -15.234 1.00 95.25 373 ASP A N 1
ATOM 2906 C CA . ASP A 1 373 ? 3.335 -9.936 -16.519 1.00 95.25 373 ASP A CA 1
ATOM 2907 C C . ASP A 1 373 ? 1.832 -9.664 -16.354 1.00 95.25 373 ASP A C 1
ATOM 2909 O O . ASP A 1 373 ? 1.111 -10.497 -15.810 1.00 95.25 373 ASP A O 1
ATOM 2913 N N . GLN A 1 374 ? 1.385 -8.484 -16.786 1.00 94.25 374 GLN A N 1
ATOM 2914 C CA . GLN A 1 374 ? 0.023 -7.957 -16.662 1.00 94.25 374 GLN A CA 1
ATOM 2915 C C . GLN A 1 374 ? -0.516 -8.017 -15.220 1.00 94.25 374 GLN A C 1
ATOM 2917 O O . GLN A 1 374 ? -1.510 -8.698 -14.959 1.00 94.25 374 GLN A O 1
ATOM 2922 N N . PRO A 1 375 ? 0.127 -7.318 -14.263 1.00 95.62 375 PRO A N 1
ATOM 2923 C CA . PRO A 1 375 ? -0.273 -7.368 -12.862 1.00 95.62 375 PRO A CA 1
ATOM 2924 C C . PRO A 1 375 ? -1.712 -6.910 -12.650 1.00 95.62 375 PRO A C 1
ATOM 2926 O O . PRO A 1 375 ? -2.110 -5.834 -13.110 1.00 95.62 375 PRO A O 1
ATOM 2929 N N . THR A 1 376 ? -2.446 -7.645 -11.812 1.00 94.94 376 THR A N 1
ATOM 2930 C CA . THR A 1 376 ? -3.767 -7.212 -11.334 1.00 94.94 376 THR A CA 1
ATOM 2931 C C . THR A 1 376 ? -3.664 -5.857 -10.633 1.00 94.94 376 THR A C 1
ATOM 2933 O O . THR A 1 376 ? -4.604 -5.069 -10.677 1.00 94.94 376 THR A O 1
ATOM 2936 N N . TYR A 1 377 ? -2.517 -5.547 -10.018 1.00 95.38 377 TYR A N 1
ATOM 2937 C CA . TYR A 1 377 ? -2.244 -4.241 -9.417 1.00 95.38 377 TYR A CA 1
ATOM 2938 C C . TYR A 1 377 ? -2.567 -3.066 -10.351 1.00 95.38 377 TYR A C 1
ATOM 2940 O O . TYR A 1 377 ? -3.132 -2.076 -9.905 1.00 95.38 377 TYR A O 1
ATOM 2948 N N . LEU A 1 378 ? -2.255 -3.158 -11.646 1.00 94.56 378 LEU A N 1
ATOM 2949 C CA . LEU A 1 378 ? -2.457 -2.053 -12.592 1.00 94.56 378 LEU A CA 1
ATOM 2950 C C . LEU A 1 378 ? -3.887 -1.960 -13.133 1.00 94.56 378 LEU A C 1
ATOM 2952 O O . LEU A 1 378 ? -4.244 -0.967 -13.761 1.00 94.56 378 LEU A O 1
ATOM 2956 N N . THR A 1 379 ? -4.727 -2.960 -12.859 1.00 93.88 379 THR A N 1
ATOM 2957 C CA . THR A 1 379 ? -6.127 -2.994 -13.302 1.00 93.88 379 THR A CA 1
ATOM 2958 C C . THR A 1 379 ? -7.095 -2.517 -12.217 1.00 93.88 379 THR A C 1
ATOM 2960 O O . THR A 1 379 ? -8.314 -2.639 -12.374 1.00 93.88 379 THR A O 1
ATOM 2963 N N . ARG A 1 380 ? -6.592 -2.046 -11.069 1.00 93.31 380 ARG A N 1
ATOM 2964 C CA . ARG A 1 380 ? -7.407 -1.619 -9.925 1.00 93.31 380 ARG A CA 1
ATOM 2965 C C . ARG A 1 380 ? -7.319 -0.110 -9.766 1.00 93.31 380 ARG A C 1
ATOM 2967 O O . ARG A 1 380 ? -6.239 0.457 -9.686 1.00 93.31 380 ARG A O 1
ATOM 2974 N N . ILE A 1 381 ? -8.470 0.557 -9.728 1.00 92.31 381 ILE A N 1
ATOM 2975 C CA . ILE A 1 381 ? -8.484 2.026 -9.750 1.00 92.31 381 ILE A CA 1
ATOM 2976 C C . ILE A 1 381 ? -7.857 2.624 -8.487 1.00 92.31 381 ILE A C 1
ATOM 2978 O O . ILE A 1 381 ? -7.140 3.614 -8.571 1.00 92.31 381 ILE A O 1
ATOM 2982 N N . TRP A 1 382 ? -8.067 1.981 -7.334 1.00 89.94 382 TRP A N 1
ATOM 2983 C CA . TRP A 1 382 ? -7.490 2.418 -6.066 1.00 89.94 382 TRP A CA 1
ATOM 2984 C C . TRP A 1 382 ? -5.966 2.348 -6.079 1.00 89.94 382 TRP A C 1
ATOM 2986 O O . TRP A 1 382 ? -5.340 3.358 -5.816 1.00 89.94 382 TRP A O 1
ATOM 2996 N N . THR A 1 383 ? -5.353 1.235 -6.478 1.00 93.44 383 THR A N 1
ATOM 2997 C CA . THR A 1 383 ? -3.881 1.108 -6.523 1.00 93.44 383 THR A CA 1
ATOM 2998 C C . THR A 1 383 ? -3.242 2.092 -7.509 1.00 93.44 383 THR A C 1
ATOM 3000 O O . THR A 1 383 ? -2.195 2.671 -7.224 1.00 93.44 383 THR A O 1
ATOM 3003 N N . VAL A 1 384 ? -3.885 2.334 -8.657 1.00 92.69 384 VAL A N 1
ATOM 3004 C CA . VAL A 1 384 ? -3.427 3.332 -9.638 1.00 92.69 384 VAL A CA 1
ATOM 3005 C C . VAL A 1 384 ? -3.534 4.752 -9.070 1.00 92.69 384 VAL A C 1
ATOM 3007 O O . VAL A 1 384 ? -2.601 5.543 -9.212 1.00 92.69 384 VAL A O 1
ATOM 3010 N N . TYR A 1 385 ? -4.637 5.071 -8.390 1.00 89.81 385 TYR A N 1
ATOM 3011 C CA . TYR A 1 385 ? -4.827 6.364 -7.735 1.00 89.81 385 TYR A CA 1
ATOM 3012 C C . TYR A 1 385 ? -3.857 6.566 -6.563 1.00 89.81 385 TYR A C 1
ATOM 3014 O O . TYR A 1 385 ? -3.248 7.625 -6.449 1.00 89.81 385 TYR A O 1
ATOM 3022 N N . GLU A 1 386 ? -3.641 5.540 -5.739 1.00 91.62 386 GLU A N 1
ATOM 3023 C CA . GLU A 1 386 ? -2.697 5.562 -4.620 1.00 91.62 386 GLU A CA 1
ATOM 3024 C C . GLU A 1 386 ? -1.272 5.842 -5.107 1.00 91.62 386 GLU A C 1
ATOM 3026 O O . GLU A 1 386 ? -0.575 6.686 -4.544 1.00 91.62 386 GLU A O 1
ATOM 3031 N N . GLN A 1 387 ? -0.866 5.201 -6.207 1.00 90.50 387 GLN A N 1
ATOM 3032 C CA . GLN A 1 387 ? 0.419 5.457 -6.849 1.00 90.50 387 GLN A CA 1
ATOM 3033 C C . GLN A 1 387 ? 0.541 6.896 -7.346 1.00 90.50 387 GLN A C 1
ATOM 3035 O O . GLN A 1 387 ? 1.570 7.538 -7.132 1.00 90.50 387 GLN A O 1
ATOM 3040 N N . PHE A 1 388 ? -0.504 7.410 -7.992 1.00 87.12 388 PHE A N 1
ATOM 3041 C CA . PHE A 1 388 ? -0.535 8.791 -8.454 1.00 87.12 388 PHE A CA 1
ATOM 3042 C C . PHE A 1 388 ? -0.401 9.786 -7.292 1.00 87.12 388 PHE A C 1
ATOM 3044 O O . PHE A 1 388 ? 0.419 10.702 -7.358 1.00 87.12 388 PHE A O 1
ATOM 3051 N N . VAL A 1 389 ? -1.144 9.579 -6.202 1.00 85.69 389 VAL A N 1
ATOM 3052 C CA . VAL A 1 389 ? -1.080 10.432 -5.009 1.00 85.69 389 VAL A CA 1
ATOM 3053 C C . VAL A 1 389 ? 0.285 10.341 -4.328 1.00 85.69 389 VAL A C 1
ATOM 3055 O O . VAL A 1 389 ? 0.852 11.377 -3.984 1.00 85.69 389 VAL A O 1
ATOM 3058 N N . ALA A 1 390 ? 0.851 9.142 -4.169 1.00 86.81 390 ALA A N 1
ATOM 3059 C CA . ALA A 1 390 ? 2.182 8.975 -3.586 1.00 86.81 390 ALA A CA 1
ATOM 3060 C C . ALA A 1 390 ? 3.227 9.792 -4.351 1.00 86.81 390 ALA A C 1
ATOM 3062 O O . ALA A 1 390 ? 4.021 10.510 -3.747 1.00 86.81 390 ALA A O 1
ATOM 3063 N N . THR A 1 391 ? 3.183 9.761 -5.682 1.00 78.75 391 THR A N 1
ATOM 3064 C CA . THR A 1 391 ? 4.130 10.522 -6.497 1.00 78.75 391 THR A CA 1
ATOM 3065 C C . THR A 1 391 ? 3.852 12.026 -6.469 1.00 78.75 391 THR A C 1
ATOM 3067 O O . THR A 1 391 ? 4.797 12.799 -6.327 1.00 78.75 391 THR A O 1
ATOM 3070 N N . LYS A 1 392 ? 2.582 12.459 -6.466 1.00 79.88 392 LYS A N 1
ATOM 3071 C CA . LYS A 1 392 ? 2.202 13.868 -6.236 1.00 79.88 392 LYS A CA 1
ATOM 3072 C C . LYS A 1 392 ? 2.774 14.409 -4.919 1.00 79.88 392 LYS A C 1
ATOM 3074 O O . LYS A 1 392 ? 3.191 15.563 -4.856 1.00 79.88 392 LYS A O 1
ATOM 3079 N N . LEU A 1 393 ? 2.805 13.577 -3.880 1.00 80.31 393 LEU A N 1
ATOM 3080 C CA . LEU A 1 393 ? 3.320 13.918 -2.553 1.00 80.31 393 LEU A CA 1
ATOM 3081 C C . LEU A 1 393 ? 4.836 13.686 -2.400 1.00 80.31 393 LEU A C 1
ATOM 3083 O O . LEU A 1 393 ? 5.367 13.896 -1.312 1.00 80.31 393 LEU A O 1
ATOM 3087 N N . ASN A 1 394 ? 5.543 13.272 -3.461 1.00 79.25 394 ASN A N 1
ATOM 3088 C CA . ASN A 1 394 ? 6.954 12.859 -3.425 1.00 79.25 394 ASN A CA 1
ATOM 3089 C C . ASN A 1 394 ? 7.254 11.787 -2.361 1.00 79.25 394 ASN A C 1
ATOM 3091 O O . ASN A 1 394 ? 8.334 11.758 -1.768 1.00 79.25 394 ASN A O 1
ATOM 3095 N N . ILE A 1 395 ? 6.291 10.905 -2.112 1.00 83.50 395 ILE A N 1
ATOM 3096 C CA . ILE A 1 395 ? 6.433 9.795 -1.178 1.00 83.50 395 ILE A CA 1
ATOM 3097 C C . ILE A 1 395 ? 7.146 8.645 -1.899 1.00 83.50 395 ILE A C 1
ATOM 3099 O O . ILE A 1 395 ? 6.702 8.232 -2.976 1.00 83.50 395 ILE A O 1
ATOM 3103 N N . PRO A 1 396 ? 8.252 8.120 -1.339 1.00 82.94 396 PRO A N 1
ATOM 3104 C CA . PRO A 1 396 ? 8.976 7.011 -1.939 1.00 82.94 396 PRO A CA 1
ATOM 3105 C C . PRO A 1 396 ? 8.099 5.760 -1.994 1.00 82.94 396 PRO A C 1
ATOM 3107 O O . PRO A 1 396 ? 7.400 5.429 -1.031 1.00 82.94 396 PRO A O 1
ATOM 3110 N N . VAL A 1 397 ? 8.177 5.060 -3.127 1.00 88.88 397 VAL A N 1
ATOM 3111 C CA . VAL A 1 397 ? 7.441 3.820 -3.369 1.00 88.88 397 VAL A CA 1
ATOM 3112 C C . VAL A 1 397 ? 8.408 2.674 -3.606 1.00 88.88 397 VAL A C 1
ATOM 3114 O O . VAL A 1 397 ? 9.192 2.698 -4.554 1.00 88.88 397 VAL A O 1
ATOM 3117 N N . THR A 1 398 ? 8.313 1.657 -2.758 1.00 88.12 398 THR A N 1
ATOM 3118 C CA . THR A 1 398 ? 9.034 0.394 -2.902 1.00 88.12 398 THR A CA 1
ATOM 3119 C C . THR A 1 398 ? 8.097 -0.643 -3.499 1.00 88.12 398 THR A C 1
ATOM 3121 O O . THR A 1 398 ? 7.069 -0.966 -2.908 1.00 88.12 398 THR A O 1
ATOM 3124 N N . PHE A 1 399 ? 8.444 -1.191 -4.657 1.00 90.12 399 PHE A N 1
ATOM 3125 C CA . PHE A 1 399 ? 7.673 -2.268 -5.272 1.00 90.12 399 PHE A CA 1
ATOM 3126 C C . PHE A 1 399 ? 8.197 -3.629 -4.821 1.00 90.12 399 PHE A C 1
ATOM 3128 O O . PHE A 1 399 ? 9.395 -3.892 -4.904 1.00 90.12 399 PHE A O 1
ATOM 3135 N N . ILE A 1 400 ? 7.290 -4.499 -4.381 1.00 92.19 400 ILE A N 1
ATOM 3136 C CA . ILE A 1 400 ? 7.584 -5.887 -4.009 1.00 92.19 400 ILE A CA 1
ATOM 3137 C C . ILE A 1 400 ? 6.633 -6.838 -4.732 1.00 92.19 400 ILE A C 1
ATOM 3139 O O . ILE A 1 400 ? 5.525 -6.461 -5.110 1.00 92.19 400 ILE A O 1
ATOM 3143 N N . MET A 1 401 ? 7.049 -8.089 -4.915 1.00 93.06 401 MET A N 1
ATOM 3144 C CA . MET A 1 401 ? 6.227 -9.130 -5.538 1.00 93.06 401 MET A CA 1
ATOM 3145 C C . MET A 1 401 ? 6.578 -10.514 -4.971 1.00 93.06 401 MET A C 1
ATOM 3147 O O . MET A 1 401 ? 7.631 -10.659 -4.346 1.00 93.06 401 MET A O 1
ATOM 3151 N N . PRO A 1 402 ? 5.727 -11.543 -5.158 1.00 95.62 402 PRO A N 1
ATOM 3152 C CA . PRO A 1 402 ? 6.054 -12.912 -4.777 1.00 95.62 402 PRO A CA 1
ATOM 3153 C C . PRO A 1 402 ? 7.397 -13.367 -5.353 1.00 95.62 402 PRO A C 1
ATOM 3155 O O . PRO A 1 402 ? 7.733 -13.039 -6.490 1.00 95.62 402 PRO A O 1
ATOM 3158 N N . ARG A 1 403 ? 8.135 -14.198 -4.610 1.00 88.88 403 ARG A N 1
ATOM 3159 C CA . ARG A 1 403 ? 9.476 -14.666 -5.005 1.00 88.88 403 ARG A CA 1
ATOM 3160 C C . ARG A 1 403 ? 9.499 -15.281 -6.406 1.00 88.88 403 ARG A C 1
ATOM 3162 O O . ARG A 1 403 ? 10.334 -14.911 -7.214 1.00 88.88 403 ARG A O 1
ATOM 3169 N N . ALA A 1 404 ? 8.527 -16.132 -6.731 1.00 92.06 404 ALA A N 1
ATOM 3170 C CA . ALA A 1 404 ? 8.432 -16.739 -8.060 1.00 92.06 404 ALA A CA 1
ATOM 3171 C C . ALA A 1 404 ? 8.232 -15.701 -9.185 1.00 92.06 404 ALA A C 1
ATOM 3173 O O . ALA A 1 404 ? 8.751 -15.872 -10.287 1.00 92.06 404 ALA A O 1
ATOM 3174 N N . ALA A 1 405 ? 7.499 -14.616 -8.910 1.00 93.12 405 ALA A N 1
ATOM 3175 C CA . ALA A 1 405 ? 7.347 -13.515 -9.853 1.00 93.12 405 ALA A CA 1
ATOM 3176 C C . ALA A 1 405 ? 8.651 -12.717 -9.991 1.00 93.12 405 ALA A C 1
ATOM 3178 O O . ALA A 1 405 ? 9.025 -12.389 -11.115 1.00 93.12 405 ALA A O 1
ATOM 3179 N N . MET A 1 406 ? 9.373 -12.470 -8.889 1.00 87.69 406 MET A N 1
ATOM 3180 C CA . MET A 1 406 ? 10.699 -11.838 -8.939 1.00 87.69 406 MET A CA 1
ATOM 3181 C C . MET A 1 406 ? 11.687 -12.662 -9.756 1.00 87.69 406 MET A C 1
ATOM 3183 O O . MET A 1 406 ? 12.328 -12.118 -10.650 1.00 87.69 406 MET A O 1
ATOM 3187 N N . ASP A 1 407 ? 11.777 -13.965 -9.489 1.00 87.19 407 ASP A N 1
ATOM 3188 C CA . ASP A 1 407 ? 12.679 -14.877 -10.193 1.00 87.19 407 ASP A CA 1
ATOM 3189 C C . ASP A 1 407 ? 12.350 -14.887 -11.695 1.00 87.19 407 ASP A C 1
ATOM 3191 O O . ASP A 1 407 ? 13.224 -14.718 -12.544 1.00 87.19 407 ASP A O 1
ATOM 3195 N N . SER A 1 408 ? 11.059 -14.962 -12.043 1.00 93.12 408 SER A N 1
ATOM 3196 C CA . SER A 1 408 ? 10.623 -14.885 -13.439 1.00 93.12 408 SER A CA 1
ATOM 3197 C C . SER A 1 408 ? 10.913 -13.527 -14.091 1.00 93.12 408 SER A C 1
ATOM 3199 O O . SER A 1 408 ? 11.183 -13.494 -15.295 1.00 93.12 408 SER A O 1
ATOM 3201 N N . ALA A 1 409 ? 10.830 -12.419 -13.349 1.00 88.81 409 ALA A N 1
ATOM 3202 C CA . ALA A 1 409 ? 11.176 -11.094 -13.856 1.00 88.81 409 ALA A CA 1
ATOM 3203 C C . ALA A 1 409 ? 12.685 -10.996 -14.113 1.00 88.81 409 ALA A C 1
ATOM 3205 O O . ALA A 1 409 ? 13.103 -10.538 -15.176 1.00 88.81 409 ALA A O 1
ATOM 3206 N N . GLN A 1 410 ? 13.505 -11.495 -13.186 1.00 83.94 410 GLN A N 1
ATOM 3207 C CA . GLN A 1 410 ? 14.956 -11.577 -13.350 1.00 83.94 410 GLN A CA 1
ATOM 3208 C C . GLN A 1 410 ? 15.327 -12.413 -14.581 1.00 83.94 410 GLN A C 1
ATOM 3210 O O . GLN A 1 410 ? 16.137 -11.971 -15.394 1.00 83.94 410 GLN A O 1
ATOM 3215 N N . ASP A 1 411 ? 14.671 -13.555 -14.797 1.00 88.38 411 ASP A N 1
ATOM 3216 C CA . ASP A 1 411 ? 14.867 -14.376 -15.996 1.00 88.38 411 ASP A CA 1
ATOM 3217 C C . ASP A 1 411 ? 14.553 -13.627 -17.299 1.00 88.38 411 ASP A C 1
ATOM 3219 O O . ASP A 1 411 ? 15.201 -13.878 -18.318 1.00 88.38 411 ASP A O 1
ATOM 3223 N N . GLN A 1 412 ? 13.583 -12.703 -17.305 1.00 90.69 412 GLN A N 1
ATOM 3224 C CA . GLN A 1 412 ? 13.360 -11.829 -18.462 1.00 90.69 412 GLN A CA 1
ATOM 3225 C C . GLN A 1 412 ? 14.493 -10.820 -18.626 1.00 90.69 412 GLN A C 1
ATOM 3227 O O . GLN A 1 412 ? 14.983 -10.658 -19.739 1.00 90.69 412 GLN A O 1
ATOM 3232 N N . MET A 1 413 ? 14.965 -10.188 -17.547 1.00 85.44 413 MET A N 1
ATOM 3233 C CA . MET A 1 413 ? 16.093 -9.244 -17.622 1.00 85.44 413 MET A CA 1
ATOM 3234 C C . MET A 1 413 ? 17.344 -9.901 -18.227 1.00 85.44 413 MET A C 1
ATOM 3236 O O . MET A 1 413 ? 18.070 -9.273 -18.997 1.00 85.44 413 MET A O 1
ATOM 3240 N N . LEU A 1 414 ? 17.563 -11.193 -17.959 1.00 83.62 414 LEU A N 1
ATOM 3241 C CA . LEU A 1 414 ? 18.687 -11.963 -18.509 1.00 83.62 414 LEU A CA 1
ATOM 3242 C C . LEU A 1 414 ? 18.594 -12.254 -20.009 1.00 83.62 414 LEU A C 1
ATOM 3244 O O . LEU A 1 414 ? 19.588 -12.661 -20.609 1.00 83.62 414 LEU A O 1
ATOM 3248 N N . ARG A 1 415 ? 17.441 -12.016 -20.636 1.00 89.69 415 ARG A N 1
ATOM 3249 C CA . ARG A 1 415 ? 17.267 -12.142 -22.091 1.00 89.69 415 ARG A CA 1
ATOM 3250 C C . ARG A 1 415 ? 17.733 -10.900 -22.853 1.00 89.69 415 ARG A C 1
ATOM 3252 O O . ARG A 1 415 ? 17.616 -10.868 -24.074 1.00 89.69 415 ARG A O 1
ATOM 3259 N N . GLY A 1 416 ? 18.266 -9.894 -22.159 1.00 87.38 416 GLY A N 1
ATOM 3260 C CA . GLY A 1 416 ? 18.749 -8.657 -22.765 1.00 87.38 416 GLY A CA 1
ATOM 3261 C C . GLY A 1 416 ? 17.608 -7.727 -23.173 1.00 87.38 416 GLY A C 1
ATOM 3262 O O . GLY A 1 416 ? 16.568 -7.675 -22.515 1.00 87.38 416 GLY A O 1
ATOM 3263 N N . GLU A 1 417 ? 17.810 -6.981 -24.258 1.00 89.88 417 GLU A N 1
ATOM 3264 C CA . GLU A 1 417 ? 16.914 -5.901 -24.694 1.00 89.88 417 GLU A CA 1
ATOM 3265 C C . GLU A 1 417 ? 15.458 -6.355 -24.872 1.00 89.88 417 GLU A C 1
ATOM 3267 O O . GLU A 1 417 ? 14.551 -5.704 -24.357 1.00 89.88 417 GLU A O 1
ATOM 3272 N N . ASP A 1 418 ? 15.220 -7.502 -25.516 1.00 93.19 418 ASP A N 1
ATOM 3273 C CA . ASP A 1 418 ? 13.862 -8.012 -25.745 1.00 93.19 418 ASP A CA 1
ATOM 3274 C C . ASP A 1 418 ? 13.122 -8.337 -24.437 1.00 93.19 418 ASP A C 1
ATOM 3276 O O . ASP A 1 418 ? 11.917 -8.099 -24.320 1.00 93.19 418 ASP A O 1
ATOM 3280 N N . GLY A 1 419 ? 13.834 -8.867 -23.440 1.00 91.56 419 GLY A N 1
ATOM 3281 C CA . GLY A 1 419 ? 13.252 -9.189 -22.139 1.00 91.56 419 GLY A CA 1
ATOM 3282 C C . GLY A 1 419 ? 12.971 -7.946 -21.295 1.00 91.56 419 GLY A C 1
ATOM 3283 O O . GLY A 1 419 ? 11.902 -7.841 -20.693 1.00 91.56 419 GLY A O 1
ATOM 3284 N N . ILE A 1 420 ? 13.883 -6.967 -21.316 1.00 88.25 420 ILE A N 1
ATOM 3285 C CA . ILE A 1 420 ? 13.684 -5.658 -20.673 1.00 88.25 420 ILE A CA 1
ATOM 3286 C C . ILE A 1 420 ? 12.513 -4.914 -21.327 1.00 88.25 420 ILE A C 1
ATOM 3288 O O . ILE A 1 420 ? 11.681 -4.343 -20.617 1.00 88.25 420 ILE A O 1
ATOM 3292 N N . ARG A 1 421 ? 12.395 -4.961 -22.662 1.00 91.81 421 ARG A N 1
ATOM 3293 C CA . ARG A 1 421 ? 11.260 -4.381 -23.393 1.00 91.81 421 ARG A CA 1
ATOM 3294 C C . ARG A 1 421 ? 9.944 -5.001 -22.932 1.00 91.81 421 ARG A C 1
ATOM 3296 O O . ARG A 1 421 ? 9.048 -4.258 -22.552 1.00 91.81 421 ARG A O 1
ATOM 3303 N N . ARG A 1 422 ? 9.850 -6.334 -22.868 1.00 93.88 422 ARG A N 1
ATOM 3304 C CA . ARG A 1 422 ? 8.631 -7.031 -22.418 1.00 93.88 422 ARG A CA 1
ATOM 3305 C C . ARG A 1 422 ? 8.244 -6.677 -20.977 1.00 93.88 422 ARG A C 1
ATOM 3307 O O . ARG A 1 422 ? 7.069 -6.440 -20.704 1.00 93.88 422 ARG A O 1
ATOM 3314 N N . LEU A 1 423 ? 9.216 -6.634 -20.062 1.00 90.94 423 LEU A N 1
ATOM 3315 C CA . LEU A 1 423 ? 8.989 -6.192 -18.679 1.00 90.94 423 LEU A CA 1
ATOM 3316 C C . LEU A 1 423 ? 8.420 -4.775 -18.642 1.00 90.94 423 LEU A C 1
ATOM 3318 O O . LEU A 1 423 ? 7.418 -4.524 -17.976 1.00 90.94 423 LEU A O 1
ATOM 3322 N N . THR A 1 424 ? 9.048 -3.870 -19.392 1.00 90.19 424 THR A N 1
ATOM 3323 C CA . THR A 1 424 ? 8.655 -2.463 -19.461 1.00 90.19 424 THR A CA 1
ATOM 3324 C C . THR A 1 424 ? 7.258 -2.314 -20.050 1.00 90.19 424 THR A C 1
ATOM 3326 O O . THR A 1 424 ? 6.424 -1.646 -19.455 1.00 90.19 424 THR A O 1
ATOM 3329 N N . GLU A 1 425 ? 6.956 -2.965 -21.172 1.00 93.06 425 GLU A N 1
ATOM 3330 C CA . GLU A 1 425 ? 5.626 -2.948 -21.794 1.00 93.06 425 GLU A CA 1
ATOM 3331 C C . GLU A 1 425 ? 4.545 -3.413 -20.813 1.00 93.06 425 GLU A C 1
ATOM 3333 O O . GLU A 1 425 ? 3.529 -2.742 -20.654 1.00 93.06 425 GLU A O 1
ATOM 3338 N N . SER A 1 426 ? 4.797 -4.511 -20.101 1.00 94.81 426 SER A N 1
ATOM 3339 C CA . SER A 1 426 ? 3.848 -5.079 -19.148 1.00 94.81 426 SER A CA 1
ATOM 3340 C C . SER A 1 426 ? 3.590 -4.174 -17.936 1.00 94.81 426 SER A C 1
ATOM 3342 O O . SER A 1 426 ? 2.449 -3.830 -17.630 1.00 94.81 426 SER A O 1
ATOM 3344 N N . LEU A 1 427 ? 4.653 -3.748 -17.256 1.00 90.56 427 LEU A N 1
ATOM 3345 C CA . LEU A 1 427 ? 4.576 -2.969 -16.016 1.00 90.56 427 LEU A CA 1
ATOM 3346 C C . LEU A 1 427 ? 4.204 -1.499 -16.246 1.00 90.56 427 LEU A C 1
ATOM 3348 O O . LEU A 1 427 ? 3.894 -0.777 -15.305 1.00 90.56 427 LEU A O 1
ATOM 3352 N N . SER A 1 428 ? 4.236 -1.041 -17.495 1.00 89.81 428 SER A N 1
ATOM 3353 C CA . SER A 1 428 ? 3.903 0.329 -17.888 1.00 89.81 428 SER A CA 1
ATOM 3354 C C . SER A 1 428 ? 2.525 0.423 -18.577 1.00 89.81 428 SER A C 1
ATOM 3356 O O . SER A 1 428 ? 2.080 1.512 -18.970 1.00 89.81 428 SER A O 1
ATOM 3358 N N . ASN A 1 429 ? 1.816 -0.709 -18.695 1.00 93.06 429 ASN A N 1
ATOM 3359 C CA . ASN A 1 429 ? 0.467 -0.796 -19.245 1.00 93.06 429 ASN A CA 1
ATOM 3360 C C . ASN A 1 429 ? -0.591 -0.391 -18.204 1.00 93.06 429 ASN A C 1
ATOM 3362 O O . ASN A 1 429 ? -1.236 -1.230 -17.578 1.00 93.06 429 ASN A O 1
ATOM 3366 N N . VAL A 1 430 ? -0.734 0.920 -18.001 1.00 92.69 430 VAL A N 1
ATOM 3367 C CA . VAL A 1 430 ? -1.675 1.513 -17.042 1.00 92.69 430 VAL A CA 1
ATOM 3368 C C . VAL A 1 430 ? -2.868 2.119 -17.769 1.00 92.69 430 VAL A C 1
ATOM 3370 O O . VAL A 1 430 ? -2.691 2.942 -18.672 1.00 92.69 430 VAL A O 1
ATOM 3373 N N . ASP A 1 431 ? -4.070 1.764 -17.318 1.00 94.12 431 ASP A N 1
ATOM 3374 C CA . ASP A 1 431 ? -5.328 2.327 -17.802 1.00 94.12 431 ASP A CA 1
ATOM 3375 C C . ASP A 1 431 ? -6.301 2.593 -16.641 1.00 94.12 431 ASP A C 1
ATOM 3377 O O . ASP A 1 431 ? -7.124 1.757 -16.271 1.00 94.12 431 ASP A O 1
ATOM 3381 N N . SER A 1 432 ? -6.201 3.785 -16.052 1.00 92.88 432 SER A N 1
ATOM 3382 C CA . SER A 1 432 ? -7.081 4.246 -14.970 1.00 92.88 432 SER A CA 1
ATOM 3383 C C . SER A 1 432 ? -8.543 4.438 -15.391 1.00 92.88 432 SER A C 1
ATOM 3385 O O . SER A 1 432 ? -9.425 4.404 -14.535 1.00 92.88 432 SER A O 1
ATOM 3387 N N . GLU A 1 433 ? -8.844 4.611 -16.680 1.00 94.06 433 GLU A N 1
ATOM 3388 C CA . GLU A 1 433 ? -10.225 4.797 -17.136 1.00 94.06 433 GLU A CA 1
ATOM 3389 C C . GLU A 1 433 ? -10.997 3.470 -17.087 1.00 94.06 433 GLU A C 1
ATOM 3391 O O . GLU A 1 433 ? -12.138 3.414 -16.609 1.00 94.06 433 GLU A O 1
ATOM 3396 N N . HIS A 1 434 ? -10.336 2.382 -17.487 1.00 94.81 434 HIS A N 1
ATOM 3397 C CA . HIS A 1 434 ? -10.903 1.032 -17.488 1.00 94.81 434 HIS A CA 1
ATOM 3398 C C . HIS A 1 434 ? -10.576 0.216 -16.228 1.00 94.81 434 HIS A C 1
ATOM 3400 O O . HIS A 1 434 ? -11.161 -0.847 -16.028 1.00 94.81 434 HIS A O 1
ATOM 3406 N N . ALA A 1 435 ? -9.706 0.708 -15.342 1.00 93.31 435 ALA A N 1
ATOM 3407 C CA . ALA A 1 435 ? -9.430 0.068 -14.059 1.00 93.31 435 ALA A CA 1
ATOM 3408 C C . ALA A 1 435 ? -10.687 -0.027 -13.173 1.00 93.31 435 ALA A C 1
ATOM 3410 O O . ALA A 1 435 ? -11.570 0.828 -13.213 1.00 93.31 435 ALA A O 1
ATOM 3411 N N . GLU A 1 436 ? -10.769 -1.057 -12.332 1.00 92.81 436 GLU A N 1
ATOM 3412 C CA . GLU A 1 436 ? -11.996 -1.390 -11.596 1.00 92.81 436 GLU A CA 1
ATOM 3413 C C . GLU A 1 436 ? -11.827 -1.288 -10.074 1.00 92.81 436 GLU A C 1
ATOM 3415 O O . GLU A 1 436 ? -10.748 -1.555 -9.535 1.00 92.81 436 GLU A O 1
ATOM 3420 N N . ALA A 1 437 ? -12.921 -1.026 -9.354 1.00 85.81 437 ALA A N 1
ATOM 3421 C CA . ALA A 1 437 ? -13.049 -1.334 -7.929 1.00 85.81 437 ALA A CA 1
ATOM 3422 C C . ALA A 1 437 ? -14.117 -2.417 -7.714 1.00 85.81 437 ALA A C 1
ATOM 3424 O O . ALA A 1 437 ? -14.891 -2.751 -8.607 1.00 85.81 437 ALA A O 1
ATOM 3425 N N . TRP A 1 438 ? -14.115 -3.046 -6.535 1.00 77.00 438 TRP A N 1
ATOM 3426 C CA . TRP A 1 438 ? -15.152 -4.030 -6.196 1.00 77.00 438 TRP A CA 1
ATOM 3427 C C . TRP A 1 438 ? -16.475 -3.319 -5.891 1.00 77.00 438 TRP A C 1
ATOM 3429 O O . TRP A 1 438 ? -17.511 -3.682 -6.440 1.00 77.00 438 TRP A O 1
ATOM 3439 N N . LYS A 1 439 ? -16.409 -2.259 -5.078 1.00 79.00 439 LYS A N 1
ATOM 3440 C CA . LYS A 1 439 ? -17.536 -1.379 -4.785 1.00 79.00 439 LYS A CA 1
ATOM 3441 C C . LYS A 1 439 ? -17.682 -0.344 -5.899 1.00 79.00 439 LYS A C 1
ATOM 3443 O O . LYS A 1 439 ? -16.758 0.433 -6.146 1.00 79.00 439 LYS A O 1
ATOM 3448 N N . LYS A 1 440 ? -18.813 -0.368 -6.606 1.00 84.75 440 LYS A N 1
ATOM 3449 C CA . LYS A 1 440 ? -19.016 0.448 -7.814 1.00 84.75 440 LYS A CA 1
ATOM 3450 C C . LYS A 1 440 ? -19.211 1.927 -7.505 1.00 84.75 440 LYS A C 1
ATOM 3452 O O . LYS A 1 440 ? -18.810 2.758 -8.313 1.00 84.75 440 LYS A O 1
ATOM 3457 N N . GLU A 1 441 ? -19.726 2.253 -6.326 1.00 81.12 441 GLU A N 1
ATOM 3458 C CA . GLU A 1 441 ? -19.823 3.630 -5.842 1.00 81.12 441 GLU A CA 1
ATOM 3459 C C . GLU A 1 441 ? -18.428 4.235 -5.642 1.00 81.12 441 GLU A C 1
ATOM 3461 O O . GLU A 1 441 ? -18.157 5.337 -6.113 1.00 81.12 441 GLU A O 1
ATOM 3466 N N . ASP A 1 442 ? -17.517 3.482 -5.018 1.00 76.69 442 ASP A N 1
ATOM 3467 C CA . ASP A 1 442 ? -16.136 3.918 -4.793 1.00 76.69 442 ASP A CA 1
ATOM 3468 C C . ASP A 1 442 ? -15.375 4.031 -6.126 1.00 76.69 442 ASP A C 1
ATOM 3470 O O . ASP A 1 442 ? -14.629 4.984 -6.335 1.00 76.69 442 ASP A O 1
ATOM 3474 N N . GLU A 1 443 ? -15.605 3.100 -7.063 1.00 85.81 443 GLU A N 1
ATOM 3475 C CA . GLU A 1 443 ? -15.047 3.184 -8.421 1.00 85.81 443 GLU A CA 1
ATOM 3476 C C . GLU A 1 443 ? -15.478 4.473 -9.127 1.00 85.81 443 GLU A C 1
ATOM 3478 O O . GLU A 1 443 ? -14.640 5.200 -9.660 1.00 85.81 443 GLU A O 1
ATOM 3483 N N . ALA A 1 444 ? -16.783 4.761 -9.122 1.00 86.62 444 ALA A N 1
ATOM 3484 C CA . ALA A 1 444 ? -17.338 5.949 -9.755 1.00 86.62 444 ALA A CA 1
ATOM 3485 C C . ALA A 1 444 ? -16.795 7.232 -9.117 1.00 86.62 444 ALA A C 1
ATOM 3487 O O . ALA A 1 444 ? -16.515 8.189 -9.837 1.00 86.62 444 ALA A O 1
ATOM 3488 N N . LYS A 1 445 ? -16.595 7.233 -7.794 1.00 82.81 445 LYS A N 1
ATOM 3489 C CA . LYS A 1 445 ? -16.050 8.371 -7.052 1.00 82.81 445 LYS A CA 1
ATOM 3490 C C . LYS A 1 445 ? -14.605 8.673 -7.439 1.00 82.81 445 LYS A C 1
ATOM 3492 O O . LYS A 1 445 ? -14.325 9.784 -7.883 1.00 82.81 445 LYS A O 1
ATOM 3497 N N . VAL A 1 446 ? -13.712 7.683 -7.365 1.00 83.75 446 VAL A N 1
ATOM 3498 C CA . VAL A 1 446 ? -12.294 7.873 -7.722 1.00 83.75 446 VAL A CA 1
ATOM 3499 C C . VAL A 1 446 ? -12.153 8.262 -9.194 1.00 83.75 446 VAL A C 1
ATOM 3501 O O . VAL A 1 446 ? -11.413 9.186 -9.528 1.00 83.75 446 VAL A O 1
ATOM 3504 N N . LYS A 1 447 ? -12.915 7.620 -10.088 1.00 90.06 447 LYS A N 1
ATOM 3505 C CA . LYS A 1 447 ? -12.940 7.992 -11.511 1.00 90.06 447 LYS A CA 1
ATOM 3506 C C . LYS A 1 447 ? -13.480 9.404 -11.736 1.00 90.06 447 LYS A C 1
ATOM 3508 O O . LYS A 1 447 ? -12.963 10.105 -12.601 1.00 90.06 447 LYS A O 1
ATOM 3513 N N . GLY A 1 448 ? -14.497 9.817 -10.981 1.00 85.06 448 GLY A N 1
ATOM 3514 C CA . GLY A 1 448 ? -15.024 11.181 -10.993 1.00 85.06 448 GLY A CA 1
ATOM 3515 C C . GLY A 1 448 ? -13.949 12.193 -10.614 1.00 85.06 448 GLY A C 1
ATOM 3516 O O . GLY A 1 448 ? -13.669 13.096 -11.387 1.00 85.06 448 GLY A O 1
ATOM 3517 N N . LEU A 1 449 ? -13.243 11.967 -9.507 1.00 79.69 449 LEU A N 1
ATOM 3518 C CA . LEU A 1 449 ? -12.165 12.850 -9.056 1.00 79.69 449 LEU A CA 1
ATOM 3519 C C . LEU A 1 449 ? -11.025 12.952 -10.057 1.00 79.69 449 LEU A C 1
ATOM 3521 O O . LEU A 1 449 ? -10.556 14.052 -10.335 1.00 79.69 449 LEU A O 1
ATOM 3525 N N . ILE A 1 450 ? -10.588 11.827 -10.626 1.00 81.81 450 ILE A N 1
ATOM 3526 C CA . ILE A 1 450 ? -9.558 11.844 -11.667 1.00 81.81 450 ILE A CA 1
ATOM 3527 C C . ILE A 1 450 ? -10.043 12.671 -12.858 1.00 81.81 450 ILE A C 1
ATOM 3529 O O . ILE A 1 450 ? -9.296 13.512 -13.350 1.00 81.81 450 ILE A O 1
ATOM 3533 N N . ARG A 1 451 ? -11.289 12.471 -13.299 1.00 86.31 451 ARG A N 1
ATOM 3534 C CA . ARG A 1 451 ? -11.886 13.216 -14.414 1.00 86.31 451 ARG A CA 1
ATOM 3535 C C . ARG A 1 451 ? -11.987 14.716 -14.129 1.00 86.31 451 ARG A C 1
ATOM 3537 O O . ARG A 1 451 ? -11.691 15.503 -15.021 1.00 86.31 451 ARG A O 1
ATOM 3544 N N . ASP A 1 452 ? -12.367 15.083 -12.911 1.00 74.38 452 ASP A N 1
ATOM 3545 C CA . ASP A 1 452 ? -12.649 16.464 -12.512 1.00 74.38 452 ASP A CA 1
ATOM 3546 C C . ASP A 1 452 ? -11.382 17.252 -12.129 1.00 74.38 452 ASP A C 1
ATOM 3548 O O . ASP A 1 452 ? -11.430 18.476 -12.020 1.00 74.38 452 ASP A O 1
ATOM 3552 N N . THR A 1 453 ? -10.244 16.574 -11.928 1.00 74.88 453 THR A N 1
ATOM 3553 C CA . THR A 1 453 ? -8.974 17.200 -11.522 1.00 74.88 453 THR A CA 1
ATOM 3554 C C . THR A 1 453 ? -7.926 17.194 -12.637 1.00 74.88 453 THR A C 1
ATOM 3556 O O . THR A 1 453 ? -7.730 18.199 -13.312 1.00 74.88 453 THR A O 1
ATOM 3559 N N . VAL A 1 454 ? -7.215 16.080 -12.820 1.00 76.19 454 VAL A N 1
ATOM 3560 C CA . VAL A 1 454 ? -6.019 15.984 -13.681 1.00 76.19 454 VAL A CA 1
ATOM 3561 C C . VAL A 1 454 ? -6.253 15.208 -14.980 1.00 76.19 454 VAL A C 1
ATOM 3563 O O . VAL A 1 454 ? -5.451 15.292 -15.907 1.00 76.19 454 VAL A O 1
ATOM 3566 N N . GLY A 1 455 ? -7.347 14.453 -15.064 1.00 80.88 455 GLY A N 1
ATOM 3567 C CA . GLY A 1 455 ? -7.692 13.575 -16.179 1.00 80.88 455 GLY A CA 1
ATOM 3568 C C . GLY A 1 455 ? -6.953 12.228 -16.176 1.00 80.88 455 GLY A C 1
ATOM 3569 O O . GLY A 1 455 ? -5.814 12.101 -15.722 1.00 80.88 455 GLY A O 1
ATOM 3570 N N . PHE A 1 456 ? -7.592 11.199 -16.749 1.00 87.44 456 PHE A N 1
ATOM 3571 C CA . PHE A 1 456 ? -7.056 9.827 -16.797 1.00 87.44 456 PHE A CA 1
ATOM 3572 C C . PHE A 1 456 ? -5.719 9.726 -17.537 1.00 87.44 456 PHE A C 1
ATOM 3574 O O . PHE A 1 456 ? -4.822 9.003 -17.108 1.00 87.44 456 PHE A O 1
ATOM 3581 N N . GLN A 1 457 ? -5.543 10.480 -18.628 1.00 85.25 457 GLN A N 1
ATOM 3582 C CA . GLN A 1 457 ? -4.290 10.475 -19.392 1.00 85.25 457 GLN A CA 1
ATOM 3583 C C . GLN A 1 457 ? -3.097 10.952 -18.559 1.00 85.25 457 GLN A C 1
ATOM 3585 O O . GLN A 1 457 ? -2.000 10.402 -18.693 1.00 85.25 457 GLN A O 1
ATOM 3590 N N . HIS A 1 458 ? -3.306 11.941 -17.687 1.00 79.19 458 HIS A N 1
ATOM 3591 C CA . HIS A 1 458 ? -2.257 12.457 -16.816 1.00 79.19 458 HIS A CA 1
ATOM 3592 C C . HIS A 1 458 ? -1.875 11.425 -15.751 1.00 79.19 458 HIS A C 1
ATOM 3594 O O . HIS A 1 458 ? -0.695 11.102 -15.613 1.00 79.19 458 HIS A O 1
ATOM 3600 N N . VAL A 1 459 ? -2.870 10.826 -15.084 1.00 82.19 459 VAL A N 1
ATOM 3601 C CA . VAL A 1 459 ? -2.663 9.729 -14.120 1.00 82.19 459 VAL A CA 1
ATOM 3602 C C . VAL A 1 459 ? -1.908 8.569 -14.770 1.00 82.19 459 VAL A C 1
ATOM 3604 O O . VAL A 1 459 ? -0.878 8.139 -14.253 1.00 82.19 459 VAL A O 1
ATOM 3607 N N . ASN A 1 460 ? -2.358 8.110 -15.942 1.00 89.12 460 ASN A N 1
ATOM 3608 C CA . ASN A 1 460 ? -1.731 7.001 -16.666 1.00 89.12 460 ASN A CA 1
ATOM 3609 C C . ASN A 1 460 ? -0.277 7.308 -17.025 1.00 89.12 460 ASN A C 1
ATOM 3611 O O . ASN A 1 460 ? 0.597 6.472 -16.808 1.00 89.12 460 ASN A O 1
ATOM 3615 N N . SER A 1 461 ? -0.006 8.504 -17.553 1.00 82.00 461 SER A N 1
ATOM 3616 C CA . SER A 1 461 ? 1.350 8.913 -17.939 1.00 82.00 461 SER A CA 1
ATOM 3617 C C . SER A 1 461 ? 2.288 8.972 -16.734 1.00 82.00 461 SER A C 1
ATOM 3619 O O . SER A 1 461 ? 3.436 8.541 -16.825 1.00 82.00 461 SER A O 1
ATOM 3621 N N . HIS A 1 462 ? 1.788 9.447 -15.595 1.00 81.38 462 HIS A N 1
ATOM 3622 C CA . HIS A 1 462 ? 2.576 9.582 -14.379 1.00 81.38 462 HIS A CA 1
ATOM 3623 C C . HIS A 1 462 ? 2.906 8.227 -13.746 1.00 81.38 462 HIS A C 1
ATOM 3625 O O . HIS A 1 462 ? 4.071 7.922 -13.494 1.00 81.38 462 HIS A O 1
ATOM 3631 N N . VAL A 1 463 ? 1.900 7.366 -13.570 1.00 86.50 463 VAL A N 1
ATOM 3632 C CA . VAL A 1 463 ? 2.099 6.009 -13.037 1.00 86.50 463 VAL A CA 1
ATOM 3633 C C . VAL A 1 463 ? 3.004 5.197 -13.968 1.00 86.50 463 VAL A C 1
ATOM 3635 O O . VAL A 1 463 ? 3.914 4.514 -13.498 1.00 86.50 463 VAL A O 1
ATOM 3638 N N . ARG A 1 464 ? 2.833 5.341 -15.291 1.00 87.69 464 ARG A N 1
ATOM 3639 C CA . ARG A 1 464 ? 3.728 4.753 -16.295 1.00 87.69 464 ARG A CA 1
ATOM 3640 C C . ARG A 1 464 ? 5.178 5.183 -16.079 1.00 87.69 464 ARG A C 1
ATOM 3642 O O . ARG A 1 464 ? 6.067 4.336 -16.075 1.00 87.69 464 ARG A O 1
ATOM 3649 N N . GLN A 1 465 ? 5.422 6.479 -15.894 1.00 80.69 465 GLN A N 1
ATOM 3650 C CA . GLN A 1 465 ? 6.767 7.008 -15.674 1.00 80.69 465 GLN A CA 1
ATOM 3651 C C . GLN A 1 465 ? 7.402 6.424 -14.409 1.00 80.69 465 GLN A C 1
ATOM 3653 O O . GLN A 1 465 ? 8.558 6.010 -14.458 1.00 80.69 465 GLN A O 1
ATOM 3658 N N . VAL A 1 466 ? 6.655 6.337 -13.306 1.00 83.00 466 VAL A N 1
ATOM 3659 C CA . VAL A 1 466 ? 7.150 5.746 -12.053 1.00 83.00 466 VAL A CA 1
ATOM 3660 C C . VAL A 1 466 ? 7.545 4.284 -12.248 1.00 83.00 466 VAL A C 1
ATOM 3662 O O . VAL A 1 466 ? 8.643 3.894 -11.854 1.00 83.00 466 VAL A O 1
ATOM 3665 N N . MET A 1 467 ? 6.693 3.496 -12.908 1.00 84.88 467 MET A N 1
ATOM 3666 C CA . MET A 1 467 ? 6.976 2.086 -13.189 1.00 84.88 467 MET A CA 1
ATOM 3667 C C . MET A 1 467 ? 8.232 1.919 -14.048 1.00 84.88 467 MET A C 1
ATOM 3669 O O . MET A 1 467 ? 9.097 1.107 -13.727 1.00 84.88 467 MET A O 1
ATOM 3673 N N . VAL A 1 468 ? 8.387 2.731 -15.099 1.00 82.00 468 VAL A N 1
ATOM 3674 C CA . VAL A 1 468 ? 9.586 2.711 -15.954 1.00 82.00 468 VAL A CA 1
ATOM 3675 C C . VAL A 1 468 ? 10.841 3.080 -15.160 1.00 82.00 468 VAL A C 1
ATOM 3677 O O . VAL A 1 468 ? 11.851 2.387 -15.265 1.00 82.00 468 VAL A O 1
ATOM 3680 N N . GLN A 1 469 ? 10.794 4.137 -14.344 1.00 77.94 469 GLN A N 1
ATOM 3681 C CA . GLN A 1 469 ? 11.939 4.559 -13.527 1.00 77.94 469 GLN A CA 1
ATOM 3682 C C . GLN A 1 469 ? 12.352 3.488 -12.515 1.00 77.94 469 GLN A C 1
ATOM 3684 O O . GLN A 1 469 ? 13.543 3.234 -12.336 1.00 77.94 469 GLN A O 1
ATOM 3689 N N . TRP A 1 470 ? 11.381 2.814 -11.899 1.00 82.81 470 TRP A N 1
ATOM 3690 C CA . TRP A 1 470 ? 11.659 1.698 -11.004 1.00 82.81 470 TRP A CA 1
ATOM 3691 C C . TRP A 1 470 ? 12.335 0.526 -11.735 1.00 82.81 470 TRP A C 1
ATOM 3693 O O . TRP A 1 470 ? 13.373 0.048 -11.278 1.00 82.81 470 TRP A O 1
ATOM 3703 N N . ILE A 1 471 ? 11.824 0.111 -12.901 1.00 79.94 471 ILE A N 1
ATOM 3704 C CA . ILE A 1 471 ? 12.440 -0.961 -13.707 1.00 79.94 471 ILE A CA 1
ATOM 3705 C C . ILE A 1 471 ? 13.881 -0.602 -14.073 1.00 79.94 471 ILE A C 1
ATOM 3707 O O . ILE A 1 471 ? 14.770 -1.442 -13.948 1.00 79.94 471 ILE A O 1
ATOM 3711 N N . LEU A 1 472 ? 14.128 0.645 -14.488 1.00 73.94 472 LEU A N 1
ATOM 3712 C CA . LEU A 1 472 ? 15.474 1.127 -14.803 1.00 73.94 472 LEU A CA 1
ATOM 3713 C C . LEU A 1 472 ? 16.413 1.015 -13.597 1.00 73.94 472 LEU A C 1
ATOM 3715 O O . LEU A 1 472 ? 17.545 0.556 -13.754 1.00 73.94 472 LEU A O 1
ATOM 3719 N N . ALA A 1 473 ? 15.949 1.392 -12.403 1.00 76.69 473 ALA A N 1
ATOM 3720 C CA . ALA A 1 473 ? 16.730 1.271 -11.176 1.00 76.69 473 ALA A CA 1
ATOM 3721 C C . ALA A 1 473 ? 17.076 -0.195 -10.862 1.00 76.69 473 ALA A C 1
ATOM 3723 O O . ALA A 1 473 ? 18.240 -0.503 -10.604 1.00 76.69 473 ALA A O 1
ATOM 3724 N N . VAL A 1 474 ? 16.102 -1.106 -10.967 1.00 75.06 474 VAL A N 1
ATOM 3725 C CA . VAL A 1 474 ? 16.310 -2.543 -10.720 1.00 75.06 474 VAL A CA 1
ATOM 3726 C C . VAL A 1 474 ? 17.275 -3.153 -11.737 1.00 75.06 474 VAL A C 1
ATOM 3728 O O . VAL A 1 474 ? 18.210 -3.856 -11.357 1.00 75.06 474 VAL A O 1
ATOM 3731 N N . VAL A 1 475 ? 17.092 -2.869 -13.031 1.00 76.12 475 VAL A N 1
ATOM 3732 C CA . VAL A 1 475 ? 17.980 -3.370 -14.093 1.00 76.12 475 VAL A CA 1
ATOM 3733 C C . VAL A 1 475 ? 19.404 -2.860 -13.887 1.00 76.12 475 VAL A C 1
ATOM 3735 O O . VAL A 1 475 ? 20.353 -3.637 -13.989 1.00 76.12 475 VAL A O 1
ATOM 3738 N N . LYS A 1 476 ? 19.564 -1.572 -13.560 1.00 78.50 476 LYS A N 1
ATOM 3739 C CA . LYS A 1 476 ? 20.872 -0.977 -13.279 1.00 78.50 476 LYS A CA 1
ATOM 3740 C C . LYS A 1 476 ? 21.563 -1.682 -12.111 1.00 78.50 476 LYS A C 1
ATOM 3742 O O . LYS A 1 476 ? 22.693 -2.133 -12.281 1.00 78.50 476 LYS A O 1
ATOM 3747 N N . GLN A 1 477 ? 20.871 -1.840 -10.984 1.00 76.75 477 GLN A N 1
ATOM 3748 C CA . GLN A 1 477 ? 21.408 -2.525 -9.809 1.00 76.75 477 GLN A CA 1
ATOM 3749 C C . GLN A 1 477 ? 21.840 -3.965 -10.140 1.00 76.75 477 GLN A C 1
ATOM 3751 O O . GLN A 1 477 ? 22.947 -4.381 -9.807 1.00 76.75 477 GLN A O 1
ATOM 3756 N N . GLN A 1 478 ? 21.007 -4.719 -10.863 1.00 74.56 478 GLN A N 1
ATOM 3757 C CA . GLN A 1 478 ? 21.316 -6.099 -11.260 1.00 74.56 478 GLN A CA 1
ATOM 3758 C C . GLN A 1 478 ? 22.549 -6.201 -12.171 1.00 74.56 478 GLN A C 1
ATOM 3760 O O . GLN A 1 478 ? 23.327 -7.157 -12.074 1.00 74.56 478 GLN A O 1
ATOM 3765 N N . LEU A 1 479 ? 22.735 -5.235 -13.075 1.00 80.00 479 LEU A N 1
ATOM 3766 C CA . LEU A 1 479 ? 23.922 -5.166 -13.926 1.00 80.00 479 LEU A CA 1
ATOM 3767 C C . LEU A 1 479 ? 25.173 -4.825 -13.110 1.00 80.00 479 LEU A C 1
ATOM 3769 O O . LEU A 1 479 ? 26.199 -5.480 -13.292 1.00 80.00 479 LEU A O 1
ATOM 3773 N N . GLU A 1 480 ? 25.086 -3.862 -12.192 1.00 82.00 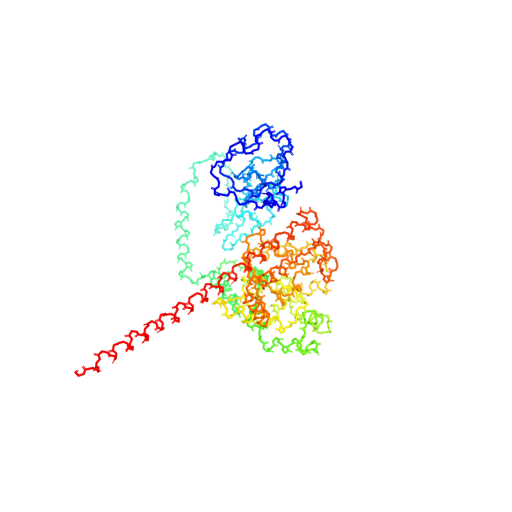480 GLU A N 1
ATOM 3774 C CA . GLU A 1 480 ? 26.184 -3.467 -11.299 1.00 82.00 480 GLU A CA 1
ATOM 3775 C C . GLU A 1 480 ? 26.655 -4.650 -10.431 1.00 82.00 480 GLU A C 1
ATOM 3777 O O . GLU A 1 480 ? 27.830 -5.017 -10.485 1.00 82.00 480 GLU A O 1
ATOM 3782 N N . GLU A 1 481 ? 25.738 -5.356 -9.760 1.00 79.69 481 GLU A N 1
ATOM 3783 C CA . GLU A 1 481 ? 26.047 -6.551 -8.951 1.00 79.69 481 GLU A CA 1
ATOM 3784 C C . GLU A 1 481 ? 26.702 -7.682 -9.769 1.00 79.69 481 GLU A C 1
ATOM 3786 O O . GLU A 1 481 ? 27.475 -8.504 -9.260 1.00 79.69 481 GLU A O 1
ATOM 3791 N N . ARG A 1 482 ? 26.375 -7.790 -11.061 1.00 79.31 482 ARG A N 1
ATOM 3792 C CA . ARG A 1 482 ? 26.995 -8.778 -11.959 1.00 79.31 482 ARG A CA 1
ATOM 3793 C C . ARG A 1 482 ? 28.381 -8.352 -12.410 1.00 79.31 482 ARG A C 1
ATOM 3795 O O . ARG A 1 482 ? 29.262 -9.208 -12.489 1.00 79.31 482 ARG A O 1
ATOM 3802 N N . ILE A 1 483 ? 28.579 -7.067 -12.692 1.00 83.94 483 ILE A N 1
ATOM 3803 C CA . ILE A 1 483 ? 29.894 -6.513 -13.021 1.00 83.94 483 ILE A CA 1
ATOM 3804 C C . ILE A 1 483 ? 30.849 -6.743 -11.849 1.00 83.94 483 ILE A C 1
ATOM 3806 O O . ILE A 1 483 ? 31.951 -7.245 -12.064 1.00 83.94 483 ILE A O 1
ATOM 3810 N N . GLU A 1 484 ? 30.415 -6.474 -10.618 1.00 85.94 484 GLU A N 1
ATOM 3811 C CA . GLU A 1 484 ? 31.214 -6.720 -9.412 1.00 85.94 484 GLU A CA 1
ATOM 3812 C C . GLU A 1 484 ? 31.584 -8.201 -9.256 1.00 85.94 484 GLU A C 1
ATOM 3814 O O . GLU A 1 484 ? 32.762 -8.538 -9.113 1.00 85.94 484 GLU A O 1
ATOM 3819 N N . ARG A 1 485 ? 30.612 -9.116 -9.388 1.00 83.75 485 ARG A N 1
ATOM 3820 C CA . ARG A 1 485 ? 30.884 -10.566 -9.352 1.00 83.75 485 ARG A CA 1
ATOM 3821 C C . ARG A 1 485 ? 31.859 -11.009 -10.442 1.00 83.75 485 ARG A C 1
ATOM 3823 O O . ARG A 1 485 ? 32.754 -11.810 -10.179 1.00 83.75 485 ARG A O 1
ATOM 3830 N N . ALA A 1 486 ? 31.715 -10.492 -11.661 1.00 82.25 486 ALA A N 1
ATOM 3831 C CA . ALA A 1 486 ? 32.628 -10.800 -12.757 1.00 82.25 486 ALA A CA 1
ATOM 3832 C C . ALA A 1 486 ? 34.050 -10.284 -12.476 1.00 82.25 486 ALA A C 1
ATOM 3834 O O . ALA A 1 486 ? 35.025 -10.979 -12.765 1.00 82.25 486 ALA A O 1
ATOM 3835 N N . GLN A 1 487 ? 34.182 -9.099 -11.874 1.00 87.44 487 GLN A N 1
ATOM 3836 C CA . GLN A 1 487 ? 35.473 -8.547 -11.464 1.00 87.44 487 GLN A CA 1
ATOM 3837 C C . GLN A 1 487 ? 36.152 -9.401 -10.385 1.00 87.44 487 GLN A C 1
ATOM 3839 O O . GLN A 1 487 ? 37.362 -9.613 -10.468 1.00 87.44 487 GLN A O 1
ATOM 3844 N N . GLU A 1 488 ? 35.405 -9.936 -9.416 1.00 85.12 488 GLU A N 1
ATOM 3845 C CA . GLU A 1 488 ? 35.954 -10.852 -8.405 1.00 85.12 488 GLU A CA 1
ATOM 3846 C C . GLU A 1 488 ? 36.482 -12.153 -9.025 1.00 85.12 488 GLU A C 1
ATOM 3848 O O . GLU A 1 488 ? 37.615 -12.553 -8.747 1.00 85.12 488 GLU A O 1
ATOM 3853 N N . VAL A 1 489 ? 35.746 -12.753 -9.967 1.00 83.75 489 VAL A N 1
ATOM 3854 C CA . VAL A 1 489 ? 36.221 -13.938 -10.709 1.00 83.75 489 VAL A CA 1
ATOM 3855 C C . VAL A 1 489 ? 37.520 -13.634 -11.464 1.00 83.75 489 VAL A C 1
ATOM 3857 O O . VAL A 1 489 ? 38.467 -14.424 -11.440 1.00 83.75 489 VAL A O 1
ATOM 3860 N N . VAL A 1 490 ? 37.615 -12.468 -12.111 1.00 83.56 490 VAL A N 1
ATOM 3861 C CA . VAL A 1 490 ? 38.844 -12.049 -12.805 1.00 83.56 490 VAL A CA 1
ATOM 3862 C C . VAL A 1 490 ? 40.013 -11.893 -11.823 1.00 83.56 490 VAL A C 1
ATOM 3864 O O . VAL A 1 490 ? 41.130 -12.330 -12.131 1.00 83.56 490 VAL A O 1
ATOM 3867 N N . LYS A 1 491 ? 39.787 -11.324 -10.631 1.00 82.12 491 LYS A N 1
ATOM 3868 C CA . LYS A 1 491 ? 40.812 -11.211 -9.578 1.00 82.12 491 LYS A CA 1
ATOM 3869 C C . LYS A 1 491 ? 41.290 -12.588 -9.104 1.00 82.12 491 LYS A C 1
ATOM 3871 O O . LYS A 1 491 ? 42.501 -12.798 -8.992 1.00 82.12 491 LYS A O 1
ATOM 3876 N N . GLU A 1 492 ? 40.385 -13.542 -8.891 1.00 76.75 492 GLU A N 1
ATOM 3877 C CA . GLU A 1 492 ? 40.728 -14.915 -8.491 1.00 76.75 492 GLU A CA 1
ATOM 3878 C C . GLU A 1 492 ? 41.551 -15.654 -9.553 1.00 76.75 492 GLU A C 1
ATOM 3880 O O . GLU A 1 492 ? 42.583 -16.255 -9.229 1.00 76.75 492 GLU A O 1
ATOM 3885 N N . VAL A 1 493 ? 41.158 -15.553 -10.828 1.00 77.75 493 VAL A N 1
ATOM 3886 C CA . VAL A 1 493 ? 41.891 -16.148 -11.962 1.00 77.75 493 VAL A CA 1
ATOM 3887 C C . VAL A 1 493 ? 43.291 -15.538 -12.101 1.00 77.75 493 VAL A C 1
ATOM 3889 O O . VAL A 1 493 ? 44.274 -16.241 -12.354 1.00 77.75 493 VAL A O 1
ATOM 3892 N N . THR A 1 494 ? 43.421 -14.227 -11.899 1.00 74.50 494 THR A N 1
ATOM 3893 C CA . THR A 1 494 ? 44.718 -13.530 -11.974 1.00 74.50 494 THR A CA 1
ATOM 3894 C C . THR A 1 494 ? 45.638 -13.928 -10.808 1.00 74.50 494 THR A C 1
ATOM 3896 O O . THR A 1 494 ? 46.846 -14.128 -10.981 1.00 74.50 494 THR A O 1
ATOM 3899 N N . ARG A 1 495 ? 45.073 -14.140 -9.613 1.00 71.75 495 ARG A N 1
ATOM 3900 C CA . ARG A 1 495 ? 45.802 -14.622 -8.429 1.00 71.75 495 ARG A CA 1
ATOM 3901 C C . ARG A 1 495 ? 46.268 -16.079 -8.571 1.00 71.75 495 ARG A C 1
ATOM 3903 O O . ARG A 1 495 ? 47.375 -16.404 -8.148 1.00 71.75 495 ARG A O 1
ATOM 3910 N N . THR A 1 496 ? 45.483 -16.951 -9.200 1.00 64.12 496 THR A N 1
ATOM 3911 C CA . THR A 1 496 ? 45.891 -18.347 -9.467 1.00 64.12 496 THR A CA 1
ATOM 3912 C C . THR A 1 496 ? 46.977 -18.445 -10.539 1.00 64.12 496 THR A C 1
ATOM 3914 O O . THR A 1 496 ? 47.925 -19.213 -10.367 1.00 64.12 496 THR A O 1
ATOM 3917 N N . LYS A 1 497 ? 46.920 -17.622 -11.598 1.00 60.09 497 LYS A N 1
ATOM 3918 C CA . LYS A 1 497 ? 47.991 -17.563 -12.612 1.00 60.09 497 LYS A CA 1
ATOM 3919 C C . LYS A 1 497 ? 49.331 -17.087 -12.036 1.00 60.09 497 LYS A C 1
ATOM 3921 O O . LYS A 1 497 ? 50.350 -17.728 -12.275 1.00 60.09 497 LYS A O 1
ATOM 3926 N N . SER A 1 498 ? 49.331 -16.053 -11.191 1.00 55.94 498 SER A N 1
ATOM 3927 C CA . SER A 1 498 ? 50.561 -15.573 -10.529 1.00 55.94 498 SER A CA 1
ATOM 3928 C C . SER A 1 498 ? 51.138 -16.550 -9.487 1.00 55.94 498 SER A C 1
ATOM 3930 O O . SER A 1 498 ? 52.346 -16.549 -9.242 1.00 55.94 498 SER A O 1
ATOM 3932 N N . GLY A 1 499 ? 50.310 -17.420 -8.895 1.00 51.88 499 GLY A N 1
ATOM 3933 C CA . GLY A 1 499 ? 50.761 -18.533 -8.050 1.00 51.88 499 GLY A CA 1
ATOM 3934 C C . GLY A 1 499 ? 51.356 -19.704 -8.845 1.00 51.88 499 GLY A C 1
ATOM 3935 O O . GLY A 1 499 ? 52.345 -20.298 -8.418 1.00 51.88 499 GLY A O 1
ATOM 3936 N N . SER A 1 500 ? 50.801 -19.998 -10.024 1.00 52.09 500 SER A N 1
ATOM 3937 C CA . SER A 1 500 ? 51.291 -21.036 -10.944 1.00 52.09 500 SER A CA 1
ATOM 3938 C C . SER A 1 500 ? 52.640 -20.677 -11.580 1.00 52.09 500 SER A C 1
ATOM 3940 O O . SER A 1 500 ? 53.517 -21.538 -11.664 1.00 52.09 500 SER A O 1
ATOM 3942 N N . GLU A 1 501 ? 52.859 -19.414 -11.955 1.00 50.62 501 GLU A N 1
ATOM 3943 C CA . GLU A 1 501 ? 54.149 -18.958 -12.497 1.00 50.62 501 GLU A CA 1
ATOM 3944 C C . GLU A 1 501 ? 55.269 -18.988 -11.445 1.00 50.62 501 GLU A C 1
ATOM 3946 O O . GLU A 1 501 ? 56.422 -19.281 -11.765 1.00 50.62 501 GLU A O 1
ATOM 3951 N N . ARG A 1 502 ? 54.933 -18.793 -10.162 1.00 48.56 502 ARG A N 1
ATOM 3952 C CA . ARG A 1 502 ? 55.904 -18.845 -9.058 1.00 48.56 502 ARG A CA 1
ATOM 3953 C C . ARG A 1 502 ? 56.368 -20.273 -8.723 1.00 48.56 502 ARG A C 1
ATOM 3955 O O . ARG A 1 502 ? 57.481 -20.440 -8.235 1.00 48.56 502 ARG A O 1
ATOM 3962 N N . PHE A 1 503 ? 55.568 -21.297 -9.037 1.00 47.66 503 PHE A N 1
ATOM 3963 C CA . PHE A 1 503 ? 55.968 -22.711 -8.934 1.00 47.66 503 PHE A CA 1
ATOM 3964 C C . PHE A 1 503 ? 56.682 -23.240 -10.195 1.00 47.66 503 PHE A C 1
ATOM 3966 O O . PHE A 1 503 ? 57.414 -24.224 -10.109 1.00 47.66 503 PHE A O 1
ATOM 3973 N N . GLY A 1 504 ? 56.533 -22.580 -11.350 1.00 45.50 504 GLY A N 1
ATOM 3974 C CA . GLY A 1 504 ? 57.174 -22.974 -12.614 1.00 45.50 504 GLY A CA 1
ATOM 3975 C C . GLY A 1 504 ? 58.641 -22.543 -12.778 1.00 45.50 504 GLY A C 1
ATOM 3976 O O . GLY A 1 504 ? 59.357 -23.140 -13.579 1.00 45.50 504 GLY A O 1
ATOM 3977 N N . MET A 1 505 ? 59.120 -21.551 -12.016 1.00 48.03 505 MET A N 1
ATOM 3978 C CA . MET A 1 505 ? 60.527 -21.097 -12.052 1.00 48.03 505 MET A CA 1
ATOM 3979 C C . MET A 1 505 ? 61.446 -21.792 -11.026 1.00 48.03 505 MET A C 1
ATOM 3981 O O . MET A 1 505 ? 62.625 -21.462 -10.952 1.00 48.03 505 MET A O 1
ATOM 3985 N N . GLY A 1 506 ? 60.944 -22.769 -10.260 1.00 48.75 506 GLY A N 1
ATOM 3986 C CA . GLY A 1 506 ? 61.726 -23.542 -9.279 1.00 48.75 506 GLY A CA 1
ATOM 3987 C C . GLY A 1 506 ? 62.227 -24.912 -9.759 1.00 48.75 506 GLY A C 1
ATOM 3988 O O . GLY A 1 506 ? 62.828 -25.639 -8.976 1.00 48.75 506 GLY A O 1
ATOM 3989 N N . ALA A 1 507 ? 61.975 -25.289 -11.017 1.00 49.53 507 ALA A N 1
ATOM 3990 C CA . ALA A 1 507 ? 62.339 -26.599 -11.561 1.00 49.53 507 ALA A CA 1
ATOM 3991 C C . ALA A 1 507 ? 62.965 -26.490 -12.962 1.00 49.53 507 ALA A C 1
ATOM 3993 O O . ALA A 1 507 ? 62.425 -26.996 -13.944 1.00 49.53 507 ALA A O 1
ATOM 3994 N N . ARG A 1 508 ? 64.122 -25.830 -13.064 1.00 42.16 508 ARG A N 1
ATOM 3995 C CA . ARG A 1 508 ? 65.127 -26.125 -14.097 1.00 42.16 508 ARG A CA 1
ATOM 3996 C C . ARG A 1 508 ? 66.502 -26.128 -13.426 1.00 42.16 508 ARG A C 1
ATOM 3998 O O . ARG A 1 508 ? 66.905 -25.106 -12.880 1.00 42.16 508 ARG A O 1
ATOM 4005 N N . MET A 1 509 ? 67.104 -27.322 -13.398 1.00 38.38 509 MET A N 1
ATOM 4006 C CA . MET A 1 509 ? 68.497 -27.609 -13.025 1.00 38.38 509 MET A CA 1
ATOM 4007 C C . MET A 1 509 ? 69.489 -26.808 -13.861 1.00 38.38 509 MET A C 1
ATOM 4009 O O . MET A 1 509 ? 69.173 -26.567 -15.051 1.00 38.38 509 MET A O 1
#

Radius of gyration: 30.1 Å; chains: 1; bounding box: 92×81×86 Å

Sequence (509 aa):
IQLRSTYGEISYWEVSAVTDMSGLFEDLLAFNENITAWNTTSNIDRIFHGASSFHRPPCPAGSAPAGNGLGCKICDMGHFAAEGSSHCEACSKGSIPSSSGATCQDCPPGTVSKAGFCQPCQFPFLLQEDGCELWPFLVVTVGVTFVMVSVRFLLVCRRSRKAAKVEATLDTGRRNGFNADKMYQDLWEEFPEIERHRSALQRMGMTDTEIQKQVQDMKARQSETAGVSPRYLLSDSFASLASQRSGKADPDFNDMKDAFWLCDDPLGQDVNCPRDGRPGCALVDWMPRLERGQQTHFISWTWRYKLSQIHSAVAVFQSESTSDAFFYMCFFVNNQHRILLEASGVGSEELENIFESNLT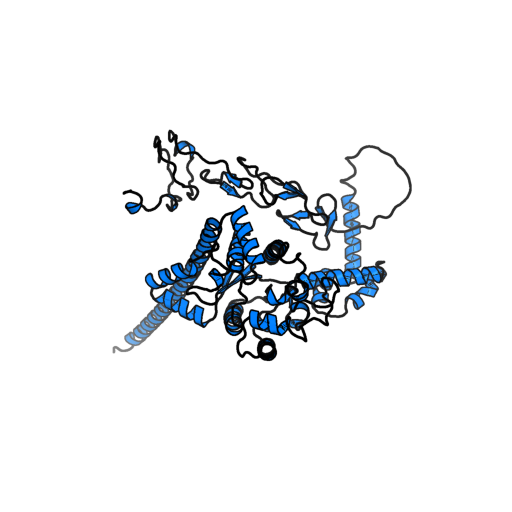RVGQMVAILDTWDQPTYLTRIWTVYEQFVATKLNIPVTFIMPRAAMDSAQDQMLRGEDGIRRLTESLSNVDSEHAEAWKKEDEAKVKGLIRDTVGFQHVNSHVRQVMVQWILAVVKQQLEERIERAQEVVKEVTRTKSGSERFGMGARM

Secondary structure (DSSP, 8-state):
-TTHHHH--GGG---TT----TTTTTT-TT-----TT----S-HHHHSTT-TT---PPPPTTEEE-TTSSSEEEPPTTEE--TT-SS-EEPPTTEEE-TTSSSEEEPPTT-EEETTEEEPPPTTEEEETTEEEEP----------------SSSTTTHHHHHHHHHHHHHHHHHHTT--HHHHHHHTTTT-SHHHHHHHHHHHTT--HHHHHHHHHHHHHHHHHHEEE-HHHHT-HHHHHHHHHHHT-SS-BHHHHHHHHHSSSS-TTTTSB-TTTSSB---HHHHS-GGGEEE--EEEE--TTSBHHHHHHHHHHHHHH--S---EE-HHHHS-HIIIIIS--THHHHHHHHHHHHHHHHH--EEEEPS-SSS-GGGGBHHHHHHHHHHHHTT--EEEE--HHHHHHHHHHHTT-HHHHHHHHHHHT---TTT-B-SSHHHHHHHHHHHHHTT-HHHHHHHHHHHHHHHHHHHHHHHHHHHHHHHHHHHHHHHHHHHHHHHHHTT---